Protein 3VUK (pdb70)

GO terms:
  GO:0034614 cellular response to reactive oxygen species (P, IDA)
  GO:0031281 positive regulation of cyclase activity (P, IMP)
  GO:0051247 positive regulation of protein metabolic process (P, IMP)
  GO:0016241 regulation of macroautophagy (P, TAS)
  GO:0004674 protein serine/threonine kinase activity (F, IDA)
  GO:0043066 negative regulation of apoptotic process (P, IDA)
  GO:0009411 response to UV (P, IDA)
  GO:0071222 cellular response to lipopolysaccharide (P, IDA)
  GO:0007258 JUN phosphorylation (P, IDA)
  GO:0034599 cellular response to oxidative stress (P, IDA)
  GO:0018105 peptidyl-serine phosphorylation (P, IDA)
  GO:1900227 positive regulation of NLRP3 inflammasome complex assembly (P, IDA)
  GO:0006979 response to oxidative stress (P, IDA)
  GO:0106310 protein serine kinase activity (F, EXP)
  GO:0006468 protein phosphorylation (P, IMP)
  GO:0005515 protein binding (F, IPI)
  GO:0004674 protein serine/threonine kinase activity (F, TAS)
  GO:0004705 JUN kinase activity (F, TAS)
  GO:0038095 Fc-epsilon receptor signaling pathway (P, TAS)
  GO:0043065 positive regulation of apoptotic process (P, TAS)

Solvent-accessible surface area: 16977 Å² total; per-residue (Å²): 196,93,112,30,66,60,53,111,34,72,150,42,46,0,31,0,36,98,46,2,60,102,13,125,77,89,39,97,16,63,19,24,62,19,0,18,3,86,1,37,115,91,132,100,91,0,9,0,4,25,3,56,115,1,11,85,58,72,53,61,0,45,32,0,31,7,1,0,14,7,5,134,36,12,130,17,122,4,4,8,13,48,57,35,6,0,1,18,24,174,37,75,158,81,2,67,21,0,1,0,0,9,41,62,26,71,21,45,0,64,90,0,6,127,56,178,13,58,3,52,58,9,0,15,2,1,3,9,0,0,1,0,0,30,7,1,18,51,30,24,9,1,0,30,17,0,44,11,63,8,0,17,0,92,51,62,1,42,1,31,0,38,10,1,0,12,1,21,57,54,24,88,132,126,85,147,58,9,45,77,72,14,19,2,0,6,25,33,15,36,56,12,25,136,71,19,8,0,0,0,6,1,0,0,0,1,0,10,12,13,78,28,36,52,6,2,64,3,105,60,78,88,18,1,3,27,51,0,4,61,35,34,5,48,15,51,107,105,4,17,161,102,6,122,99,118,51,54,79,85,5,78,100,62,73,159,82,106,22,137,43,38,98,146,8,2,47,96,141,67,25,32,94,68,28,170,140,79,88,6,67,1,56,40,0,25,50,1,0,32,86,1,4,29,12,16,23,76,129,17,18,34,8,69,101,0,0,102,9,48,1,0,38,34,8,64,47,68,89,13,6,112,29,110,81,12,180,39,77,110,190,19,107,15,68,99,82,70,60,98,104,75,10,29,86,47,0,31,56,33,0,72,115,34,108,119,169,60,22,91,79,6,86,57,230

Sequence (365 aa):
DNNFYSVEIGDSTFTVLKRYQNLKPIGSGAQGIVCAAYDAILERNVAIKKLSRPFQNQTHAKRAYRELVLMKVVNHKNIIGLLNVFTPQKSLEEFQDVYIVMELMDANLSQVIQMELDHERMSYLLYQMLVGIKHLHSAGIIHRDLKPSNIVVKSDATLKILDFGLARTAGTSTPYVVTRYYRAPEVILGMGYKENVDIWSVGCIMGEMIKGGVLFPGTDHIDQWNKVIEQLGTPSPEFMKKLQPTVRTYVENRPKYAGYSFEKLFPDVLFPADSEHNKLKASQARDLLSKMLVIDASKRISVDEALQHPYINVWYDPSEAEAPPPKIPDKQLDEREHTIEEWKELIYKEVMDLEPKRPTTLNLF

CATH classification: 3.30.200.20 (+1 more: 1.10.510.10)

B-factor: mean 86.47, std 21.66, range [48.83, 176.68]

Structure (mmCIF, N/CA/C/O backbone):
data_3VUK
#
_entry.id   3VUK
#
_cell.length_a   169.555
_cell.length_b   169.555
_cell.length_c   87.275
_cell.angle_alpha   90.00
_cell.angle_beta   90.00
_cell.angle_gamma   90.00
#
_symmetry.space_group_name_H-M   'I 4 2 2'
#
loop_
_entity.id
_entity.type
_entity.pdbx_description
1 polymer 'Mitogen-activated protein kinase 8'
2 polymer 'Peptide from C-Jun-amino-terminal kinase-interacting protein 1'
3 non-polymer 'SULFATE ION'
4 water water
#
loop_
_atom_site.group_PDB
_atom_site.id
_atom_site.type_symbol
_atom_site.label_atom_id
_atom_site.label_alt_id
_atom_site.label_comp_id
_atom_site.label_asym_id
_atom_site.label_entity_id
_atom_site.label_seq_id
_atom_site.pdbx_PDB_ins_code
_atom_site.Cartn_x
_atom_site.Cartn_y
_atom_site.Cartn_z
_atom_site.occupancy
_atom_site.B_iso_or_equiv
_atom_site.auth_seq_id
_atom_site.auth_comp_id
_atom_site.auth_asym_id
_atom_site.auth_atom_id
_atom_site.pdbx_PDB_model_num
ATOM 1 N N . ASP A 1 7 ? 45.890 -65.049 54.874 1.00 149.27 7 ASP A N 1
ATOM 2 C CA . ASP A 1 7 ? 45.038 -66.213 55.267 1.00 150.18 7 ASP A CA 1
ATOM 3 C C . ASP A 1 7 ? 43.644 -66.249 54.595 1.00 146.15 7 ASP A C 1
ATOM 4 O O . ASP A 1 7 ? 43.166 -67.325 54.217 1.00 147.33 7 ASP A O 1
ATOM 9 N N . ASN A 1 8 ? 43.002 -65.090 54.440 1.00 127.08 8 ASN A N 1
ATOM 10 C CA . ASN A 1 8 ? 41.701 -65.034 53.766 1.00 116.57 8 ASN A CA 1
ATOM 11 C C . ASN A 1 8 ? 41.722 -64.251 52.446 1.00 112.47 8 ASN A C 1
ATOM 12 O O . ASN A 1 8 ? 42.670 -63.507 52.191 1.00 103.39 8 ASN A O 1
ATOM 17 N N . ASN A 1 9 ? 40.684 -64.432 51.617 1.00 107.51 9 ASN A N 1
ATOM 18 C CA . ASN A 1 9 ? 40.608 -63.824 50.263 1.00 107.73 9 ASN A CA 1
ATOM 19 C C . ASN A 1 9 ? 40.083 -62.375 50.251 1.00 99.76 9 ASN A C 1
ATOM 20 O O . ASN A 1 9 ? 40.636 -61.520 49.557 1.00 93.26 9 ASN A O 1
ATOM 25 N N . PHE A 1 10 ? 39.021 -62.122 51.018 1.00 94.03 10 PHE A N 1
ATOM 26 C CA . PHE A 1 10 ? 38.501 -60.777 51.257 1.00 86.52 10 PHE A CA 1
ATOM 27 C C . PHE A 1 10 ? 39.148 -60.169 52.517 1.00 87.41 10 PHE A C 1
ATOM 28 O O . PHE A 1 10 ? 40.167 -60.671 53.000 1.00 89.94 10 PHE A O 1
ATOM 36 N N . TYR A 1 11 ? 38.548 -59.096 53.042 1.00 89.87 11 TYR A N 1
ATOM 37 C CA . TYR A 1 11 ? 39.032 -58.349 54.223 1.00 93.41 11 TYR A CA 1
ATOM 38 C C . TYR A 1 11 ? 38.263 -57.034 54.326 1.00 95.51 11 TYR A C 1
ATOM 39 O O . TYR A 1 11 ? 37.616 -56.612 53.357 1.00 93.14 11 TYR A O 1
ATOM 48 N N . SER A 1 12 ? 38.371 -56.350 55.464 1.00 90.88 12 SER A N 1
ATOM 49 C CA . SER A 1 12 ? 37.526 -55.179 55.660 1.00 89.44 12 SER A CA 1
ATOM 50 C C . SER A 1 12 ? 38.212 -53.887 56.082 1.00 89.73 12 SER A C 1
ATOM 51 O O . SER A 1 12 ? 39.196 -53.906 56.815 1.00 98.17 12 SER A O 1
ATOM 54 N N . VAL A 1 13 ? 37.703 -52.774 55.553 1.00 89.35 13 VAL A N 1
ATOM 55 C CA . VAL A 1 13 ? 38.034 -51.430 56.037 1.00 85.07 13 VAL A CA 1
ATOM 56 C C . VAL A 1 13 ? 36.744 -50.703 56.416 1.00 87.42 13 VAL A C 1
ATOM 57 O O . VAL A 1 13 ? 35.711 -50.842 55.738 1.00 85.76 13 VAL A O 1
ATOM 61 N N . GLU A 1 14 ? 36.807 -49.977 57.532 1.00 88.28 14 GLU A N 1
ATOM 62 C CA . GLU A 1 14 ? 35.711 -49.141 58.014 1.00 86.70 14 GLU A CA 1
ATOM 63 C C . GLU A 1 14 ? 35.811 -47.829 57.292 1.00 82.81 14 GLU A C 1
ATOM 64 O O . GLU A 1 14 ? 36.795 -47.105 57.458 1.00 77.35 14 GLU A O 1
ATOM 70 N N . ILE A 1 15 ? 34.822 -47.514 56.470 1.00 85.35 15 ILE A N 1
ATOM 71 C CA . ILE A 1 15 ? 34.805 -46.175 55.899 1.00 88.77 15 ILE A CA 1
ATOM 72 C C . ILE A 1 15 ? 33.680 -45.405 56.554 1.00 84.82 15 ILE A C 1
ATOM 73 O O . ILE A 1 15 ? 32.498 -45.604 56.230 1.00 70.33 15 ILE A O 1
ATOM 78 N N . GLY A 1 16 ? 34.081 -44.553 57.499 1.00 81.29 16 GLY A N 1
ATOM 79 C CA . GLY A 1 16 ? 33.162 -43.871 58.392 1.00 85.39 16 GLY A CA 1
ATOM 80 C C . GLY A 1 16 ? 32.430 -44.917 59.200 1.00 81.43 16 GLY A C 1
ATOM 81 O O . GLY A 1 16 ? 33.009 -45.568 60.056 1.00 91.97 16 GLY A O 1
ATOM 82 N N . ASP A 1 17 ? 31.157 -45.100 58.906 1.00 83.21 17 ASP A N 1
ATOM 83 C CA . ASP A 1 17 ? 30.369 -46.080 59.624 1.00 94.45 17 ASP A CA 1
ATOM 84 C C . ASP A 1 17 ? 30.056 -47.275 58.763 1.00 95.00 17 ASP A C 1
ATOM 85 O O . ASP A 1 17 ? 29.523 -48.267 59.246 1.00 105.58 17 ASP A O 1
ATOM 90 N N . SER A 1 18 ? 30.357 -47.178 57.479 1.00 90.15 18 SER A N 1
ATOM 91 C CA . SER A 1 18 ? 30.100 -48.291 56.602 1.00 81.27 18 SER A CA 1
ATOM 92 C C . SER A 1 18 ? 31.326 -49.133 56.436 1.00 81.90 18 SER A C 1
ATOM 93 O O . SER A 1 18 ? 32.458 -48.622 56.372 1.00 81.82 18 SER A O 1
ATOM 96 N N . THR A 1 19 ? 31.074 -50.437 56.387 1.00 79.86 19 THR A N 1
ATOM 97 C CA . THR A 1 19 ? 32.116 -51.432 56.278 1.00 83.28 19 THR A CA 1
ATOM 98 C C . THR A 1 19 ? 32.183 -51.953 54.856 1.00 85.07 19 THR A C 1
ATOM 99 O O . THR A 1 19 ? 31.190 -52.460 54.321 1.00 85.01 19 THR A O 1
ATOM 103 N N . PHE A 1 20 ? 33.355 -51.805 54.242 1.00 82.73 20 PHE A N 1
ATOM 104 C CA . PHE A 1 20 ? 33.630 -52.475 52.985 1.00 89.58 20 PHE A CA 1
ATOM 105 C C . PHE A 1 20 ? 34.491 -53.733 53.226 1.00 89.90 20 PHE A C 1
ATOM 106 O O . PHE A 1 20 ? 35.515 -53.689 53.929 1.00 81.27 20 PHE A O 1
ATOM 114 N N . THR A 1 21 ? 34.028 -54.852 52.665 1.00 83.21 21 THR A N 1
ATOM 115 C CA . THR A 1 21 ? 34.715 -56.135 52.741 1.00 84.03 21 THR A CA 1
ATOM 116 C C . THR A 1 21 ? 34.977 -56.573 51.317 1.00 82.39 21 THR A C 1
ATOM 117 O O . THR A 1 21 ? 34.049 -56.887 50.574 1.00 86.63 21 THR A O 1
ATOM 121 N N . VAL A 1 22 ? 36.245 -56.578 50.934 1.00 81.05 22 VAL A N 1
ATOM 122 C CA . VAL A 1 22 ? 36.618 -56.589 49.522 1.00 81.89 22 VAL A CA 1
ATOM 123 C C . VAL A 1 22 ? 37.917 -57.343 49.316 1.00 85.40 22 VAL A C 1
ATOM 124 O O . VAL A 1 22 ? 38.669 -57.555 50.259 1.00 86.65 22 VAL A O 1
ATOM 128 N N . LEU A 1 23 ? 38.195 -57.717 48.074 1.00 81.15 23 LEU A N 1
ATOM 129 C CA . LEU A 1 23 ? 39.359 -58.524 47.792 1.00 73.96 23 LEU A CA 1
ATOM 130 C C . LEU A 1 23 ? 40.616 -57.752 48.047 1.00 78.66 23 LEU A C 1
ATOM 131 O O . LEU A 1 23 ? 40.731 -56.570 47.719 1.00 84.05 23 LEU A O 1
ATOM 136 N N . LYS A 1 24 ? 41.554 -58.449 48.659 1.00 77.86 24 LYS A N 1
ATOM 137 C CA . LYS A 1 24 ? 42.820 -57.884 49.026 1.00 80.13 24 LYS A CA 1
ATOM 138 C C . LYS A 1 24 ? 43.435 -57.077 47.892 1.00 78.13 24 LYS A C 1
ATOM 139 O O . LYS A 1 24 ? 44.308 -56.243 48.133 1.00 85.12 24 LYS A O 1
ATOM 145 N N . ARG A 1 25 ? 42.968 -57.313 46.667 1.00 73.16 25 ARG A N 1
ATOM 146 C CA . ARG A 1 25 ? 43.499 -56.622 45.484 1.00 75.87 25 ARG A CA 1
ATOM 147 C C . ARG A 1 25 ? 43.144 -55.145 45.473 1.00 76.46 25 ARG A C 1
ATOM 148 O O . ARG A 1 25 ? 43.874 -54.321 44.912 1.00 73.97 25 ARG A O 1
ATOM 156 N N . TYR A 1 26 ? 42.009 -54.837 46.091 1.00 72.10 26 TYR A N 1
ATOM 157 C CA . TYR A 1 26 ? 41.463 -53.506 46.104 1.00 73.50 26 TYR A CA 1
ATOM 158 C C . TYR A 1 26 ? 41.908 -52.881 47.402 1.00 82.59 26 TYR A C 1
ATOM 159 O O . TYR A 1 26 ? 41.764 -53.483 48.473 1.00 92.47 26 TYR A O 1
ATOM 168 N N . GLN A 1 27 ? 42.496 -51.695 47.311 1.00 85.23 27 GLN A N 1
ATOM 169 C CA . GLN A 1 27 ? 43.085 -51.057 48.484 1.00 93.61 27 GLN A CA 1
ATOM 170 C C . GLN A 1 27 ? 42.988 -49.553 48.415 1.00 91.22 27 GLN A C 1
ATOM 171 O O . GLN A 1 27 ? 42.875 -48.985 47.335 1.00 97.11 27 GLN A O 1
ATOM 177 N N . ASN A 1 28 ? 43.084 -48.915 49.578 1.00 93.80 28 ASN A N 1
ATOM 178 C CA . ASN A 1 28 ? 43.029 -47.458 49.699 1.00 88.40 28 ASN A CA 1
ATOM 179 C C . ASN A 1 28 ? 41.673 -46.904 49.344 1.00 77.63 28 ASN A C 1
ATOM 180 O O . ASN A 1 28 ? 41.590 -46.034 48.473 1.00 74.33 28 ASN A O 1
ATOM 185 N N . LEU A 1 29 ? 40.610 -47.383 49.991 1.00 70.44 29 LEU A N 1
ATOM 186 C CA . LEU A 1 29 ? 39.290 -46.882 49.620 1.00 66.09 29 LEU A CA 1
ATOM 187 C C . LEU A 1 29 ? 39.100 -45.451 50.134 1.00 66.50 29 LEU A C 1
ATOM 188 O O . LEU A 1 29 ? 39.463 -45.154 51.272 1.00 63.44 29 LEU A O 1
ATOM 193 N N . LYS A 1 30 ? 38.632 -44.579 49.235 1.00 63.58 30 LYS A N 1
ATOM 194 C CA . LYS A 1 30 ? 38.072 -43.260 49.528 1.00 63.05 30 LYS A CA 1
ATOM 195 C C . LYS A 1 30 ? 36.554 -43.371 49.271 1.00 64.55 30 LYS A C 1
ATOM 196 O O . LYS A 1 30 ? 36.107 -44.203 48.475 1.00 64.86 30 LYS A O 1
ATOM 202 N N . PRO A 1 31 ? 35.741 -42.525 49.916 1.00 66.00 31 PRO A N 1
ATOM 203 C CA . PRO A 1 31 ? 34.316 -42.509 49.551 1.00 64.18 31 PRO A CA 1
ATOM 204 C C . PRO A 1 31 ? 34.120 -41.549 48.403 1.00 69.07 31 PRO A C 1
ATOM 205 O O . PRO A 1 31 ? 34.879 -40.581 48.313 1.00 69.10 31 PRO A O 1
ATOM 209 N N . ILE A 1 32 ? 33.138 -41.803 47.525 1.00 71.11 32 ILE A N 1
ATOM 210 C CA . ILE A 1 32 ? 32.951 -40.926 46.351 1.00 71.62 32 ILE A CA 1
ATOM 211 C C . ILE A 1 32 ? 31.537 -40.477 45.989 1.00 74.97 32 ILE A C 1
ATOM 212 O O . ILE A 1 32 ? 31.378 -39.404 45.431 1.00 79.96 32 ILE A O 1
ATOM 217 N N . GLY A 1 33 ? 30.521 -41.280 46.284 1.00 82.23 33 GLY A N 1
ATOM 218 C CA . GLY A 1 33 ? 29.132 -40.885 45.980 1.00 87.34 33 GLY A CA 1
ATOM 219 C C . GLY A 1 33 ? 28.122 -41.978 46.265 1.00 93.64 33 GLY A C 1
ATOM 220 O O . GLY A 1 33 ? 28.441 -42.980 46.925 1.00 89.32 33 GLY A O 1
ATOM 221 N N . SER A 1 34 ? 26.900 -41.798 45.777 1.00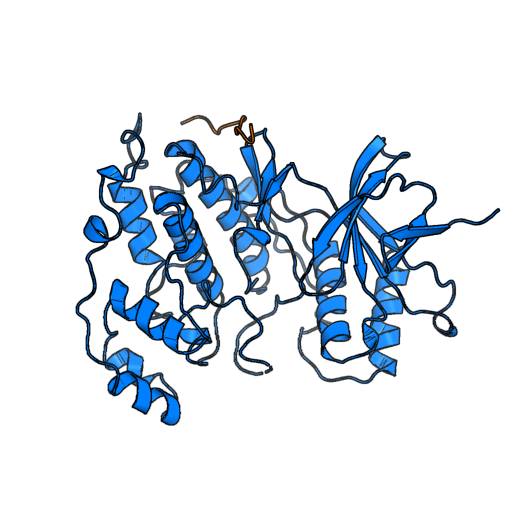 96.37 34 SER A N 1
ATOM 222 C CA . SER A 1 34 ? 25.876 -42.827 45.955 1.00 100.15 34 SER A CA 1
ATOM 223 C C . SER A 1 34 ? 25.163 -43.164 44.662 1.00 110.63 34 SER A C 1
ATOM 224 O O . SER A 1 34 ? 24.744 -42.267 43.923 1.00 124.35 34 SER A O 1
ATOM 227 N N . GLY A 1 35 ? 25.033 -44.462 44.392 1.00 109.59 35 GLY A N 1
ATOM 228 C CA . GLY A 1 35 ? 24.142 -44.938 43.339 1.00 107.00 35 GLY A CA 1
ATOM 229 C C . GLY A 1 35 ? 22.707 -44.867 43.839 1.00 105.31 35 GLY A C 1
ATOM 230 O O . GLY A 1 35 ? 22.460 -44.495 45.000 1.00 101.93 35 GLY A O 1
ATOM 231 N N . ALA A 1 36 ? 21.754 -45.205 42.971 1.00 96.00 36 ALA A N 1
ATOM 232 C CA . ALA A 1 36 ? 20.371 -45.334 43.400 1.00 91.00 36 ALA A CA 1
ATOM 233 C C . ALA A 1 36 ? 20.413 -46.062 44.751 1.00 95.87 36 ALA A C 1
ATOM 234 O O . ALA A 1 36 ? 20.019 -45.517 45.788 1.00 96.60 36 ALA A O 1
ATOM 236 N N . GLN A 1 37 ? 20.951 -47.274 44.722 1.00 92.73 37 GLN A N 1
ATOM 237 C CA . GLN A 1 37 ? 21.288 -48.036 45.912 1.00 99.29 37 GLN A CA 1
ATOM 238 C C . GLN A 1 37 ? 22.818 -48.010 46.110 1.00 94.00 37 GLN A C 1
ATOM 239 O O . GLN A 1 37 ? 23.556 -47.753 45.153 1.00 76.76 37 GLN A O 1
ATOM 245 N N . GLY A 1 38 ? 23.274 -48.225 47.352 1.00 90.27 38 GLY A N 1
ATOM 246 C CA . GLY A 1 38 ? 24.710 -48.327 47.694 1.00 83.02 38 GLY A CA 1
ATOM 247 C C . GLY A 1 38 ? 25.586 -47.070 47.806 1.00 76.86 38 GLY A C 1
ATOM 248 O O . GLY A 1 38 ? 25.484 -46.174 46.972 1.00 79.57 38 GLY A O 1
ATOM 249 N N . ILE A 1 39 ? 26.423 -46.997 48.852 1.00 66.53 39 ILE A N 1
ATOM 250 C CA . ILE A 1 39 ? 27.581 -46.113 48.843 1.00 73.86 39 ILE A CA 1
ATOM 251 C C . ILE A 1 39 ? 28.611 -46.733 47.878 1.00 70.53 39 ILE A C 1
ATOM 252 O O . ILE A 1 39 ? 28.488 -47.889 47.479 1.00 70.00 39 ILE A O 1
ATOM 257 N N . VAL A 1 40 ? 29.613 -45.940 47.504 1.00 71.43 40 VAL A N 1
ATOM 258 C CA . VAL A 1 40 ? 30.552 -46.268 46.441 1.00 69.13 40 VAL A CA 1
ATOM 259 C C . VAL A 1 40 ? 31.933 -45.716 46.743 1.00 68.41 40 VAL A C 1
ATOM 260 O O . VAL A 1 40 ? 32.084 -44.530 47.039 1.00 73.05 40 VAL A O 1
ATOM 264 N N . CYS A 1 41 ? 32.940 -46.572 46.647 1.00 71.98 41 CYS A N 1
ATOM 265 C CA . CYS A 1 41 ? 34.313 -46.149 46.895 1.00 75.47 41 CYS A CA 1
ATOM 266 C C . CYS A 1 41 ? 35.149 -46.153 45.649 1.00 71.96 41 CYS A C 1
ATOM 267 O O . CYS A 1 41 ? 34.998 -47.013 44.774 1.00 74.64 41 CYS A O 1
ATOM 270 N N . ALA A 1 42 ? 36.042 -45.183 45.571 1.00 69.09 42 ALA A N 1
ATOM 271 C CA . ALA A 1 42 ? 37.145 -45.308 44.641 1.00 75.70 42 ALA A CA 1
ATOM 272 C C . ALA A 1 42 ? 38.139 -46.186 45.357 1.00 75.68 42 ALA A C 1
ATOM 273 O O . ALA A 1 42 ? 38.215 -46.162 46.598 1.00 75.50 42 ALA A O 1
ATOM 275 N N . ALA A 1 43 ? 38.866 -46.981 44.577 1.00 73.63 43 ALA A N 1
ATOM 276 C CA . ALA A 1 43 ? 39.838 -47.935 45.104 1.00 68.60 43 ALA A CA 1
ATOM 277 C C . ALA A 1 43 ? 40.925 -48.123 44.085 1.00 67.11 43 ALA A C 1
ATOM 278 O O . ALA A 1 43 ? 40.697 -47.972 42.884 1.00 70.74 43 ALA A O 1
ATOM 280 N N . TYR A 1 44 ? 42.116 -48.438 44.566 1.00 69.32 44 TYR A N 1
ATOM 281 C CA . TYR A 1 44 ? 43.178 -48.843 43.681 1.00 71.92 44 TYR A CA 1
ATOM 282 C C . TYR A 1 44 ? 43.173 -50.348 43.549 1.00 73.09 44 TYR A C 1
ATOM 283 O O . TYR A 1 44 ? 43.197 -51.072 44.550 1.00 76.05 44 TYR A O 1
ATOM 292 N N . ASP A 1 45 ? 43.143 -50.816 42.310 1.00 73.01 45 ASP A N 1
ATOM 293 C CA . ASP A 1 45 ? 43.221 -52.238 42.043 1.00 73.23 45 ASP A CA 1
ATOM 294 C C . ASP A 1 45 ? 44.666 -52.626 41.727 1.00 73.57 45 ASP A C 1
ATOM 295 O O . ASP A 1 45 ? 45.143 -52.478 40.596 1.00 69.38 45 ASP A O 1
ATOM 300 N N . ALA A 1 46 ? 45.347 -53.139 42.745 1.00 77.04 46 ALA A N 1
ATOM 301 C CA . ALA A 1 46 ? 46.781 -53.406 42.672 1.00 75.16 46 ALA A CA 1
ATOM 302 C C . ALA A 1 46 ? 47.118 -54.342 41.542 1.00 74.20 46 ALA A C 1
ATOM 303 O O . ALA 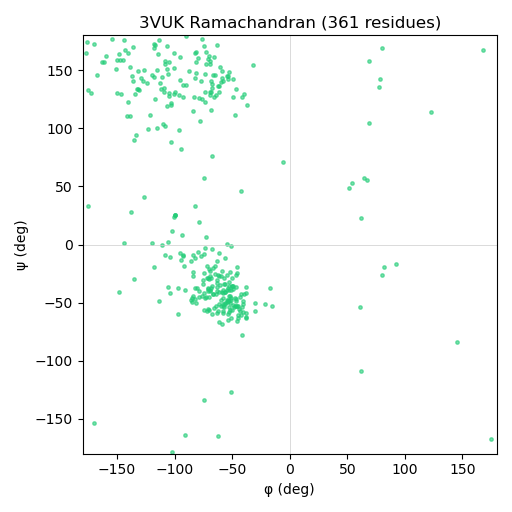A 1 46 ? 48.141 -54.130 40.851 1.00 69.68 46 ALA A O 1
ATOM 305 N N . ILE A 1 47 ? 46.253 -55.346 41.339 1.00 66.15 47 ILE A N 1
ATOM 306 C CA . ILE A 1 47 ? 46.485 -56.339 40.294 1.00 65.93 47 ILE A CA 1
ATOM 307 C C . ILE A 1 47 ? 46.582 -55.690 38.905 1.00 71.19 47 ILE A C 1
ATOM 308 O O . ILE A 1 47 ? 47.662 -55.662 38.303 1.00 74.07 47 ILE A O 1
ATOM 313 N N . LEU A 1 48 ? 45.461 -55.155 38.421 1.00 73.48 48 LEU A N 1
ATOM 314 C CA . LEU A 1 48 ? 45.389 -54.541 37.104 1.00 66.03 48 LEU A CA 1
ATOM 315 C C . LEU A 1 48 ? 46.102 -53.201 37.118 1.00 63.20 48 LEU A C 1
ATOM 316 O O . LEU A 1 48 ? 46.196 -52.544 36.097 1.00 64.35 48 LEU A O 1
ATOM 321 N N . GLU A 1 49 ? 46.598 -52.806 38.286 1.00 65.14 49 GLU A N 1
ATOM 322 C CA . GLU A 1 49 ? 47.338 -51.553 38.472 1.00 71.84 49 GLU A CA 1
ATOM 323 C C . GLU A 1 49 ? 46.619 -50.310 37.937 1.00 71.71 49 GLU A C 1
ATOM 324 O O . GLU A 1 49 ? 47.207 -49.513 37.216 1.00 68.59 49 GLU A O 1
ATOM 330 N N . ARG A 1 50 ? 45.348 -50.155 38.293 1.00 73.71 50 ARG A N 1
ATOM 331 C CA . ARG A 1 50 ? 44.548 -49.004 37.851 1.00 81.19 50 ARG A CA 1
ATOM 332 C C . ARG A 1 50 ? 43.466 -48.616 38.860 1.00 84.08 50 ARG A C 1
ATOM 333 O O . ARG A 1 50 ? 43.036 -49.424 39.698 1.00 84.59 50 ARG A O 1
ATOM 341 N N . ASN A 1 51 ? 43.008 -47.379 38.766 1.00 75.74 51 ASN A N 1
ATOM 342 C CA . ASN A 1 51 ? 41.910 -46.953 39.604 1.00 74.13 51 ASN A CA 1
ATOM 343 C C . ASN A 1 51 ? 40.595 -47.613 39.270 1.00 70.54 51 ASN A C 1
ATOM 344 O O . ASN A 1 51 ? 40.288 -47.825 38.114 1.00 71.55 51 ASN A O 1
ATOM 349 N N . VAL A 1 52 ? 39.824 -47.962 40.286 1.00 67.89 52 VAL A N 1
ATOM 350 C CA . VAL A 1 52 ? 38.513 -48.558 40.048 1.00 68.20 52 VAL A CA 1
ATOM 351 C C . VAL A 1 52 ? 37.500 -47.955 40.966 1.00 65.54 52 VAL A C 1
ATOM 352 O O . VAL A 1 52 ? 37.849 -47.239 41.898 1.00 59.84 52 VAL A O 1
ATOM 356 N N . ALA A 1 53 ? 36.241 -48.264 40.697 1.00 67.21 53 ALA A N 1
ATOM 357 C CA . ALA A 1 53 ? 35.159 -47.767 41.523 1.00 67.99 53 ALA A CA 1
ATOM 358 C C . ALA A 1 53 ? 34.344 -48.966 41.933 1.00 73.05 53 ALA A C 1
ATOM 359 O O . ALA A 1 53 ? 34.141 -49.885 41.127 1.00 68.67 53 ALA A O 1
ATOM 361 N N . ILE A 1 54 ? 33.894 -48.951 43.191 1.00 76.26 54 ILE A N 1
ATOM 362 C CA . ILE A 1 54 ? 33.292 -50.116 43.821 1.00 68.64 54 ILE A CA 1
ATOM 363 C C . ILE A 1 54 ? 32.046 -49.730 44.552 1.00 68.68 54 ILE A C 1
ATOM 364 O O . ILE A 1 54 ? 32.083 -48.819 45.368 1.00 76.03 54 ILE A O 1
ATOM 369 N N . LYS A 1 55 ? 30.965 -50.457 44.298 1.00 66.13 55 LYS A N 1
ATOM 370 C CA . LYS A 1 55 ? 29.643 -50.068 44.783 1.00 71.58 55 LYS A CA 1
ATOM 371 C C . LYS A 1 55 ? 29.089 -51.077 45.776 1.00 72.84 55 LYS A C 1
ATOM 372 O O . LYS A 1 55 ? 28.581 -52.128 45.386 1.00 74.67 55 LYS A O 1
ATOM 378 N N . LYS A 1 56 ? 29.175 -50.787 47.064 1.00 74.83 56 LYS A N 1
ATOM 379 C CA . LYS A 1 56 ? 28.646 -51.765 48.010 1.00 77.79 56 LYS A CA 1
ATOM 380 C C . LYS A 1 56 ? 27.143 -51.683 48.028 1.00 78.70 56 LYS A C 1
ATOM 381 O O . LYS A 1 56 ? 26.571 -50.618 48.246 1.00 76.27 56 LYS A O 1
ATOM 387 N N . LEU A 1 57 ? 26.519 -52.828 47.785 1.00 86.16 57 LEU A N 1
ATOM 388 C CA . LEU A 1 57 ? 25.068 -52.965 47.788 1.00 91.07 57 LEU A CA 1
ATOM 389 C C . LEU A 1 57 ? 24.625 -53.794 49.005 1.00 101.92 57 LEU A C 1
ATOM 390 O O . LEU A 1 57 ? 24.758 -55.028 49.006 1.00 107.51 57 LEU A O 1
ATOM 395 N N . SER A 1 58 ? 24.093 -53.124 50.029 1.00 103.77 58 SER A N 1
ATOM 396 C CA . SER A 1 58 ? 23.772 -53.797 51.295 1.00 100.44 58 SER A CA 1
ATOM 397 C C . SER A 1 58 ? 22.427 -54.533 51.303 1.00 103.76 58 SER A C 1
ATOM 398 O O . SER A 1 58 ? 21.431 -54.055 50.747 1.00 103.84 58 SER A O 1
ATOM 401 N N . ARG A 1 59 ? 22.427 -55.683 51.982 1.00 108.83 59 ARG A N 1
ATOM 402 C CA . ARG A 1 59 ? 21.449 -56.779 51.802 1.00 107.17 59 ARG A CA 1
ATOM 403 C C . ARG A 1 59 ? 20.261 -56.523 50.846 1.00 102.53 59 ARG A C 1
ATOM 404 O O . ARG A 1 59 ? 19.127 -56.424 51.277 1.00 116.97 59 ARG A O 1
ATOM 412 N N . PRO A 1 60 ? 20.532 -56.469 49.530 1.00 92.26 60 PRO A N 1
ATOM 413 C CA . PRO A 1 60 ? 19.571 -55.991 48.526 1.00 89.78 60 PRO A CA 1
ATOM 414 C C . PRO A 1 60 ? 18.212 -56.681 48.580 1.00 92.03 60 PRO A C 1
ATOM 415 O O . PRO A 1 60 ? 17.189 -56.052 48.344 1.00 92.27 60 PRO A O 1
ATOM 419 N N . PHE A 1 61 ? 18.207 -57.967 48.901 1.00 95.16 61 PHE A N 1
ATOM 420 C CA . PHE A 1 61 ? 16.974 -58.743 48.990 1.00 98.29 61 PHE A CA 1
ATOM 421 C C . PHE A 1 61 ? 16.163 -58.380 50.226 1.00 103.81 61 PHE A C 1
ATOM 422 O O . PHE A 1 61 ? 15.164 -59.034 50.529 1.00 113.46 61 PHE A O 1
ATOM 430 N N . GLN A 1 62 ? 16.609 -57.348 50.940 1.00 103.38 62 GLN A N 1
ATOM 431 C CA . GLN A 1 62 ? 15.895 -56.797 52.090 1.00 103.48 62 GLN A CA 1
ATOM 432 C C . GLN A 1 62 ? 14.513 -56.258 51.720 1.00 102.29 62 GLN A C 1
ATOM 433 O O . GLN A 1 62 ? 13.742 -55.894 52.596 1.00 100.51 62 GLN A O 1
ATOM 439 N N . ASN A 1 63 ? 14.203 -56.208 50.429 1.00 98.74 63 ASN A N 1
ATOM 440 C CA . ASN A 1 63 ? 13.133 -55.371 49.949 1.00 96.56 63 ASN A CA 1
ATOM 441 C C . ASN A 1 63 ? 12.922 -55.592 48.462 1.00 103.46 63 ASN A C 1
ATOM 442 O O . ASN A 1 63 ? 13.887 -55.588 47.705 1.00 112.61 63 ASN A O 1
ATOM 447 N N . GLN A 1 64 ? 11.667 -55.761 48.041 1.00 108.56 64 GLN A N 1
ATOM 448 C CA . GLN A 1 64 ? 11.330 -55.898 46.612 1.00 109.65 64 GLN A CA 1
ATOM 449 C C . GLN A 1 64 ? 12.155 -54.931 45.766 1.00 108.92 64 GLN A C 1
ATOM 450 O O . GLN A 1 64 ? 12.894 -55.355 44.875 1.00 109.69 64 GLN A O 1
ATOM 456 N N . THR A 1 65 ? 12.034 -53.641 46.076 1.00 107.50 65 THR A N 1
ATOM 457 C CA . THR A 1 65 ? 12.857 -52.579 45.497 1.00 100.10 65 THR A CA 1
ATOM 458 C C . THR A 1 65 ? 14.326 -52.973 45.380 1.00 98.44 65 THR A C 1
ATOM 459 O O . THR A 1 65 ? 14.797 -53.336 44.302 1.00 100.00 65 THR A O 1
ATOM 463 N N . HIS A 1 66 ? 15.036 -52.918 46.504 1.00 95.03 66 HIS A N 1
ATOM 464 C CA . HIS A 1 66 ? 16.474 -53.138 46.530 1.00 93.39 66 HIS A CA 1
ATOM 465 C C . HIS A 1 66 ? 16.805 -54.394 45.794 1.00 93.81 66 HIS A C 1
ATOM 466 O O . HIS A 1 66 ? 17.794 -54.456 45.080 1.00 105.45 66 HIS A O 1
ATOM 473 N N . ALA A 1 67 ? 15.958 -55.403 45.942 1.00 90.23 67 ALA A N 1
ATOM 474 C CA . ALA A 1 67 ? 16.118 -56.638 45.211 1.00 89.93 67 ALA A CA 1
ATOM 475 C C . ALA A 1 67 ? 16.022 -56.362 43.718 1.00 91.72 67 ALA A C 1
ATOM 476 O O . ALA A 1 67 ? 17.012 -56.494 42.993 1.00 91.29 67 ALA A O 1
ATOM 478 N N . LYS A 1 68 ? 14.840 -55.952 43.274 1.00 91.29 68 LYS A N 1
ATOM 479 C CA . LYS A 1 68 ? 14.614 -55.589 41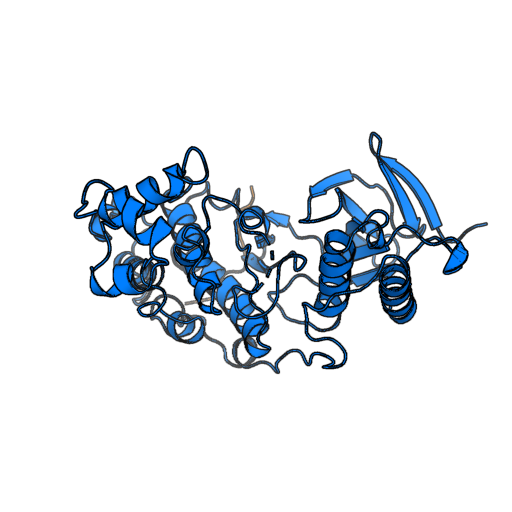.883 1.00 95.81 68 LYS A CA 1
ATOM 480 C C . LYS A 1 68 ? 15.749 -54.709 41.317 1.00 98.39 68 LYS A C 1
ATOM 481 O O . LYS A 1 68 ? 16.378 -55.068 40.319 1.00 100.36 68 LYS A O 1
ATOM 487 N N . ARG A 1 69 ? 16.032 -53.579 41.966 1.00 97.95 69 ARG A N 1
ATOM 488 C CA . ARG A 1 69 ? 16.995 -52.601 41.431 1.00 99.97 69 ARG A CA 1
ATOM 489 C C . ARG A 1 69 ? 18.402 -53.191 41.342 1.00 100.35 69 ARG A C 1
ATOM 490 O O . ARG A 1 69 ? 19.203 -52.823 40.471 1.00 97.04 69 ARG A O 1
ATOM 498 N N . ALA A 1 70 ? 18.690 -54.109 42.258 1.00 97.15 70 ALA A N 1
ATOM 499 C CA . ALA A 1 70 ? 19.957 -54.802 42.272 1.00 86.29 70 ALA A CA 1
ATOM 500 C C . ALA A 1 70 ? 20.006 -55.737 41.082 1.00 85.20 70 ALA A C 1
ATOM 501 O O . ALA A 1 70 ? 20.906 -55.635 40.244 1.00 93.01 70 ALA A O 1
ATOM 503 N N . TYR A 1 71 ? 19.021 -56.623 40.983 1.00 81.79 71 TYR A N 1
ATOM 504 C CA . TYR A 1 71 ? 19.009 -57.592 39.904 1.00 85.15 71 TYR A CA 1
ATOM 505 C C . TYR A 1 71 ? 19.326 -56.871 38.622 1.00 88.75 71 TYR A C 1
ATOM 506 O O . TYR A 1 71 ? 20.269 -57.243 37.917 1.00 90.51 71 TYR A O 1
ATOM 515 N N . ARG A 1 72 ? 18.562 -55.808 38.365 1.00 90.20 72 ARG A N 1
ATOM 516 C CA . ARG A 1 72 ? 18.739 -54.959 37.198 1.00 92.56 72 ARG A CA 1
ATOM 517 C C . ARG A 1 72 ? 20.192 -54.635 37.000 1.00 93.46 72 ARG A C 1
ATOM 518 O O . ARG A 1 72 ? 20.796 -55.075 36.029 1.00 100.32 72 ARG A O 1
ATOM 526 N N . GLU A 1 73 ? 20.769 -53.887 37.931 1.00 85.11 73 GLU A N 1
ATOM 527 C CA . GLU A 1 73 ? 22.150 -53.500 37.777 1.00 83.24 73 GLU A CA 1
ATOM 528 C C . GLU A 1 73 ? 23.045 -54.679 37.389 1.00 81.81 73 GLU A C 1
ATOM 529 O O . GLU A 1 73 ? 23.744 -54.608 36.380 1.00 79.97 73 GLU A O 1
ATOM 535 N N . LEU A 1 74 ? 22.988 -55.770 38.147 1.00 77.22 74 LEU A N 1
ATOM 536 C CA . LEU A 1 74 ? 23.786 -56.966 37.822 1.00 78.77 74 LEU A CA 1
ATOM 537 C C . LEU A 1 74 ? 23.608 -57.475 36.380 1.00 79.62 74 LEU A C 1
ATOM 538 O O . LEU A 1 74 ? 24.572 -57.599 35.614 1.00 83.40 74 LEU A O 1
ATOM 543 N N . VAL A 1 75 ? 22.367 -57.790 36.041 1.00 71.73 75 VAL A N 1
ATOM 544 C CA . VAL A 1 75 ? 21.986 -58.132 34.692 1.00 71.88 75 VAL A CA 1
ATOM 545 C C . VAL A 1 75 ? 22.623 -57.124 33.735 1.00 70.78 75 VAL A C 1
ATOM 546 O O . VAL A 1 75 ? 23.494 -57.471 32.943 1.00 74.32 75 VAL A O 1
ATOM 550 N N . LEU A 1 76 ? 22.222 -55.864 33.870 1.00 76.86 76 LEU A N 1
ATOM 551 C CA . LEU A 1 76 ? 22.548 -54.803 32.920 1.00 77.36 76 LEU A CA 1
ATOM 552 C C . LEU A 1 76 ? 23.993 -54.381 32.899 1.00 77.96 76 LEU A C 1
ATOM 553 O O . LEU A 1 76 ? 24.466 -53.877 31.899 1.00 78.09 76 LEU A O 1
ATOM 558 N N . MET A 1 77 ? 24.675 -54.543 34.019 1.00 74.89 77 MET A N 1
ATOM 559 C CA . MET A 1 77 ? 26.098 -54.322 34.053 1.00 81.05 77 MET A CA 1
ATOM 560 C C . MET A 1 77 ? 26.887 -55.400 33.311 1.00 82.31 77 MET A C 1
ATOM 561 O O . MET A 1 77 ? 27.967 -55.113 32.794 1.00 82.31 77 MET A O 1
ATOM 566 N N . LYS A 1 78 ? 26.368 -56.627 33.253 1.00 78.93 78 LYS A N 1
ATOM 567 C CA . LYS A 1 78 ? 27.051 -57.684 32.500 1.00 84.95 78 LYS A CA 1
ATOM 568 C C . LYS A 1 78 ? 26.690 -57.654 31.015 1.00 84.14 78 LYS A C 1
ATOM 569 O O . LYS A 1 78 ? 27.550 -57.669 30.132 1.00 77.13 78 LYS A O 1
ATOM 575 N N . VAL A 1 79 ? 25.400 -57.591 30.751 1.00 85.68 79 VAL A N 1
ATOM 576 C CA . VAL A 1 79 ? 24.905 -57.751 29.412 1.00 86.23 79 VAL A CA 1
ATOM 577 C C . VAL A 1 79 ? 25.296 -56.589 28.466 1.00 87.59 79 VAL A C 1
ATOM 578 O O . VAL A 1 79 ? 25.572 -56.799 27.287 1.00 86.17 79 VAL A O 1
ATOM 582 N N . VAL A 1 80 ? 25.340 -55.373 29.000 1.00 89.10 80 VAL A N 1
ATOM 583 C CA . VAL A 1 80 ? 25.630 -54.170 28.220 1.00 86.90 80 VAL A CA 1
ATOM 584 C C . VAL A 1 80 ? 27.130 -53.963 28.041 1.00 92.71 80 VAL A C 1
ATOM 585 O O . VAL A 1 80 ? 27.882 -53.939 29.017 1.00 96.00 80 VAL A O 1
ATOM 589 N N . ASN A 1 81 ? 27.575 -53.798 26.803 1.00 95.45 81 ASN A N 1
ATOM 590 C CA . ASN A 1 81 ? 28.970 -53.404 26.584 1.00 96.81 81 ASN A CA 1
ATOM 591 C C . ASN A 1 81 ? 29.103 -52.393 25.461 1.00 94.90 81 ASN A C 1
ATOM 592 O O . ASN A 1 81 ? 28.693 -52.643 24.322 1.00 97.95 81 ASN A O 1
ATOM 597 N N . HIS A 1 82 ? 29.680 -51.247 25.802 1.00 84.54 82 HIS A N 1
ATOM 598 C CA . HIS A 1 82 ? 29.685 -50.120 24.906 1.00 75.82 82 HIS A CA 1
ATOM 599 C C . HIS A 1 82 ? 30.633 -49.070 25.377 1.00 77.68 82 HIS A C 1
ATOM 600 O O . HIS A 1 82 ? 30.818 -48.861 26.586 1.00 79.03 82 HIS A O 1
ATOM 607 N N . LYS A 1 83 ? 31.234 -48.404 24.395 1.00 77.44 83 LYS A N 1
ATOM 608 C CA . LYS A 1 83 ? 32.166 -47.305 24.586 1.00 67.76 83 LYS A CA 1
ATOM 609 C C . LYS A 1 83 ? 31.601 -46.254 25.539 1.00 68.03 83 LYS A C 1
ATOM 610 O O . LYS A 1 83 ? 32.347 -45.672 26.330 1.00 66.82 83 LYS A O 1
ATOM 616 N N . ASN A 1 84 ? 30.283 -46.035 25.483 1.00 70.12 84 ASN A N 1
ATOM 617 C CA . ASN A 1 84 ? 29.637 -44.950 26.247 1.00 74.24 84 ASN A CA 1
ATOM 618 C C . ASN A 1 84 ? 28.830 -45.358 27.483 1.00 77.26 84 ASN A C 1
ATOM 619 O O . ASN A 1 84 ? 28.242 -44.504 28.140 1.00 78.29 84 ASN A O 1
ATOM 624 N N . ILE A 1 85 ? 28.806 -46.649 27.803 1.00 74.08 85 ILE A N 1
ATOM 625 C CA . ILE A 1 85 ? 28.193 -47.114 29.047 1.00 76.50 85 ILE A CA 1
ATOM 626 C C . ILE A 1 85 ? 29.302 -47.574 29.964 1.00 75.70 85 ILE A C 1
ATOM 627 O O . ILE A 1 85 ? 30.193 -48.312 29.532 1.00 76.16 85 ILE A O 1
ATOM 632 N N . ILE A 1 86 ? 29.223 -47.160 31.228 1.00 73.50 86 ILE A N 1
ATOM 633 C CA . ILE A 1 86 ? 30.234 -47.486 32.231 1.00 75.48 86 ILE A CA 1
ATOM 634 C C . ILE A 1 86 ? 30.484 -48.991 32.322 1.00 76.89 86 ILE A C 1
ATOM 635 O O . ILE A 1 86 ? 29.563 -49.795 32.199 1.00 75.92 86 ILE A O 1
ATOM 640 N N . GLY A 1 87 ? 31.736 -49.376 32.526 1.00 75.83 87 GLY A N 1
ATOM 641 C CA . GLY A 1 87 ? 32.106 -50.757 32.277 1.00 74.78 87 GLY A CA 1
ATOM 642 C C . GLY A 1 87 ? 32.199 -51.647 33.480 1.00 71.46 87 GLY A C 1
ATOM 643 O O . GLY A 1 87 ? 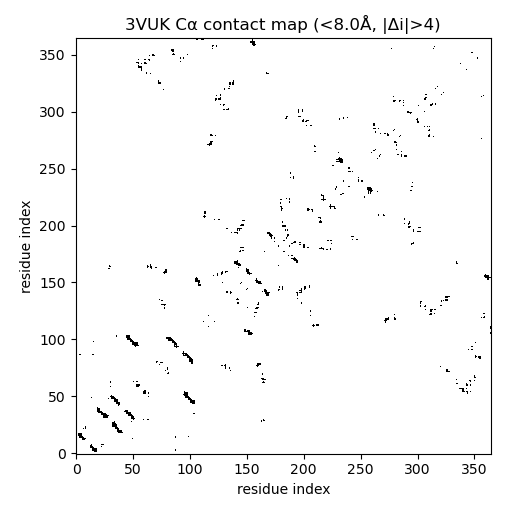32.853 -51.296 34.454 1.00 76.06 87 GLY A O 1
ATOM 644 N N . LEU A 1 88 ? 31.564 -52.814 33.394 1.00 67.39 88 LEU A N 1
ATOM 645 C CA . LEU A 1 88 ? 31.801 -53.871 34.358 1.00 67.65 88 LEU A CA 1
ATOM 646 C C . LEU A 1 88 ? 33.239 -54.406 34.339 1.00 71.09 88 LEU A C 1
ATOM 647 O O . LEU A 1 88 ? 33.781 -54.758 33.299 1.00 79.49 88 LEU A O 1
ATOM 652 N N . LEU A 1 89 ? 33.837 -54.447 35.517 1.00 67.69 89 LEU A N 1
ATOM 653 C CA . LEU A 1 89 ? 35.179 -54.916 35.701 1.00 64.84 89 LEU A CA 1
ATOM 654 C C . LEU A 1 89 ? 35.149 -56.187 36.509 1.00 70.71 89 LEU A C 1
ATOM 655 O O . LEU A 1 89 ? 35.769 -57.181 36.155 1.00 85.84 89 LEU A O 1
ATOM 660 N N . ASN A 1 90 ? 34.416 -56.162 37.606 1.00 70.10 90 ASN A N 1
ATOM 661 C CA . ASN A 1 90 ? 34.391 -57.301 38.464 1.00 69.89 90 ASN A CA 1
ATOM 662 C C . ASN A 1 90 ? 33.187 -57.304 39.402 1.00 71.96 90 ASN A C 1
ATOM 663 O O . ASN A 1 90 ? 32.591 -56.261 39.671 1.00 77.80 90 ASN A O 1
ATOM 668 N N . VAL A 1 91 ? 32.814 -58.479 39.885 1.00 67.14 91 VAL A N 1
ATOM 669 C CA . VAL A 1 91 ? 31.736 -58.570 40.851 1.00 77.96 91 VAL A CA 1
ATOM 670 C C . VAL A 1 91 ? 32.045 -59.696 41.824 1.00 84.98 91 VAL A C 1
ATOM 671 O O . VAL A 1 91 ? 32.864 -60.575 41.519 1.00 87.02 91 VAL A O 1
ATOM 675 N N . PHE A 1 92 ? 31.415 -59.640 43.001 1.00 88.44 92 PHE A N 1
ATOM 676 C CA . PHE A 1 92 ? 31.626 -60.624 44.066 1.00 94.32 92 PHE A CA 1
ATOM 677 C C . PHE A 1 92 ? 30.748 -60.395 45.289 1.00 97.28 92 PHE A C 1
ATOM 678 O O . PHE A 1 92 ? 30.165 -59.318 45.461 1.00 99.78 92 PHE A O 1
ATOM 686 N N . THR A 1 93 ? 30.675 -61.433 46.126 1.00 101.02 93 THR A N 1
ATOM 687 C CA . THR A 1 93 ? 30.163 -61.351 47.499 1.00 92.60 93 THR A CA 1
ATOM 688 C C . THR A 1 93 ? 31.218 -61.934 48.420 1.00 85.07 93 THR A C 1
ATOM 689 O O . THR A 1 93 ? 31.990 -62.783 47.993 1.00 89.04 93 THR A O 1
ATOM 693 N N . PRO A 1 94 ? 31.291 -61.455 49.671 1.00 89.66 94 PRO A N 1
ATOM 694 C CA . PRO A 1 94 ? 32.288 -62.055 50.558 1.00 94.14 94 PRO A CA 1
ATOM 695 C C . PRO A 1 94 ? 31.768 -63.332 51.236 1.00 97.62 94 PRO A C 1
ATOM 696 O O . PRO A 1 94 ? 32.466 -64.354 51.256 1.00 100.17 94 PRO A O 1
ATOM 700 N N . GLN A 1 95 ? 30.550 -63.272 51.765 1.00 97.38 95 GLN A N 1
ATOM 701 C CA . GLN A 1 95 ? 29.825 -64.465 52.208 1.00 104.25 95 GLN A CA 1
ATOM 702 C C . GLN A 1 95 ? 30.014 -65.667 51.260 1.00 107.34 95 GLN A C 1
ATOM 703 O O . GLN A 1 95 ? 29.850 -65.567 50.031 1.00 94.19 95 GLN A O 1
ATOM 709 N N . LYS A 1 96 ? 30.377 -66.802 51.845 1.00 118.00 96 LYS A N 1
ATOM 710 C CA . LYS A 1 96 ? 30.774 -67.963 51.051 1.00 120.53 96 LYS A CA 1
ATOM 711 C C . LYS A 1 96 ? 29.686 -69.023 50.907 1.00 116.24 96 LYS A C 1
ATOM 712 O O . LYS A 1 96 ? 29.990 -70.184 50.627 1.00 117.01 96 LYS A O 1
ATOM 718 N N . SER A 1 97 ? 28.425 -68.608 51.052 1.00 109.69 97 SER A N 1
ATOM 719 C CA . SER A 1 97 ? 27.284 -69.536 51.106 1.00 111.77 97 SER A CA 1
ATOM 720 C C . SER A 1 97 ? 25.968 -68.785 51.099 1.00 107.08 97 SER A C 1
ATOM 721 O O . SER A 1 97 ? 25.800 -67.875 51.908 1.00 109.66 97 SER A O 1
ATOM 724 N N . LEU A 1 98 ? 25.028 -69.174 50.231 1.00 96.47 98 LEU A N 1
ATOM 725 C CA . LEU A 1 98 ? 23.695 -68.547 50.218 1.00 97.77 98 LEU A CA 1
ATOM 726 C C . LEU A 1 98 ? 23.098 -68.327 51.616 1.00 102.73 98 LEU A C 1
ATOM 727 O O . LEU A 1 98 ? 22.549 -67.260 51.906 1.00 102.29 98 LEU A O 1
ATOM 732 N N . GLU A 1 99 ? 23.189 -69.344 52.463 1.00 109.37 99 GLU A N 1
ATOM 733 C CA . GLU A 1 99 ? 22.841 -69.219 53.873 1.00 120.51 99 GLU A CA 1
ATOM 734 C C . GLU A 1 99 ? 23.277 -67.850 54.441 1.00 123.37 99 GLU A C 1
ATOM 735 O O . GLU A 1 99 ? 22.448 -67.017 54.829 1.00 113.10 99 GLU A O 1
ATOM 741 N N . GLU A 1 100 ? 24.592 -67.644 54.422 1.00 125.05 100 GLU A N 1
ATOM 742 C CA . GLU A 1 100 ? 25.325 -66.525 55.027 1.00 123.75 100 GLU A CA 1
ATOM 743 C C . GLU A 1 100 ? 25.122 -65.135 54.376 1.00 117.29 100 GLU A C 1
ATOM 744 O O . GLU A 1 100 ? 25.333 -64.104 55.020 1.00 112.20 100 GLU A O 1
ATOM 750 N N . PHE A 1 101 ? 24.709 -65.133 53.109 1.00 111.75 101 PHE A N 1
ATOM 751 C CA . PHE A 1 101 ? 24.777 -63.981 52.186 1.00 104.64 101 PHE A CA 1
ATOM 752 C C . PHE A 1 101 ? 24.041 -62.691 52.564 1.00 107.78 101 PHE A C 1
ATOM 753 O O . PHE A 1 101 ? 22.918 -62.725 53.058 1.00 107.42 101 PHE A O 1
ATOM 761 N N . GLN A 1 102 ? 24.686 -61.552 52.300 1.00 111.80 102 GLN A N 1
ATOM 762 C CA . GLN A 1 102 ? 24.040 -60.233 52.426 1.00 108.10 102 GLN A CA 1
ATOM 763 C C . GLN A 1 102 ? 24.526 -59.129 51.461 1.00 103.53 102 GLN A C 1
ATOM 764 O O . GLN A 1 102 ? 23.725 -58.354 50.919 1.00 89.87 102 GLN A O 1
ATOM 770 N N . ASP A 1 103 ? 25.831 -59.061 51.234 1.00 100.59 103 ASP A N 1
ATOM 771 C CA . ASP A 1 103 ? 26.385 -57.939 50.486 1.00 91.48 103 ASP A CA 1
ATOM 772 C C . ASP A 1 103 ? 26.965 -58.279 49.096 1.00 97.02 103 ASP A C 1
ATOM 773 O O . ASP A 1 103 ? 27.726 -59.245 48.923 1.00 95.66 103 ASP A O 1
ATOM 778 N N . VAL A 1 104 ? 26.606 -57.461 48.111 1.00 98.00 104 VAL A N 1
ATOM 779 C CA . VAL A 1 104 ? 27.215 -57.545 46.787 1.00 89.23 104 VAL A CA 1
ATOM 780 C C . VAL A 1 104 ? 28.159 -56.388 46.549 1.00 82.73 104 VAL A C 1
ATOM 781 O O . VAL A 1 104 ? 27.992 -55.298 47.099 1.00 86.25 104 VAL A O 1
ATOM 785 N N . TYR A 1 105 ? 29.161 -56.632 45.727 1.00 69.99 105 TYR A N 1
ATOM 786 C CA . TYR A 1 105 ? 30.024 -55.564 45.337 1.00 74.65 105 TYR A CA 1
ATOM 787 C C . TYR A 1 105 ? 30.219 -55.564 43.829 1.00 78.68 105 TYR A C 1
ATOM 788 O O . TYR A 1 105 ? 30.478 -56.599 43.206 1.00 88.53 105 TYR A O 1
ATOM 797 N N . ILE A 1 106 ? 30.104 -54.389 43.241 1.00 71.91 106 ILE A N 1
ATOM 798 C CA . ILE A 1 106 ? 30.304 -54.267 41.834 1.00 70.45 106 ILE A CA 1
ATOM 799 C C . ILE A 1 106 ? 31.478 -53.380 41.606 1.00 70.04 106 ILE A C 1
ATOM 800 O O . ILE A 1 106 ? 31.517 -52.255 42.101 1.00 76.65 106 ILE A O 1
ATOM 805 N N . VAL A 1 107 ? 32.434 -53.894 40.859 1.00 68.90 107 VAL A N 1
ATOM 806 C CA . VAL A 1 107 ? 33.576 -53.105 40.490 1.00 76.23 107 VAL A CA 1
ATOM 807 C C . VAL A 1 107 ? 33.444 -52.696 39.040 1.00 82.66 107 VAL A C 1
ATOM 808 O O . VAL A 1 107 ? 33.173 -53.518 38.165 1.00 91.37 107 VAL A O 1
ATOM 812 N N . MET A 1 108 ? 33.638 -51.407 38.806 1.00 80.45 108 MET A N 1
ATOM 813 C CA . MET A 1 108 ? 33.423 -50.816 37.514 1.00 72.82 108 MET A CA 1
ATOM 814 C C . MET A 1 108 ? 34.474 -49.749 37.273 1.00 74.78 108 MET A C 1
ATOM 815 O O . MET A 1 108 ? 35.204 -49.352 38.198 1.00 82.44 108 MET A O 1
ATOM 820 N N . GLU A 1 109 ? 34.574 -49.293 36.030 1.00 72.10 109 GLU A N 1
ATOM 821 C CA . GLU A 1 109 ? 35.613 -48.337 35.675 1.00 75.57 109 GLU A CA 1
ATOM 822 C C . GLU A 1 109 ? 35.372 -47.028 36.411 1.00 73.67 109 GLU A C 1
ATOM 823 O O . GLU A 1 109 ? 34.228 -46.635 36.621 1.00 70.77 109 GLU A O 1
ATOM 829 N N . LEU A 1 110 ? 36.455 -46.354 36.782 1.00 75.73 110 LEU A N 1
ATOM 830 C CA . LEU A 1 110 ? 36.372 -45.030 37.409 1.00 76.99 110 LEU A CA 1
ATOM 831 C C . LEU A 1 110 ? 36.793 -43.887 36.464 1.00 74.88 110 LEU A C 1
ATOM 832 O O . LEU A 1 110 ? 37.952 -43.838 36.010 1.00 72.81 110 LEU A O 1
ATOM 837 N N . MET A 1 111 ? 35.863 -42.965 36.196 1.00 67.81 111 MET A N 1
ATOM 838 C CA . MET A 1 111 ? 36.161 -41.815 35.339 1.00 64.78 111 MET A CA 1
ATOM 839 C C . MET A 1 111 ? 36.686 -40.588 36.106 1.00 65.66 111 MET A C 1
ATOM 840 O O . MET A 1 111 ? 36.840 -40.596 37.326 1.00 69.13 111 MET A O 1
ATOM 845 N N . ASP A 1 112 ? 36.981 -39.525 35.384 1.00 71.51 112 ASP A N 1
ATOM 846 C CA . ASP A 1 112 ? 37.621 -38.387 36.006 1.00 68.94 112 ASP A CA 1
ATOM 847 C C . ASP A 1 112 ? 36.639 -37.542 36.769 1.00 70.59 112 ASP A C 1
ATOM 848 O O . ASP A 1 112 ? 36.931 -37.167 37.890 1.00 68.48 112 ASP A O 1
ATOM 853 N N . ALA A 1 113 ? 35.479 -37.245 36.183 1.00 68.71 113 ALA A N 1
ATOM 854 C CA . ALA A 1 113 ? 34.462 -36.458 36.896 1.00 67.21 113 ALA A CA 1
ATOM 855 C C . ALA A 1 113 ? 33.071 -36.741 36.364 1.00 73.57 113 ALA A C 1
ATOM 856 O O . ALA A 1 113 ? 32.923 -37.537 35.425 1.00 81.38 113 ALA A O 1
ATOM 858 N N . ASN A 1 114 ? 32.057 -36.130 36.984 1.00 66.06 114 ASN A N 1
ATOM 859 C CA . ASN A 1 114 ? 30.701 -36.180 36.447 1.00 65.95 114 ASN A CA 1
ATOM 860 C C . ASN A 1 114 ? 30.457 -34.827 35.780 1.00 66.61 114 ASN A C 1
ATOM 861 O O . ASN A 1 114 ? 31.371 -34.016 35.784 1.00 64.51 114 ASN A O 1
ATOM 866 N N . LEU A 1 115 ? 29.276 -34.562 35.210 1.00 69.47 115 LEU A N 1
ATOM 867 C CA . LEU A 1 115 ? 29.043 -33.273 34.505 1.00 71.07 115 LEU A CA 1
ATOM 868 C C . LEU A 1 115 ? 29.027 -31.975 35.322 1.00 74.01 115 LEU A C 1
ATOM 869 O O . LEU A 1 115 ? 29.233 -30.895 34.770 1.00 72.81 115 LEU A O 1
ATOM 874 N N . SER A 1 116 ? 28.817 -32.092 36.629 1.00 84.63 116 SER A N 1
ATOM 875 C CA . SER A 1 116 ? 28.509 -30.955 37.526 1.00 101.29 116 SER A CA 1
ATOM 876 C C . SER A 1 116 ? 28.861 -29.475 37.160 1.00 106.34 116 SER A C 1
ATOM 877 O O . SER A 1 116 ? 27.964 -28.638 37.296 1.00 120.17 116 SER A O 1
ATOM 880 N N . GLN A 1 117 ? 30.068 -29.053 36.762 1.00 94.02 117 GLN A N 1
ATOM 881 C CA . GLN A 1 117 ? 31.414 -29.609 36.842 1.00 89.86 117 GLN A CA 1
ATOM 882 C C . GLN A 1 117 ? 31.972 -29.100 35.552 1.00 88.56 117 GLN A C 1
ATOM 883 O O . GLN A 1 117 ? 32.606 -28.051 35.507 1.00 99.10 117 GLN A O 1
ATOM 889 N N . VAL A 1 118 ? 31.695 -29.843 34.495 1.00 79.75 118 VAL A N 1
ATOM 890 C CA . VAL A 1 118 ? 31.870 -29.357 33.142 1.00 81.04 118 VAL A CA 1
ATOM 891 C C . VAL A 1 118 ? 30.837 -28.268 32.894 1.00 82.35 118 VAL A C 1
ATOM 892 O O . VAL A 1 118 ? 31.114 -27.254 32.241 1.00 88.91 118 VAL A O 1
ATOM 896 N N . ILE A 1 119 ? 29.647 -28.479 33.439 1.00 76.39 119 ILE A N 1
ATOM 897 C CA . ILE A 1 119 ? 28.558 -27.545 33.262 1.00 79.72 119 ILE A CA 1
ATOM 898 C C . ILE A 1 119 ? 28.939 -26.133 33.639 1.00 75.57 119 ILE A C 1
ATOM 899 O O . ILE A 1 119 ? 28.430 -25.176 33.061 1.00 68.15 119 ILE A O 1
ATOM 904 N N . GLN A 1 120 ? 29.826 -26.005 34.613 1.00 80.98 120 GLN A N 1
ATOM 905 C CA . GLN A 1 120 ? 30.216 -24.683 35.039 1.00 92.14 120 GLN A CA 1
ATOM 906 C C . GLN A 1 120 ? 31.080 -23.974 34.006 1.00 87.79 120 GLN A C 1
ATOM 907 O O . GLN A 1 120 ? 30.876 -22.797 33.744 1.00 89.83 120 GLN A O 1
ATOM 913 N N . MET A 1 121 ? 32.003 -24.688 33.374 1.00 87.56 121 MET A N 1
ATOM 914 C CA . MET A 1 121 ? 32.909 -24.030 32.443 1.00 90.31 121 MET A CA 1
ATOM 915 C C . MET A 1 121 ? 32.226 -23.678 31.138 1.00 88.29 121 MET A C 1
ATOM 916 O O . MET A 1 121 ? 31.101 -24.093 30.895 1.00 92.95 121 MET A O 1
ATOM 921 N N . GLU A 1 122 ? 32.915 -22.909 30.304 1.00 90.53 122 GLU A N 1
ATOM 922 C CA . GLU A 1 122 ? 32.325 -22.431 29.062 1.00 96.05 122 GLU A CA 1
ATOM 923 C C . GLU A 1 122 ? 32.830 -23.206 27.851 1.00 90.86 122 GLU A C 1
ATOM 924 O O . GLU A 1 122 ? 33.807 -22.819 27.214 1.00 89.13 122 GLU A O 1
ATOM 930 N N . LEU A 1 123 ? 32.143 -24.300 27.543 1.00 79.97 123 LEU A N 1
ATOM 931 C CA . LEU A 1 123 ? 32.520 -25.162 26.435 1.00 77.71 123 LEU A CA 1
ATOM 932 C C . LEU A 1 123 ? 32.288 -24.540 25.074 1.00 82.04 123 LEU A C 1
ATOM 933 O O . LEU A 1 123 ? 31.506 -23.606 24.930 1.00 99.50 123 LEU A O 1
ATOM 938 N N . ASP A 1 124 ? 32.936 -25.111 24.070 1.00 81.55 124 ASP A N 1
ATOM 939 C CA . ASP A 1 124 ? 32.819 -24.665 22.692 1.00 79.24 124 ASP A CA 1
ATOM 940 C C . ASP A 1 124 ? 32.167 -25.747 21.842 1.00 76.04 124 ASP A C 1
ATOM 941 O O . ASP A 1 124 ? 32.350 -26.934 22.085 1.00 79.27 124 ASP A O 1
ATOM 946 N N . HIS A 1 125 ? 31.452 -25.327 20.810 1.00 72.98 125 HIS A N 1
ATOM 947 C CA . HIS A 1 125 ? 30.452 -26.172 20.177 1.00 73.55 125 HIS A CA 1
ATOM 948 C C . HIS A 1 125 ? 30.836 -27.602 19.973 1.00 78.19 125 HIS A C 1
ATOM 949 O O . HIS A 1 125 ? 30.028 -28.516 20.212 1.00 75.29 125 HIS A O 1
ATOM 956 N N . GLU A 1 126 ? 32.076 -27.809 19.540 1.00 82.91 126 GLU A N 1
ATOM 957 C CA . GLU A 1 126 ? 32.553 -29.137 19.184 1.00 74.92 126 GLU A CA 1
ATOM 958 C C . GLU A 1 126 ? 32.430 -29.995 20.420 1.00 75.75 126 GLU A C 1
ATOM 959 O O . GLU A 1 126 ? 31.770 -31.042 20.404 1.00 75.67 126 GLU A O 1
ATOM 965 N N . ARG A 1 127 ? 33.011 -29.497 21.507 1.00 73.48 127 ARG A N 1
ATOM 966 C CA . ARG A 1 127 ? 32.904 -30.122 22.811 1.00 74.35 127 ARG A CA 1
ATOM 967 C C . ARG A 1 127 ? 31.473 -30.454 23.224 1.00 75.02 127 ARG A C 1
ATOM 968 O O . ARG A 1 127 ? 31.158 -31.608 23.516 1.00 79.26 127 ARG A O 1
ATOM 976 N N . MET A 1 128 ? 30.598 -29.462 23.238 1.00 75.14 128 MET A N 1
ATOM 977 C CA . MET A 1 128 ? 29.223 -29.731 23.637 1.00 71.88 128 MET A CA 1
ATOM 978 C C . MET A 1 128 ? 28.625 -30.777 22.745 1.00 64.52 128 MET A C 1
ATOM 979 O O . MET A 1 128 ? 28.222 -31.841 23.194 1.00 61.79 128 MET A O 1
ATOM 984 N N . SER A 1 129 ? 28.616 -30.463 21.461 1.00 61.97 129 SER A N 1
ATOM 985 C CA . SER A 1 129 ? 27.975 -31.292 20.474 1.00 60.52 129 SER A CA 1
ATOM 986 C C . SER A 1 129 ? 28.484 -32.714 20.615 1.00 64.69 129 SER A C 1
ATOM 987 O O . SER A 1 129 ? 27.693 -33.661 20.607 1.00 63.45 129 SER A O 1
ATOM 990 N N . TYR A 1 130 ? 29.804 -32.851 20.770 1.00 66.20 130 TYR A N 1
ATOM 991 C CA . TYR A 1 130 ? 30.439 -34.154 20.956 1.00 67.82 130 TYR A CA 1
ATOM 992 C C . TYR A 1 130 ? 29.891 -34.902 22.177 1.00 70.66 130 TYR A C 1
ATOM 993 O O . TYR A 1 130 ? 29.397 -36.019 22.057 1.00 71.44 130 TYR A O 1
ATOM 1002 N N . LEU A 1 131 ? 29.986 -34.284 23.352 1.00 66.70 131 LEU A N 1
ATOM 1003 C CA . LEU A 1 131 ? 29.562 -34.940 24.566 1.00 64.27 131 LEU A CA 1
ATOM 1004 C C . LEU A 1 131 ? 28.147 -35.383 24.320 1.00 65.23 131 LEU A C 1
ATOM 1005 O O . LEU A 1 131 ? 27.785 -36.552 24.526 1.00 68.22 131 LEU A O 1
ATOM 1010 N N . LEU A 1 132 ? 27.361 -34.442 23.824 1.00 59.43 132 LEU A N 1
ATOM 1011 C CA . LEU A 1 132 ? 25.981 -34.712 23.549 1.00 64.65 132 LEU A CA 1
ATOM 1012 C C . LEU A 1 132 ? 25.914 -36.007 22.768 1.00 65.68 132 LEU A C 1
ATOM 1013 O O . LEU A 1 132 ? 25.234 -36.996 23.159 1.00 63.40 132 LEU A O 1
ATOM 1018 N N . TYR A 1 133 ? 26.684 -36.001 21.689 1.00 63.11 133 TYR A N 1
ATOM 1019 C CA . TYR A 1 133 ? 26.654 -37.075 20.743 1.00 67.61 133 TYR A CA 1
ATOM 1020 C C . TYR A 1 133 ? 26.856 -38.372 21.512 1.00 66.15 133 TYR A C 1
ATOM 1021 O O . TYR A 1 133 ? 26.203 -39.384 21.250 1.00 66.73 133 TYR A O 1
ATOM 1030 N N . GLN A 1 134 ? 27.732 -38.308 22.503 1.00 64.45 134 GLN A N 1
ATOM 1031 C CA . GLN A 1 134 ? 28.188 -39.509 23.154 1.00 66.73 134 GLN A CA 1
ATOM 1032 C C . GLN A 1 134 ? 27.099 -40.023 24.038 1.00 64.13 134 GLN A C 1
ATOM 1033 O O . GLN A 1 134 ? 26.649 -41.148 23.860 1.00 69.88 134 GLN A O 1
ATOM 1039 N N . MET A 1 135 ? 26.638 -39.188 24.953 1.00 58.59 135 MET A N 1
ATOM 1040 C CA . MET A 1 135 ? 25.467 -39.540 25.700 1.00 62.88 135 MET A CA 1
ATOM 1041 C C . MET A 1 135 ? 24.499 -40.261 24.758 1.00 67.70 135 MET A C 1
ATOM 1042 O O . MET A 1 135 ? 24.119 -41.425 24.973 1.00 66.97 135 MET A O 1
ATOM 1047 N N . LEU A 1 136 ? 24.115 -39.570 23.696 1.00 59.96 136 LEU A N 1
ATOM 1048 C CA . LEU A 1 136 ? 23.061 -40.081 22.870 1.00 65.68 136 LEU A CA 1
ATOM 1049 C C . LEU A 1 136 ? 23.320 -41.516 22.419 1.00 72.24 136 LEU A C 1
ATOM 1050 O O . LEU A 1 136 ? 22.491 -42.408 22.614 1.00 74.06 136 LEU A O 1
ATOM 1055 N N . VAL A 1 137 ? 24.485 -41.727 21.824 1.00 69.60 137 VAL A N 1
ATOM 1056 C CA . VAL A 1 137 ? 24.830 -43.006 21.247 1.00 64.58 137 VAL A CA 1
ATOM 1057 C C . VAL A 1 137 ? 24.704 -44.055 22.344 1.00 65.90 137 VAL A C 1
ATOM 1058 O O . VAL A 1 137 ? 24.297 -45.220 22.108 1.00 60.45 137 VAL A O 1
ATOM 1062 N N . GLY A 1 138 ? 25.035 -43.598 23.551 1.00 66.47 138 GLY A N 1
ATOM 1063 C CA . GLY A 1 138 ? 25.033 -44.424 24.739 1.00 66.62 138 GLY A CA 1
ATOM 1064 C C . GLY A 1 138 ? 23.604 -44.807 24.979 1.00 66.37 138 GLY A C 1
ATOM 1065 O O . GLY A 1 138 ? 23.263 -45.989 25.044 1.00 69.52 138 GLY A O 1
ATOM 1066 N N . ILE A 1 139 ? 22.763 -43.793 25.069 1.00 65.64 139 ILE A N 1
ATOM 1067 C CA . ILE A 1 139 ? 21.339 -43.999 25.241 1.00 63.53 139 ILE A CA 1
ATOM 1068 C C . ILE A 1 139 ? 20.774 -44.848 24.095 1.00 64.33 139 ILE A C 1
ATOM 1069 O O . ILE A 1 139 ? 20.132 -45.874 24.342 1.00 61.46 139 ILE A O 1
ATOM 1074 N N . LYS A 1 140 ? 21.046 -44.461 22.850 1.00 67.01 140 LYS A N 1
ATOM 1075 C CA . LYS A 1 140 ? 20.682 -45.306 21.701 1.00 69.87 140 LYS A CA 1
ATOM 1076 C C . LYS A 1 140 ? 20.945 -46.793 21.976 1.00 69.44 140 LYS A C 1
ATOM 1077 O O . LYS A 1 140 ? 20.061 -47.632 21.807 1.00 73.97 140 LYS A O 1
ATOM 1083 N N . HIS A 1 141 ? 22.158 -47.101 22.419 1.00 68.86 141 HIS A N 1
ATOM 1084 C CA . HIS A 1 141 ? 22.543 -48.469 22.649 1.00 64.37 141 HIS A CA 1
ATOM 1085 C C . HIS A 1 141 ? 21.622 -49.196 23.618 1.00 64.60 141 HIS A C 1
ATOM 1086 O O . HIS A 1 141 ? 21.154 -50.300 23.332 1.00 63.78 141 HIS A O 1
ATOM 1093 N N . LEU A 1 142 ? 21.364 -48.592 24.774 1.00 62.85 142 LEU A N 1
ATOM 1094 C CA . LEU A 1 142 ? 20.384 -49.091 25.744 1.00 65.71 142 LEU A CA 1
ATOM 1095 C C . LEU A 1 142 ? 18.965 -49.270 25.183 1.00 69.64 142 LEU A C 1
ATOM 1096 O O . LEU A 1 142 ? 18.256 -50.231 25.514 1.00 68.06 142 LEU A O 1
ATOM 1101 N N . HIS A 1 143 ? 18.538 -48.316 24.364 1.00 65.05 143 HIS A N 1
ATOM 1102 C CA . HIS A 1 143 ? 17.205 -48.389 23.802 1.00 74.50 143 HIS A CA 1
ATOM 1103 C C . HIS A 1 143 ? 17.137 -49.538 22.885 1.00 76.99 143 HIS A C 1
ATOM 1104 O O . HIS A 1 143 ? 16.149 -50.264 22.899 1.00 82.38 143 HIS A O 1
ATOM 1111 N N . SER A 1 144 ? 18.188 -49.711 22.085 1.00 79.37 144 SER A N 1
ATOM 1112 C CA . SER A 1 144 ? 18.231 -50.748 21.052 1.00 85.01 144 SER A CA 1
ATOM 1113 C C . SER A 1 144 ? 17.945 -52.136 21.627 1.00 88.83 144 SER A C 1
ATOM 1114 O O . SER A 1 144 ? 17.951 -53.128 20.905 1.00 97.71 144 SER A O 1
ATOM 1117 N N . ALA A 1 145 ? 17.705 -52.186 22.933 1.00 85.96 145 ALA A N 1
ATOM 1118 C CA . ALA A 1 145 ? 17.307 -53.396 23.621 1.00 80.34 145 ALA A CA 1
ATOM 1119 C C . ALA A 1 145 ? 16.215 -53.031 24.602 1.00 83.25 145 ALA A C 1
ATOM 1120 O O . ALA A 1 145 ? 16.093 -53.650 25.653 1.00 90.82 145 ALA A O 1
ATOM 1122 N N . GLY A 1 146 ? 15.464 -51.983 24.282 1.00 81.48 146 GLY A N 1
ATOM 1123 C CA . GLY A 1 146 ? 14.208 -51.679 24.960 1.00 88.55 146 GLY A CA 1
ATOM 1124 C C . GLY A 1 146 ? 14.350 -50.950 26.273 1.00 90.59 146 GLY A C 1
ATOM 1125 O O . GLY A 1 146 ? 13.379 -50.328 26.750 1.00 92.64 146 GLY A O 1
ATOM 1126 N N . ILE A 1 147 ? 15.554 -51.024 26.845 1.00 78.26 147 ILE A N 1
ATOM 1127 C CA . ILE A 1 147 ? 15.844 -50.410 28.132 1.00 75.98 147 ILE A CA 1
ATOM 1128 C C . ILE A 1 147 ? 15.844 -48.886 28.065 1.00 76.23 147 ILE A C 1
ATOM 1129 O O . ILE A 1 147 ? 16.495 -48.316 27.188 1.00 77.54 147 ILE A O 1
ATOM 1134 N N . ILE A 1 148 ? 15.090 -48.263 28.983 1.00 67.47 148 ILE A N 1
ATOM 1135 C CA . ILE A 1 148 ? 14.998 -46.825 29.159 1.00 64.13 148 ILE A CA 1
ATOM 1136 C C . ILE A 1 148 ? 15.707 -46.484 30.462 1.00 72.26 148 ILE A C 1
ATOM 1137 O O . ILE A 1 148 ? 15.438 -47.087 31.494 1.00 75.92 148 ILE A O 1
ATOM 1142 N N . HIS A 1 149 ? 16.595 -45.497 30.430 1.00 75.01 149 HIS A N 1
ATOM 1143 C CA . HIS A 1 149 ? 17.471 -45.265 31.567 1.00 69.97 149 HIS A CA 1
ATOM 1144 C C . HIS A 1 149 ? 16.711 -44.659 32.679 1.00 66.61 149 HIS A C 1
ATOM 1145 O O . HIS A 1 149 ? 16.858 -45.056 33.824 1.00 66.91 149 HIS A O 1
ATOM 1152 N N . ARG A 1 150 ? 15.907 -43.662 32.339 1.00 68.26 150 ARG A N 1
ATOM 1153 C CA . ARG A 1 150 ? 1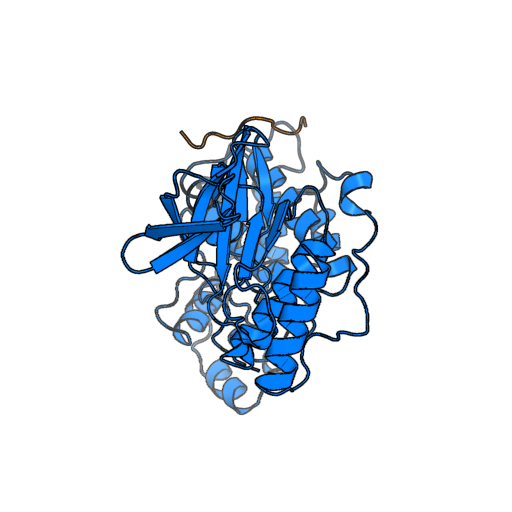5.003 -43.021 33.291 1.00 72.07 150 ARG A CA 1
ATOM 1154 C C . ARG A 1 150 ? 15.594 -41.983 34.229 1.00 72.22 150 ARG A C 1
ATOM 1155 O O . ARG A 1 150 ? 14.866 -41.117 34.685 1.00 75.07 150 ARG A O 1
ATOM 1163 N N . ASP A 1 151 ? 16.879 -42.047 34.549 1.00 76.19 151 ASP A N 1
ATOM 1164 C CA . ASP A 1 151 ? 17.427 -41.036 35.475 1.00 77.16 151 ASP A CA 1
ATOM 1165 C C . ASP A 1 151 ? 18.657 -40.299 34.960 1.00 71.92 151 ASP A C 1
ATOM 1166 O O . ASP A 1 151 ? 19.587 -40.048 35.714 1.00 68.43 151 ASP A O 1
ATOM 1171 N N . LEU A 1 152 ? 18.674 -39.943 33.684 1.00 71.20 152 LEU A N 1
ATOM 1172 C CA . LEU A 1 152 ? 19.821 -39.210 33.168 1.00 70.86 152 LEU A CA 1
ATOM 1173 C C . LEU A 1 152 ? 19.903 -37.844 33.817 1.00 66.88 152 LEU A C 1
ATOM 1174 O O . LEU A 1 152 ? 18.937 -37.117 33.852 1.00 78.73 152 LEU A O 1
ATOM 1179 N N . LYS A 1 153 ? 21.056 -37.534 34.379 1.00 66.97 153 LYS A N 1
ATOM 1180 C CA . LYS A 1 153 ? 21.305 -36.263 35.014 1.00 64.52 153 LYS A CA 1
ATOM 1181 C C . LYS A 1 153 ? 22.808 -36.130 35.137 1.00 70.53 153 LYS A C 1
ATOM 1182 O O . LYS A 1 153 ? 23.538 -37.130 35.155 1.00 67.79 153 LYS A O 1
ATOM 1188 N N . PRO A 1 154 ? 23.289 -34.891 35.251 1.00 72.97 154 PRO A N 1
ATOM 1189 C CA . PRO A 1 154 ? 24.724 -34.658 35.420 1.00 69.88 154 PRO A CA 1
ATOM 1190 C C . PRO A 1 154 ? 25.460 -35.679 36.311 1.00 66.59 154 PRO A C 1
ATOM 1191 O O . PRO A 1 154 ? 26.588 -36.016 36.016 1.00 73.08 154 PRO A O 1
ATOM 1195 N N . SER A 1 155 ? 24.822 -36.166 37.369 1.00 66.63 155 SER A N 1
ATOM 1196 C CA . SER A 1 155 ? 25.459 -37.052 38.333 1.00 65.84 155 SER A CA 1
ATOM 1197 C C . SER A 1 155 ? 25.643 -38.452 37.791 1.00 67.33 155 SER A C 1
ATOM 1198 O O . SER A 1 155 ? 26.501 -39.185 38.268 1.00 71.21 155 SER A O 1
ATOM 1201 N N . ASN A 1 156 ? 24.826 -38.837 36.823 1.00 65.60 156 ASN A N 1
ATOM 1202 C CA . ASN A 1 156 ? 24.908 -40.178 36.252 1.00 64.44 156 ASN A CA 1
ATOM 1203 C C . ASN A 1 156 ? 25.790 -40.263 35.043 1.00 69.02 156 ASN A C 1
ATOM 1204 O O . ASN A 1 156 ? 26.097 -41.355 34.566 1.00 80.00 156 ASN A O 1
ATOM 1209 N N . ILE A 1 157 ? 26.208 -39.104 34.564 1.00 61.82 157 ILE A N 1
ATOM 1210 C CA . ILE A 1 157 ? 27.085 -39.014 33.436 1.00 60.53 157 ILE A CA 1
ATOM 1211 C C . ILE A 1 157 ? 28.513 -38.669 33.790 1.00 63.89 157 ILE A C 1
ATOM 1212 O O . ILE A 1 157 ? 28.778 -37.643 34.435 1.00 68.70 157 ILE A O 1
ATOM 1217 N N . VAL A 1 158 ? 29.444 -39.474 33.295 1.00 61.35 158 VAL A N 1
ATOM 1218 C CA . VAL A 1 158 ? 30.846 -39.264 33.648 1.00 59.67 158 VAL A CA 1
ATOM 1219 C C . VAL A 1 158 ? 31.748 -38.932 32.478 1.00 56.55 158 VAL A C 1
ATOM 1220 O O . VAL A 1 158 ? 31.575 -39.435 31.380 1.00 70.33 158 VAL A O 1
ATOM 1224 N N . VAL A 1 159 ? 32.718 -38.077 32.729 1.00 56.18 159 VAL A N 1
ATOM 1225 C CA . VAL A 1 159 ? 33.695 -37.728 31.720 1.00 62.26 159 VAL A CA 1
ATOM 1226 C C . VAL A 1 159 ? 35.150 -38.111 32.103 1.00 68.05 159 VAL A C 1
ATOM 1227 O O . VAL A 1 159 ? 35.430 -38.561 33.230 1.00 59.76 159 VAL A O 1
ATOM 1231 N N . LYS A 1 160 ? 36.050 -37.942 31.130 1.00 71.82 160 LYS A N 1
ATOM 1232 C CA . LYS A 1 160 ? 37.489 -38.115 31.302 1.00 74.81 160 LYS A CA 1
ATOM 1233 C C . LYS A 1 160 ? 38.129 -37.015 30.499 1.00 73.85 160 LYS A C 1
ATOM 1234 O O . LYS A 1 160 ? 37.456 -36.411 29.665 1.00 72.92 160 LYS A O 1
ATOM 1240 N N . SER A 1 161 ? 39.421 -36.766 30.730 1.00 71.20 161 SER A N 1
ATOM 1241 C CA . SER A 1 161 ? 40.104 -35.602 30.161 1.00 62.38 161 SER A CA 1
ATOM 1242 C C . SER A 1 161 ? 40.578 -35.837 28.778 1.00 62.96 161 SER A C 1
ATOM 1243 O O . SER A 1 161 ? 41.028 -34.902 28.123 1.00 69.01 161 SER A O 1
ATOM 1246 N N . ASP A 1 162 ? 40.490 -37.082 28.325 1.00 65.32 162 ASP A N 1
ATOM 1247 C CA . ASP A 1 162 ? 40.613 -37.345 26.892 1.00 72.45 162 ASP A CA 1
ATOM 1248 C C . ASP A 1 162 ? 39.289 -37.023 26.177 1.00 74.93 162 ASP A C 1
ATOM 1249 O O . ASP A 1 162 ? 39.033 -37.492 25.064 1.00 76.49 162 ASP A O 1
ATOM 1254 N N . ALA A 1 163 ? 38.461 -36.227 26.856 1.00 75.83 163 ALA A N 1
ATOM 1255 C CA . ALA A 1 163 ? 37.168 -35.750 26.372 1.00 69.02 163 ALA A CA 1
ATOM 1256 C C . ALA A 1 163 ? 36.112 -36.823 26.076 1.00 66.37 163 ALA A C 1
ATOM 1257 O O . ALA A 1 163 ? 35.167 -36.576 25.334 1.00 64.22 163 ALA A O 1
ATOM 1259 N N . THR A 1 164 ? 36.243 -37.996 26.680 1.00 66.92 164 THR A N 1
ATOM 1260 C CA . THR A 1 164 ? 35.267 -39.075 26.451 1.00 67.66 164 THR A CA 1
ATOM 1261 C C . THR A 1 164 ? 34.164 -39.124 27.530 1.00 70.33 164 THR A C 1
ATOM 1262 O O . THR A 1 164 ? 34.344 -38.563 28.619 1.00 78.62 164 THR A O 1
ATOM 1266 N N . LEU A 1 165 ? 33.036 -39.789 27.243 1.00 68.34 165 LEU A N 1
ATOM 1267 C CA . LEU A 1 165 ? 31.867 -39.790 28.166 1.00 64.73 165 LEU A CA 1
ATOM 1268 C C . LEU A 1 165 ? 31.192 -41.145 28.374 1.00 68.39 165 LEU A C 1
ATOM 1269 O O . LEU A 1 165 ? 31.021 -41.926 27.431 1.00 77.05 165 LEU A O 1
ATOM 1274 N N . LYS A 1 166 ? 30.781 -41.421 29.608 1.00 66.89 166 LYS A N 1
ATOM 1275 C CA . LYS A 1 166 ? 30.031 -42.638 29.872 1.00 68.80 166 LYS A CA 1
ATOM 1276 C C . LYS A 1 166 ? 28.782 -42.416 30.727 1.00 72.30 166 LYS A C 1
ATOM 1277 O O . LYS A 1 166 ? 28.820 -41.693 31.724 1.00 72.99 166 LYS A O 1
ATOM 1283 N N . ILE A 1 167 ? 27.676 -43.018 30.281 1.00 72.83 167 ILE A N 1
ATOM 1284 C CA . ILE A 1 167 ? 26.444 -43.196 31.045 1.00 70.95 167 ILE A CA 1
ATOM 1285 C C . ILE A 1 167 ? 26.704 -44.202 32.156 1.00 71.10 167 ILE A C 1
ATOM 1286 O O . ILE A 1 167 ? 27.554 -45.072 32.030 1.00 83.53 167 ILE A O 1
ATOM 1291 N N . LEU A 1 168 ? 25.917 -44.131 33.216 1.00 74.32 168 LEU A N 1
ATOM 1292 C CA . LEU A 1 168 ? 26.148 -44.940 34.390 1.00 75.55 168 LEU A CA 1
ATOM 1293 C C . LEU A 1 168 ? 24.876 -45.059 35.259 1.00 80.63 168 LEU A C 1
ATOM 1294 O O . LEU A 1 168 ? 23.929 -44.282 35.078 1.00 82.58 168 LEU A O 1
ATOM 1299 N N . ASP A 1 169 ? 24.855 -46.053 36.159 1.00 83.59 169 ASP A N 1
ATOM 1300 C CA . ASP A 1 169 ? 23.743 -46.327 37.103 1.00 83.68 169 ASP A CA 1
ATOM 1301 C C . ASP A 1 169 ? 22.451 -46.834 36.454 1.00 87.63 169 ASP A C 1
ATOM 1302 O O . ASP A 1 169 ? 21.682 -46.075 35.863 1.00 86.91 169 ASP A O 1
ATOM 1307 N N . PHE A 1 170 ? 22.210 -48.131 36.602 1.00 89.36 170 PHE A N 1
ATOM 1308 C CA . PHE A 1 170 ? 21.135 -48.795 35.875 1.00 85.34 170 PHE A CA 1
ATOM 1309 C C . PHE A 1 170 ? 19.980 -49.244 36.748 1.00 83.86 170 PHE A C 1
ATOM 1310 O O . PHE A 1 170 ? 19.010 -49.802 36.218 1.00 86.28 170 PHE A O 1
ATOM 1318 N N . GLY A 1 171 ? 20.080 -48.984 38.058 1.00 75.69 171 GLY A N 1
ATOM 1319 C CA . GLY A 1 171 ? 19.101 -49.449 39.067 1.00 86.52 171 GLY A CA 1
ATOM 1320 C C . GLY A 1 171 ? 17.630 -49.074 38.897 1.00 81.64 171 GLY A C 1
ATOM 1321 O O . GLY A 1 171 ? 16.736 -49.644 39.512 1.00 78.96 171 GLY A O 1
ATOM 1322 N N . LEU A 1 172 ? 17.400 -48.156 37.984 1.00 88.36 172 LEU A N 1
ATOM 1323 C CA . LEU A 1 172 ? 16.170 -47.423 37.851 1.00 88.88 172 LEU A CA 1
ATOM 1324 C C . LEU A 1 172 ? 15.593 -47.746 36.492 1.00 85.82 172 LEU A C 1
ATOM 1325 O O . LEU A 1 172 ? 14.406 -47.564 36.257 1.00 86.88 172 LEU A O 1
ATOM 1330 N N . ALA A 1 173 ? 16.469 -48.242 35.617 1.00 91.13 173 ALA A N 1
ATOM 1331 C CA . ALA A 1 173 ? 16.189 -48.568 34.215 1.00 90.78 173 ALA A CA 1
ATOM 1332 C C . ALA A 1 173 ? 15.213 -49.744 34.038 1.00 87.70 173 ALA A C 1
ATOM 1333 O O . ALA A 1 173 ? 15.225 -50.667 34.842 1.00 97.25 173 ALA A O 1
ATOM 1335 N N . ARG A 1 174 ? 14.378 -49.693 32.992 1.00 84.14 174 ARG A N 1
ATOM 1336 C CA . ARG A 1 174 ? 13.443 -50.777 32.620 1.00 89.56 174 ARG A CA 1
ATOM 1337 C C . ARG A 1 174 ? 12.804 -50.522 31.249 1.00 91.04 174 ARG A C 1
ATOM 1338 O O . ARG A 1 174 ? 13.398 -49.844 30.422 1.00 87.93 174 ARG A O 1
ATOM 1346 N N . THR A 1 175 ? 11.605 -51.070 31.019 1.00 103.43 175 THR A N 1
ATOM 1347 C CA . THR A 1 175 ? 10.765 -50.737 29.853 1.00 107.15 175 THR A CA 1
ATOM 1348 C C . THR A 1 175 ? 9.477 -50.013 30.276 1.00 116.91 175 THR A C 1
ATOM 1349 O O . THR A 1 175 ? 9.218 -49.866 31.476 1.00 123.17 175 THR A O 1
ATOM 1353 N N . ALA A 1 176 ? 8.681 -49.598 29.282 1.00 116.81 176 ALA A N 1
ATOM 1354 C CA . ALA A 1 176 ? 7.557 -48.619 29.400 1.00 116.12 176 ALA A CA 1
ATOM 1355 C C . ALA A 1 176 ? 6.724 -48.513 30.700 1.00 123.31 176 ALA A C 1
ATOM 1356 O O . ALA A 1 176 ? 6.607 -49.482 31.455 1.00 136.71 176 ALA A O 1
ATOM 1358 N N . GLY A 1 177 ? 6.137 -47.328 30.925 1.00 122.80 177 GLY A N 1
ATOM 1359 C CA . GLY A 1 177 ? 5.266 -47.045 32.087 1.00 126.83 177 GLY A CA 1
ATOM 1360 C C . GLY A 1 177 ? 3.831 -46.710 31.686 1.00 135.67 177 GLY A C 1
ATOM 1361 O O . GLY A 1 177 ? 3.567 -46.551 30.497 1.00 135.16 177 GLY A O 1
ATOM 1362 N N . THR A 1 178 ? 2.889 -46.598 32.634 1.00 144.06 178 THR A N 1
ATOM 1363 C CA . THR A 1 178 ? 3.098 -46.796 34.079 1.00 148.99 178 THR A CA 1
ATOM 1364 C C . THR A 1 178 ? 3.252 -48.288 34.440 1.00 153.79 178 THR A C 1
ATOM 1365 O O . THR A 1 178 ? 3.990 -49.013 33.761 1.00 146.73 178 THR A O 1
ATOM 1369 N N . SER A 1 179 ? 2.560 -48.740 35.495 1.00 157.08 179 SER A N 1
ATOM 1370 C CA . SER A 1 179 ? 2.704 -50.110 36.036 1.00 153.02 179 SER A CA 1
ATOM 1371 C C . SER A 1 179 ? 4.109 -50.372 36.598 1.00 157.61 179 SER A C 1
ATOM 1372 O O . SER A 1 179 ? 5.007 -49.533 36.490 1.00 160.58 179 SER A O 1
ATOM 1375 N N . THR A 1 183 ? 6.470 -46.629 41.278 1.00 131.20 183 THR A N 1
ATOM 1376 C CA . THR A 1 183 ? 6.560 -45.555 42.274 1.00 142.52 183 THR A CA 1
ATOM 1377 C C . THR A 1 183 ? 6.914 -44.212 41.613 1.00 146.14 183 THR A C 1
ATOM 1378 O O . THR A 1 183 ? 7.902 -44.126 40.874 1.00 144.91 183 THR A O 1
ATOM 1382 N N . PRO A 1 184 ? 6.094 -43.166 41.868 1.00 147.25 184 PRO A N 1
ATOM 1383 C CA . PRO A 1 184 ? 6.177 -41.924 41.080 1.00 142.33 184 PRO A CA 1
ATOM 1384 C C . PRO A 1 184 ? 7.415 -41.022 41.299 1.00 137.02 184 PRO A C 1
ATOM 1385 O O . PRO A 1 184 ? 7.927 -40.444 40.331 1.00 138.09 184 PRO A O 1
ATOM 1389 N N . TYR A 1 185 ? 7.891 -40.917 42.539 1.00 122.51 185 TYR A N 1
ATOM 1390 C CA . TYR A 1 185 ? 8.870 -39.890 42.912 1.00 113.50 185 TYR A CA 1
ATOM 1391 C C . TYR A 1 185 ? 10.291 -40.414 42.956 1.00 105.43 185 TYR A C 1
ATOM 1392 O O . TYR A 1 185 ? 11.153 -39.853 43.646 1.00 103.46 185 TYR A O 1
ATOM 1401 N N . VAL A 1 186 ? 10.542 -41.467 42.189 1.00 93.87 186 VAL A N 1
ATOM 1402 C CA . VAL A 1 186 ? 11.848 -42.098 42.193 1.00 89.20 186 VAL A CA 1
ATOM 1403 C C . VAL A 1 186 ? 12.903 -41.446 41.272 1.00 90.14 186 VAL A C 1
ATOM 1404 O O . VAL A 1 186 ? 14.103 -41.548 41.535 1.00 87.04 186 VAL A O 1
ATOM 1408 N N . VAL A 1 187 ? 12.463 -40.782 40.205 1.00 79.04 187 VAL A N 1
ATOM 1409 C CA . VAL A 1 187 ? 13.380 -40.100 39.287 1.00 72.94 187 VAL A CA 1
ATOM 1410 C C . VAL A 1 187 ? 13.579 -38.637 39.665 1.00 74.91 187 VAL A C 1
ATOM 1411 O O . VAL A 1 187 ? 12.617 -37.955 39.991 1.00 83.40 187 VAL A O 1
ATOM 1415 N N . THR A 1 188 ? 14.823 -38.162 39.599 1.00 72.90 188 THR A N 1
ATOM 1416 C CA . THR A 1 188 ? 15.199 -36.820 40.082 1.00 72.55 188 THR A CA 1
ATOM 1417 C C . THR A 1 188 ? 14.306 -35.669 39.583 1.00 73.66 188 THR A C 1
ATOM 1418 O O . THR A 1 188 ? 14.098 -35.490 38.393 1.00 76.83 188 THR A O 1
ATOM 1422 N N . ARG A 1 189 ? 13.806 -34.883 40.518 1.00 68.56 189 ARG A N 1
ATOM 1423 C CA . ARG A 1 189 ? 12.930 -33.769 40.233 1.00 62.45 189 ARG A CA 1
ATOM 1424 C C . ARG A 1 189 ? 13.198 -32.923 38.997 1.00 61.43 189 ARG A C 1
ATOM 1425 O O . ARG A 1 189 ? 12.343 -32.854 38.136 1.00 60.29 189 ARG A O 1
ATOM 1433 N N . TYR A 1 190 ? 14.349 -32.254 38.911 1.00 66.93 190 TYR A N 1
ATOM 1434 C CA . TYR A 1 190 ? 14.571 -31.233 37.851 1.00 62.09 190 TYR A CA 1
ATOM 1435 C C . TYR A 1 190 ? 14.648 -31.781 36.442 1.00 68.36 190 TYR A C 1
ATOM 1436 O O . TYR A 1 190 ? 14.784 -31.014 35.467 1.00 82.47 190 TYR A O 1
ATOM 1445 N N . TYR A 1 191 ? 14.595 -33.103 36.340 1.00 61.85 191 TYR A N 1
ATOM 1446 C CA . TYR A 1 191 ? 14.863 -33.790 35.109 1.00 59.32 191 TYR A CA 1
ATOM 1447 C C . TYR A 1 191 ? 13.670 -34.595 34.666 1.00 58.80 191 TYR A C 1
ATOM 1448 O O . TYR A 1 191 ? 13.723 -35.259 33.623 1.00 59.92 191 TYR A O 1
ATOM 1457 N N . ARG A 1 192 ? 12.586 -34.525 35.446 1.00 58.77 192 ARG A N 1
ATOM 1458 C CA . ARG A 1 192 ? 11.367 -35.295 35.139 1.00 57.58 192 ARG A CA 1
ATOM 1459 C C . ARG A 1 192 ? 10.665 -34.763 33.888 1.00 59.53 192 ARG A C 1
ATOM 1460 O O . ARG A 1 192 ? 10.475 -33.546 33.700 1.00 55.53 192 ARG A O 1
ATOM 1468 N N . ALA A 1 193 ? 10.332 -35.680 33.004 1.00 57.67 193 ALA A N 1
ATOM 1469 C CA . ALA A 1 193 ? 9.535 -35.301 31.887 1.00 64.60 193 ALA A CA 1
ATOM 1470 C C . ALA A 1 193 ? 8.121 -35.058 32.412 1.00 72.17 193 ALA A C 1
ATOM 1471 O O . ALA A 1 193 ? 7.751 -35.548 33.483 1.00 73.63 193 ALA A O 1
ATOM 1473 N N . PRO A 1 194 ? 7.351 -34.236 31.694 1.00 72.41 194 PRO A N 1
ATOM 1474 C CA . PRO A 1 194 ? 5.943 -34.076 31.913 1.00 71.26 194 PRO A CA 1
ATOM 1475 C C . PRO A 1 194 ? 5.217 -35.393 32.206 1.00 71.71 194 PRO A C 1
ATOM 1476 O O . PRO A 1 194 ? 4.471 -35.483 33.190 1.00 70.53 194 PRO A O 1
ATOM 1480 N N . GLU A 1 195 ? 5.470 -36.404 31.377 1.00 70.32 195 GLU A N 1
ATOM 1481 C CA . GLU A 1 195 ? 4.792 -37.684 31.487 1.00 69.98 195 GLU A CA 1
ATOM 1482 C C . GLU A 1 195 ? 5.117 -38.364 32.800 1.00 74.07 195 GLU A C 1
ATOM 1483 O O . GLU A 1 195 ? 4.459 -39.330 33.189 1.00 92.45 195 GLU A O 1
ATOM 1489 N N . VAL A 1 196 ? 6.146 -37.873 33.476 1.00 72.64 196 VAL A N 1
ATOM 1490 C CA . VAL A 1 196 ? 6.524 -38.426 34.766 1.00 66.88 196 VAL A CA 1
ATOM 1491 C C . VAL A 1 196 ? 6.123 -37.514 35.886 1.00 66.16 196 VAL A C 1
ATOM 1492 O O . VAL A 1 196 ? 5.751 -37.983 36.934 1.00 72.56 196 VAL A O 1
ATOM 1496 N N . ILE A 1 197 ? 6.216 -36.211 35.670 1.00 69.53 197 ILE A N 1
ATOM 1497 C CA . ILE A 1 197 ? 5.639 -35.268 36.601 1.00 72.29 197 ILE A CA 1
ATOM 1498 C C . ILE A 1 197 ? 4.155 -35.536 36.694 1.00 70.94 197 ILE A C 1
ATOM 1499 O O . ILE A 1 197 ? 3.614 -35.645 37.786 1.00 75.29 197 ILE A O 1
ATOM 1504 N N . LEU A 1 198 ? 3.496 -35.668 35.555 1.00 67.27 198 LEU A N 1
ATOM 1505 C CA . LEU A 1 198 ? 2.037 -35.800 35.579 1.00 71.04 198 LEU A CA 1
ATOM 1506 C C . LEU A 1 198 ? 1.536 -37.238 35.585 1.00 80.65 198 LEU A C 1
ATOM 1507 O O . LEU A 1 198 ? 0.329 -37.479 35.462 1.00 79.28 198 LEU A O 1
ATOM 1512 N N . GLY A 1 199 ? 2.469 -38.181 35.738 1.00 79.48 199 GLY A N 1
ATOM 1513 C CA . GLY A 1 199 ? 2.152 -39.603 35.851 1.00 77.82 199 GLY A CA 1
ATOM 1514 C C . GLY A 1 199 ? 1.305 -40.196 34.738 1.00 73.79 199 GLY A C 1
ATOM 1515 O O . GLY A 1 199 ? 0.273 -40.818 35.006 1.00 74.53 199 GLY A O 1
ATOM 1516 N N . MET A 1 200 ? 1.742 -40.005 33.497 1.00 66.99 200 MET A N 1
ATOM 1517 C CA . MET A 1 200 ? 1.100 -40.616 32.343 1.00 71.35 200 MET A CA 1
ATOM 1518 C C . MET A 1 200 ? 1.763 -41.915 31.921 1.00 78.49 200 MET A C 1
ATOM 1519 O O . MET A 1 200 ? 1.252 -42.601 31.028 1.00 85.17 200 MET A O 1
ATOM 1524 N N . GLY A 1 201 ? 2.894 -42.250 32.540 1.00 77.76 201 GLY A N 1
ATOM 1525 C CA . GLY A 1 201 ? 3.708 -43.349 32.033 1.00 86.16 201 GLY A CA 1
ATOM 1526 C C . GLY A 1 201 ? 4.577 -42.906 30.853 1.00 85.38 201 GLY A C 1
ATOM 1527 O O . GLY A 1 201 ? 4.385 -41.822 30.301 1.00 78.89 201 GLY A O 1
ATOM 1528 N N . TYR A 1 202 ? 5.522 -43.754 30.452 1.00 80.20 202 TYR A N 1
ATOM 1529 C CA . TYR A 1 202 ? 6.615 -43.302 29.605 1.00 80.19 202 TYR A CA 1
ATOM 1530 C C . TYR A 1 202 ? 7.021 -44.256 28.476 1.00 85.67 202 TYR A C 1
ATOM 1531 O O . TYR A 1 202 ? 6.817 -45.470 28.582 1.00 91.30 202 TYR A O 1
ATOM 1540 N N . LYS A 1 203 ? 7.577 -43.685 27.400 1.00 86.11 203 LYS A N 1
ATOM 1541 C CA . LYS A 1 203 ? 8.233 -44.431 26.312 1.00 83.14 203 LYS A CA 1
ATOM 1542 C C . LYS A 1 203 ? 9.678 -43.979 26.307 1.00 85.22 203 LYS A C 1
ATOM 1543 O O . LYS A 1 203 ? 10.019 -43.000 26.981 1.00 85.51 203 LYS A O 1
ATOM 1549 N N . GLU A 1 204 ? 10.530 -44.673 25.557 1.00 85.11 204 GLU A N 1
ATOM 1550 C CA . GLU A 1 204 ? 11.956 -44.328 25.525 1.00 82.57 204 GLU A CA 1
ATOM 1551 C C . GLU A 1 204 ? 12.240 -42.827 25.481 1.00 77.84 204 GLU A C 1
ATOM 1552 O O . GLU A 1 204 ? 12.958 -42.320 26.340 1.00 76.80 204 GLU A O 1
ATOM 1558 N N . ASN A 1 205 ? 11.665 -42.110 24.524 1.00 77.33 205 ASN A N 1
ATOM 1559 C CA . ASN A 1 205 ? 11.972 -40.675 24.382 1.00 78.46 205 ASN A CA 1
ATOM 1560 C C . ASN A 1 205 ? 11.830 -39.839 25.672 1.00 74.90 205 ASN A C 1
ATOM 1561 O O . ASN A 1 205 ? 12.095 -38.624 25.689 1.00 76.14 205 ASN A O 1
ATOM 1566 N N . VAL A 1 206 ? 11.419 -40.497 26.749 1.00 65.26 206 VAL A N 1
ATOM 1567 C CA . VAL A 1 206 ? 11.440 -39.880 28.059 1.00 61.96 206 VAL A CA 1
ATOM 1568 C C . VAL A 1 206 ? 12.875 -39.473 28.394 1.00 64.05 206 VAL A C 1
ATOM 1569 O O . VAL A 1 206 ? 13.104 -38.392 28.933 1.00 66.52 206 VAL A O 1
ATOM 1573 N N . ASP A 1 207 ? 13.831 -40.341 28.049 1.00 65.13 207 ASP A N 1
ATOM 1574 C CA . ASP A 1 207 ? 15.261 -40.061 28.201 1.00 64.12 207 ASP A CA 1
ATOM 1575 C C . ASP A 1 207 ? 15.705 -38.789 27.453 1.00 62.96 207 ASP A C 1
ATOM 1576 O O . ASP A 1 207 ? 16.601 -38.025 27.924 1.00 52.78 207 ASP A O 1
ATOM 1581 N N . ILE A 1 208 ? 15.052 -38.550 26.310 1.00 55.14 208 ILE A N 1
ATOM 1582 C CA . ILE A 1 208 ? 15.318 -37.354 25.527 1.00 61.32 208 ILE A CA 1
ATOM 1583 C C . ILE A 1 208 ? 14.956 -36.093 26.308 1.00 63.50 208 ILE A C 1
ATOM 1584 O O . ILE A 1 208 ? 15.647 -35.081 26.226 1.00 57.81 208 ILE A O 1
ATOM 1589 N N . TRP A 1 209 ? 13.881 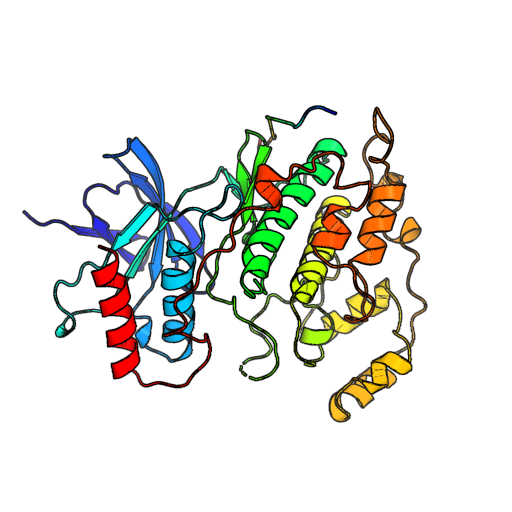-36.162 27.089 1.00 66.13 209 TRP A N 1
ATOM 1590 C CA . TRP A 1 209 ? 13.555 -35.046 27.934 1.00 60.58 209 TRP A CA 1
ATOM 1591 C C . TRP A 1 209 ? 14.757 -34.780 28.790 1.00 63.32 209 TRP A C 1
ATOM 1592 O O . TRP A 1 209 ? 15.284 -33.659 28.843 1.00 63.63 209 TRP A O 1
ATOM 1603 N N . SER A 1 210 ? 15.240 -35.835 29.432 1.00 63.94 210 SER A N 1
ATOM 1604 C CA . SER A 1 210 ? 16.357 -35.699 30.325 1.00 63.01 210 SER A CA 1
ATOM 1605 C C . SER A 1 210 ? 17.484 -35.035 29.566 1.00 65.79 210 SER A C 1
ATOM 1606 O O . SER A 1 210 ? 18.061 -34.055 30.022 1.00 66.73 210 SER A O 1
ATOM 1609 N N . VAL A 1 211 ? 17.766 -35.532 28.374 1.00 64.28 211 VAL A N 1
ATOM 1610 C CA . VAL A 1 211 ? 18.867 -34.963 27.630 1.00 65.63 211 VAL A CA 1
ATOM 1611 C C . VAL A 1 211 ? 18.730 -33.449 27.523 1.00 64.67 211 VAL A C 1
ATOM 1612 O O . VAL A 1 211 ? 19.664 -32.703 27.841 1.00 68.32 211 VAL A O 1
ATOM 1616 N N . GLY A 1 212 ? 17.553 -33.007 27.099 1.00 67.28 212 GLY A N 1
ATOM 1617 C CA . GLY A 1 212 ? 17.307 -31.596 26.821 1.00 70.30 212 GLY A CA 1
ATOM 1618 C C . GLY A 1 212 ? 17.652 -30.712 28.005 1.00 71.05 212 GLY A C 1
ATOM 1619 O O . GLY A 1 212 ? 18.201 -29.624 27.834 1.00 67.40 212 GLY A O 1
ATOM 1620 N N . CYS A 1 213 ? 17.341 -31.195 29.208 1.00 66.05 213 CYS A N 1
ATOM 1621 C CA . CYS A 1 213 ? 17.585 -30.426 30.408 1.00 66.20 213 CYS A CA 1
ATOM 1622 C C . CYS A 1 213 ? 19.073 -30.328 30.640 1.00 74.08 213 CYS A C 1
ATOM 1623 O O . CYS A 1 213 ? 19.578 -29.277 31.031 1.00 90.68 213 CYS A O 1
ATOM 1626 N N . ILE A 1 214 ? 19.774 -31.424 30.383 1.00 67.16 214 ILE A N 1
ATOM 1627 C CA . ILE A 1 214 ? 21.215 -31.453 30.530 1.00 64.01 214 ILE A CA 1
ATOM 1628 C C . ILE A 1 214 ? 21.878 -30.490 29.546 1.00 63.68 214 ILE A C 1
ATOM 1629 O O . ILE A 1 214 ? 22.662 -29.622 29.934 1.00 60.90 214 ILE A O 1
ATOM 1634 N N . MET A 1 215 ? 21.542 -30.616 28.276 1.00 59.51 215 MET A N 1
ATOM 1635 C CA . MET A 1 215 ? 22.119 -29.715 27.302 1.00 64.51 215 MET A CA 1
ATOM 1636 C C . MET A 1 215 ? 21.862 -28.284 27.729 1.00 71.73 215 MET A C 1
ATOM 1637 O O . MET A 1 215 ? 22.776 -27.463 27.770 1.00 73.57 215 MET A O 1
ATOM 1642 N N . GLY A 1 216 ? 20.602 -28.005 28.058 1.00 72.17 216 GLY A N 1
ATOM 1643 C CA . GLY A 1 216 ? 20.183 -26.680 28.445 1.00 63.44 216 GLY A CA 1
ATOM 1644 C C . GLY A 1 216 ? 20.963 -26.195 29.642 1.00 64.33 216 GLY A C 1
ATOM 1645 O O . GLY A 1 216 ? 21.437 -25.073 29.663 1.00 68.65 216 GLY A O 1
ATOM 1646 N N . GLU A 1 217 ? 21.099 -27.055 30.634 1.00 61.52 217 GLU A N 1
ATOM 1647 C CA . GLU A 1 217 ? 21.788 -26.707 31.851 1.00 66.75 217 GLU A CA 1
ATOM 1648 C C . GLU A 1 217 ? 23.232 -26.401 31.531 1.00 72.55 217 GLU A C 1
ATOM 1649 O O . GLU A 1 217 ? 23.818 -25.465 32.087 1.00 79.33 217 GLU A O 1
ATOM 1655 N N . MET A 1 218 ? 23.803 -27.205 30.634 1.00 72.83 218 MET A N 1
ATOM 1656 C CA . MET A 1 218 ? 25.174 -27.021 30.198 1.00 75.33 218 MET A CA 1
ATOM 1657 C C . MET A 1 218 ? 25.353 -25.599 29.728 1.00 79.46 218 MET A C 1
ATOM 1658 O O . MET A 1 218 ? 26.286 -24.916 30.123 1.00 82.23 218 MET A O 1
ATOM 1663 N N . ILE A 1 219 ? 24.420 -25.170 28.892 1.00 79.62 219 ILE A N 1
ATOM 1664 C CA . ILE A 1 219 ? 24.428 -23.851 28.301 1.00 75.00 219 ILE A CA 1
ATOM 1665 C C . ILE A 1 219 ? 24.071 -22.768 29.303 1.00 77.34 219 ILE A C 1
ATOM 1666 O O . ILE A 1 219 ? 24.714 -21.738 29.341 1.00 82.27 219 ILE A O 1
ATOM 1671 N N . LYS A 1 220 ? 23.035 -23.007 30.099 1.00 87.95 220 LYS A N 1
ATOM 1672 C CA . LYS A 1 220 ? 22.455 -21.994 30.984 1.00 84.41 220 LYS A CA 1
ATOM 1673 C C . LYS A 1 220 ? 23.409 -21.725 32.135 1.00 75.18 220 LYS A C 1
ATOM 1674 O O . LYS A 1 220 ? 23.444 -20.628 32.674 1.00 72.57 220 LYS A O 1
ATOM 1680 N N . GLY A 1 221 ? 24.189 -22.731 32.506 1.00 72.53 221 GLY A N 1
ATOM 1681 C CA . GLY A 1 221 ? 25.075 -22.601 33.658 1.00 83.47 221 GLY A CA 1
ATOM 1682 C C . GLY A 1 221 ? 24.483 -23.066 34.981 1.00 88.38 221 GLY A C 1
ATOM 1683 O O . GLY A 1 221 ? 25.211 -23.285 35.945 1.00 88.72 221 GLY A O 1
ATOM 1684 N N . GLY A 1 222 ? 23.162 -23.204 35.032 1.00 90.82 222 GLY A N 1
ATOM 1685 C CA . GLY A 1 222 ? 22.467 -23.712 36.221 1.00 83.43 222 GLY A CA 1
ATOM 1686 C C . GLY A 1 222 ? 21.282 -24.557 35.789 1.00 81.22 222 GLY A C 1
ATOM 1687 O O . GLY A 1 222 ? 21.000 -24.646 34.581 1.00 81.46 222 GLY A O 1
ATOM 1688 N N . VAL A 1 223 ? 20.583 -25.166 36.753 1.00 68.88 223 VAL A N 1
ATOM 1689 C CA . VAL A 1 223 ? 19.500 -26.112 36.437 1.00 71.15 223 VAL A CA 1
ATOM 1690 C C . VAL A 1 223 ? 18.392 -25.489 35.578 1.00 69.19 223 VAL A C 1
ATOM 1691 O O . VAL A 1 223 ? 18.031 -24.337 35.778 1.00 70.02 223 VAL A O 1
ATOM 1695 N N . LEU A 1 224 ? 17.862 -26.256 34.625 1.00 76.04 224 LEU A N 1
ATOM 1696 C CA . LEU A 1 224 ? 16.942 -25.712 33.623 1.00 70.11 224 LEU A CA 1
ATOM 1697 C C . LEU A 1 224 ? 15.605 -25.353 34.192 1.00 73.89 224 LEU A C 1
ATOM 1698 O O . LEU A 1 224 ? 15.137 -24.240 34.024 1.00 76.93 224 LEU A O 1
ATOM 1703 N N . PHE A 1 225 ? 14.967 -26.326 34.824 1.00 79.84 225 PHE A N 1
ATOM 1704 C CA . PHE A 1 225 ? 13.753 -26.051 35.550 1.00 71.29 225 PHE A CA 1
ATOM 1705 C C . PHE A 1 225 ? 14.016 -26.513 36.967 1.00 70.38 225 PHE A C 1
ATOM 1706 O O . PHE A 1 225 ? 13.978 -27.711 37.223 1.00 72.76 225 PHE A O 1
ATOM 1714 N N . PRO A 1 226 ? 14.346 -25.576 37.882 1.00 75.25 226 PRO A N 1
ATOM 1715 C CA . PRO A 1 226 ? 14.358 -25.863 39.334 1.00 79.33 226 PRO A CA 1
ATOM 1716 C C . PRO A 1 226 ? 13.039 -26.520 39.785 1.00 89.78 226 PRO A C 1
ATOM 1717 O O . PRO A 1 226 ? 12.598 -27.519 39.202 1.00 93.28 226 PRO A O 1
ATOM 1721 N N . GLY A 1 227 ? 12.385 -25.962 40.790 1.00 79.74 227 GLY A N 1
ATOM 1722 C CA . GLY A 1 227 ? 11.142 -26.554 41.220 1.00 73.84 227 GLY A CA 1
ATOM 1723 C C . GLY A 1 227 ? 11.377 -26.857 42.661 1.00 77.75 227 GLY A C 1
ATOM 1724 O O . GLY A 1 227 ? 12.211 -27.691 43.004 1.00 81.26 227 GLY A O 1
ATOM 1725 N N . THR A 1 228 ? 10.636 -26.157 43.501 1.00 77.49 228 THR A N 1
ATOM 1726 C CA . THR A 1 228 ? 10.906 -26.099 44.917 1.00 74.28 228 THR A CA 1
ATOM 1727 C C . THR A 1 228 ? 10.379 -27.334 45.603 1.00 74.60 228 THR A C 1
ATOM 1728 O O . THR A 1 228 ? 10.618 -27.514 46.803 1.00 80.39 228 THR A O 1
ATOM 1732 N N . ASP A 1 229 ? 9.658 -28.159 44.834 1.00 67.03 229 ASP A N 1
ATOM 1733 C CA . ASP A 1 229 ? 8.978 -29.367 45.298 1.00 64.91 229 ASP A CA 1
ATOM 1734 C C . ASP A 1 229 ? 8.391 -29.983 44.063 1.00 69.79 229 ASP A C 1
ATOM 1735 O O . ASP A 1 229 ? 8.397 -29.353 42.980 1.00 61.78 229 ASP A O 1
ATOM 1740 N N . HIS A 1 230 ? 7.807 -31.171 44.222 1.00 73.67 230 HIS A N 1
ATOM 1741 C CA . HIS A 1 230 ? 7.407 -31.929 43.035 1.00 71.36 230 HIS A CA 1
ATOM 1742 C C . HIS A 1 230 ? 6.348 -31.309 42.220 1.00 66.35 230 HIS A C 1
ATOM 1743 O O . HIS A 1 230 ? 6.261 -31.586 41.037 1.00 69.64 230 HIS A O 1
ATOM 1750 N N . ILE A 1 231 ? 5.532 -30.469 42.839 1.00 69.63 231 ILE A N 1
ATOM 1751 C CA . ILE A 1 231 ? 4.406 -29.867 42.130 1.00 71.26 231 ILE A CA 1
ATOM 1752 C C . ILE A 1 231 ? 4.854 -28.556 41.531 1.00 64.50 231 ILE A C 1
ATOM 1753 O O . ILE A 1 231 ? 4.489 -28.225 40.396 1.00 66.60 231 ILE A O 1
ATOM 1758 N N . ASP A 1 232 ? 5.665 -27.820 42.278 1.00 63.68 232 ASP A N 1
ATOM 1759 C CA . ASP A 1 232 ? 6.196 -26.573 41.759 1.00 66.15 232 ASP A CA 1
ATOM 1760 C C . ASP A 1 232 ? 6.874 -26.816 40.416 1.00 68.94 232 ASP A C 1
ATOM 1761 O O . ASP A 1 232 ? 6.627 -26.089 39.438 1.00 69.97 232 ASP A O 1
ATOM 1766 N N . GLN A 1 233 ? 7.720 -27.845 40.384 1.00 62.37 233 GLN A N 1
ATOM 1767 C CA . GLN A 1 233 ? 8.384 -28.286 39.166 1.00 63.97 233 GLN A CA 1
ATOM 1768 C C . GLN A 1 233 ? 7.564 -28.022 37.896 1.00 65.56 233 GLN A C 1
ATOM 1769 O O . GLN A 1 233 ? 8.052 -27.459 36.913 1.00 72.44 233 GLN A O 1
ATOM 1775 N N . TRP A 1 234 ? 6.308 -28.430 37.925 1.00 65.70 234 TRP A N 1
ATOM 1776 C CA . TRP A 1 234 ? 5.461 -28.267 36.786 1.00 63.21 234 TRP A CA 1
ATOM 1777 C C . TRP A 1 234 ? 5.291 -26.806 36.413 1.00 62.53 234 TRP A C 1
ATOM 1778 O O . TRP A 1 234 ? 5.204 -26.492 35.213 1.00 61.03 234 TRP A O 1
ATOM 1789 N N . ASN A 1 235 ? 5.261 -25.893 37.390 1.00 54.55 235 ASN A N 1
ATOM 1790 C CA . ASN A 1 235 ? 5.170 -24.488 37.016 1.00 63.60 235 ASN A CA 1
ATOM 1791 C C . ASN A 1 235 ? 6.410 -24.136 36.197 1.00 68.94 235 ASN A C 1
ATOM 1792 O O . ASN A 1 235 ? 6.314 -23.625 35.059 1.00 65.88 235 ASN A O 1
ATOM 1797 N N . LYS A 1 236 ? 7.573 -24.473 36.757 1.00 66.70 236 LYS A N 1
ATOM 1798 C CA . LYS A 1 236 ? 8.832 -24.128 36.143 1.00 63.86 236 LYS A CA 1
ATOM 1799 C C . LYS A 1 236 ? 8.797 -24.538 34.683 1.00 66.04 236 LYS A C 1
ATOM 1800 O O . LYS A 1 236 ? 9.047 -23.707 33.784 1.00 71.90 236 LYS A O 1
ATOM 1806 N N . VAL A 1 237 ? 8.441 -25.789 34.424 1.00 54.06 237 VAL A N 1
ATOM 1807 C CA . VAL A 1 237 ? 8.331 -26.187 33.036 1.00 60.60 237 VAL A CA 1
ATOM 1808 C C . VAL A 1 237 ? 7.447 -25.237 32.244 1.00 67.50 237 VAL A C 1
ATOM 1809 O O . VAL A 1 237 ? 7.893 -24.676 31.242 1.00 79.57 237 VAL A O 1
ATOM 1813 N N . ILE A 1 238 ? 6.209 -25.040 32.687 1.00 67.14 238 ILE A N 1
ATOM 1814 C CA . ILE A 1 238 ? 5.283 -24.249 31.881 1.00 70.90 238 ILE A CA 1
ATOM 1815 C C . ILE A 1 238 ? 5.564 -22.767 31.942 1.00 66.88 238 ILE A C 1
ATOM 1816 O O . ILE A 1 238 ? 5.333 -22.057 30.961 1.00 59.46 238 ILE A O 1
ATOM 1821 N N . GLU A 1 239 ? 6.092 -22.311 33.077 1.00 67.28 239 GLU A N 1
ATOM 1822 C CA . GLU A 1 239 ? 6.623 -20.953 33.150 1.00 73.34 239 GLU A CA 1
ATOM 1823 C C . GLU A 1 239 ? 7.480 -20.756 31.916 1.00 77.16 239 GLU A C 1
ATOM 1824 O O . GLU A 1 239 ? 7.281 -19.800 31.182 1.00 83.81 239 GLU A O 1
ATOM 1830 N N . GLN A 1 240 ? 8.374 -21.700 31.629 1.00 78.89 240 GLN A N 1
ATOM 1831 C CA . GLN A 1 240 ? 9.304 -21.489 30.528 1.00 79.06 240 GLN A CA 1
ATOM 1832 C C . GLN A 1 240 ? 8.810 -21.876 29.158 1.00 74.00 240 GLN A C 1
ATOM 1833 O O . GLN A 1 240 ? 8.927 -21.102 28.212 1.00 82.57 240 GLN A O 1
ATOM 1839 N N . LEU A 1 241 ? 8.240 -23.058 29.041 1.00 71.92 241 LEU A N 1
ATOM 1840 C CA . LEU A 1 241 ? 7.864 -23.544 27.716 1.00 75.58 241 LEU A CA 1
ATOM 1841 C C . LEU A 1 241 ? 6.438 -23.212 27.348 1.00 78.59 241 LEU A C 1
ATOM 1842 O O . LEU A 1 241 ? 6.030 -23.429 26.199 1.00 73.10 241 LEU A O 1
ATOM 1847 N N . GLY A 1 242 ? 5.677 -22.731 28.332 1.00 79.34 242 GLY A N 1
ATOM 1848 C CA . GLY A 1 242 ? 4.297 -22.358 28.111 1.00 73.28 242 GLY A CA 1
ATOM 1849 C C . GLY A 1 242 ? 3.309 -23.512 28.046 1.00 75.82 242 GLY A C 1
ATOM 1850 O O . GLY A 1 242 ? 3.585 -24.586 27.493 1.00 72.93 242 GLY A O 1
ATOM 1851 N N . THR A 1 243 ? 2.139 -23.243 28.610 1.00 75.04 243 THR A N 1
ATOM 1852 C CA . THR A 1 243 ? 0.993 -24.129 28.624 1.00 74.19 243 THR A CA 1
ATOM 1853 C C . THR A 1 243 ? 0.798 -24.941 27.350 1.00 72.03 243 THR A C 1
ATOM 1854 O O . THR A 1 243 ? 0.619 -24.379 26.278 1.00 75.80 243 THR A O 1
ATOM 1858 N N . PRO A 1 244 ? 0.820 -26.266 27.476 1.00 65.68 244 PRO A N 1
ATOM 1859 C CA . PRO A 1 244 ? 0.620 -27.200 26.379 1.00 71.79 244 PRO A CA 1
ATOM 1860 C C . PRO A 1 244 ? -0.796 -27.214 25.847 1.00 72.70 244 PRO A C 1
ATOM 1861 O O . PRO A 1 244 ? -1.723 -26.852 26.548 1.00 71.21 244 PRO A O 1
ATOM 1865 N N . SER A 1 245 ? -0.936 -27.671 24.612 1.00 77.64 245 SER A N 1
ATOM 1866 C CA . SER A 1 245 ? -2.203 -27.718 23.935 1.00 82.59 245 SER A CA 1
ATOM 1867 C C . SER A 1 245 ? -3.239 -28.568 24.669 1.00 90.46 245 SER A C 1
ATOM 1868 O O . SER A 1 245 ? -2.895 -29.537 25.352 1.00 87.36 245 SER A O 1
ATOM 1871 N N . PRO A 1 246 ? -4.521 -28.188 24.524 1.00 95.13 246 PRO A N 1
ATOM 1872 C CA . PRO A 1 246 ? -5.710 -28.930 24.943 1.00 92.81 246 PRO A CA 1
ATOM 1873 C C . PRO A 1 246 ? -5.653 -30.381 24.512 1.00 92.52 246 PRO A C 1
ATOM 1874 O O . PRO A 1 246 ? -5.949 -31.279 25.296 1.00 99.71 246 PRO A O 1
ATOM 1878 N N . GLU A 1 247 ? -5.283 -30.587 23.255 1.00 96.68 247 GLU A N 1
ATOM 1879 C CA . GLU A 1 247 ? -5.128 -31.912 22.675 1.00 101.86 247 GLU A CA 1
ATOM 1880 C C . GLU A 1 247 ? -4.251 -32.820 23.565 1.00 103.37 247 GLU A C 1
ATOM 1881 O O . GLU A 1 247 ? -4.425 -34.053 23.598 1.00 98.92 247 GLU A O 1
ATOM 1887 N N . PHE A 1 248 ? -3.342 -32.190 24.311 1.00 93.30 248 PHE A N 1
ATOM 1888 C CA . PHE A 1 248 ? -2.447 -32.894 25.215 1.00 82.41 248 PHE A CA 1
ATOM 1889 C C . PHE A 1 248 ? -3.166 -33.193 26.526 1.00 82.92 248 PHE A C 1
ATOM 1890 O O . PHE A 1 248 ? -3.180 -34.324 27.015 1.00 80.64 248 PHE A O 1
ATOM 1898 N N . MET A 1 249 ? -3.777 -32.156 27.082 1.00 84.71 249 MET A N 1
ATOM 1899 C CA . MET A 1 249 ? -4.476 -32.245 28.352 1.00 77.88 249 MET A CA 1
ATOM 1900 C C . MET A 1 249 ? -5.411 -33.423 28.354 1.00 75.61 249 MET A C 1
ATOM 1901 O O . MET A 1 249 ? -5.580 -34.068 29.383 1.00 72.95 249 MET A O 1
ATOM 1906 N N . LYS A 1 250 ? -6.009 -33.695 27.195 1.00 79.93 250 LYS A N 1
ATOM 1907 C CA . LYS A 1 250 ? -6.902 -34.847 27.019 1.00 92.60 250 LYS A CA 1
ATOM 1908 C C . LYS A 1 250 ? -6.214 -36.162 27.373 1.00 90.79 250 LYS A C 1
ATOM 1909 O O . LYS A 1 250 ? -6.873 -37.100 27.825 1.00 86.54 250 LYS A O 1
ATOM 1915 N N . LYS A 1 251 ? -4.893 -36.217 27.195 1.00 86.16 251 LYS A N 1
ATOM 1916 C CA . LYS A 1 251 ? -4.134 -37.417 27.534 1.00 88.40 251 LYS A CA 1
ATOM 1917 C C . LYS A 1 251 ? -4.042 -37.588 29.034 1.00 84.45 251 LYS A C 1
ATOM 1918 O O . LYS A 1 251 ? -3.766 -38.680 29.523 1.00 88.88 251 LYS A O 1
ATOM 1924 N N . LEU A 1 252 ? -4.286 -36.506 29.759 1.00 78.31 252 LEU A N 1
ATOM 1925 C CA . LEU A 1 252 ? -4.111 -36.498 31.199 1.00 76.45 252 LEU A CA 1
ATOM 1926 C C . LEU A 1 252 ? -5.213 -37.183 31.933 1.00 76.83 252 LEU A C 1
ATOM 1927 O O . LEU A 1 252 ? -6.379 -37.052 31.585 1.00 90.39 252 LEU A O 1
ATOM 1932 N N . GLN A 1 253 ? -4.825 -37.903 32.976 1.00 85.05 253 GLN A N 1
ATOM 1933 C CA . GLN A 1 253 ? -5.772 -38.524 33.887 1.00 88.45 253 GLN A CA 1
ATOM 1934 C C . GLN A 1 253 ? -6.612 -37.465 34.553 1.00 92.90 253 GLN A C 1
ATOM 1935 O O . GLN A 1 253 ? -6.090 -36.444 35.012 1.00 92.26 253 GLN A O 1
ATOM 1941 N N . PRO A 1 254 ? -7.920 -37.726 34.647 1.00 93.75 254 PRO A N 1
ATOM 1942 C CA . PRO A 1 254 ? -8.853 -36.621 34.812 1.00 85.40 254 PRO A CA 1
ATOM 1943 C C . PRO A 1 254 ? -8.608 -35.841 36.085 1.00 74.55 254 PRO A C 1
ATOM 1944 O O . PRO A 1 254 ? -8.878 -34.646 36.118 1.00 68.78 254 PRO A O 1
ATOM 1948 N N . THR A 1 255 ? -8.041 -36.496 37.095 1.00 72.61 255 THR A N 1
ATOM 1949 C CA . THR A 1 255 ? -7.836 -35.845 38.389 1.00 77.64 255 THR A CA 1
ATOM 1950 C C . THR A 1 255 ? -6.759 -34.775 38.309 1.00 81.91 255 THR A C 1
ATOM 1951 O O . THR A 1 255 ? -6.912 -33.669 38.847 1.00 83.99 255 THR A O 1
ATOM 1955 N N . VAL A 1 256 ? -5.657 -35.143 37.658 1.00 83.27 256 VAL A N 1
ATOM 1956 C CA . VAL A 1 256 ? -4.517 -34.266 37.456 1.00 79.63 256 VAL A CA 1
ATOM 1957 C C . VAL A 1 256 ? -4.929 -33.307 36.357 1.00 82.65 256 VAL A C 1
ATOM 1958 O O . VAL A 1 256 ? -4.734 -32.073 36.454 1.00 82.92 256 VAL A O 1
ATOM 1962 N N . ARG A 1 257 ? -5.539 -33.885 35.326 1.00 77.69 257 ARG A N 1
ATOM 1963 C CA . ARG A 1 257 ? -6.042 -33.103 34.222 1.00 76.36 257 ARG A CA 1
ATOM 1964 C C . ARG A 1 257 ? -6.666 -31.820 34.726 1.00 70.57 257 ARG A C 1
ATOM 1965 O O . ARG A 1 257 ? -6.428 -30.767 34.153 1.00 67.40 257 ARG A O 1
ATOM 1973 N N . THR A 1 258 ? -7.439 -31.906 35.812 1.00 68.96 258 THR A N 1
ATOM 1974 C CA . THR A 1 258 ? -8.124 -30.718 36.308 1.00 73.75 258 THR A CA 1
ATOM 1975 C C . THR A 1 258 ? -7.116 -29.672 36.742 1.00 70.76 258 THR A C 1
ATOM 1976 O O . THR A 1 258 ? -7.109 -28.571 36.198 1.00 71.18 258 THR A O 1
ATOM 1980 N N . TYR A 1 259 ? -6.257 -30.030 37.691 1.00 70.12 259 TYR A N 1
ATOM 1981 C CA . TYR A 1 259 ? -5.310 -29.088 38.266 1.00 68.76 259 TYR A CA 1
ATOM 1982 C C . TYR A 1 259 ? -4.613 -28.307 37.187 1.00 72.98 259 TYR A C 1
ATOM 1983 O O . TYR A 1 259 ? -4.492 -27.077 37.274 1.00 67.80 259 TYR A O 1
ATOM 1992 N N . VAL A 1 260 ? -4.153 -29.044 36.176 1.00 71.11 260 VAL A N 1
ATOM 1993 C CA . VAL A 1 260 ? -3.321 -28.480 35.130 1.00 73.79 260 VAL A CA 1
ATOM 1994 C C . VAL A 1 260 ? -4.059 -27.401 34.367 1.00 74.84 260 VAL A C 1
ATOM 1995 O O . VAL A 1 260 ? -3.590 -26.263 34.297 1.00 81.86 260 VAL A O 1
ATOM 1999 N N . GLU A 1 261 ? -5.212 -27.769 33.808 1.00 78.82 261 GLU A N 1
ATOM 2000 C CA . GLU A 1 261 ? -6.141 -26.813 33.191 1.00 77.03 261 GLU A CA 1
ATOM 2001 C C . GLU A 1 261 ? -6.361 -25.594 34.095 1.00 73.83 261 GLU A C 1
ATOM 2002 O O . GLU A 1 261 ? -6.676 -24.526 33.594 1.00 77.21 261 GLU A O 1
ATOM 2008 N N . ASN A 1 262 ? -6.191 -25.764 35.412 1.00 72.15 262 ASN A N 1
ATOM 2009 C CA . ASN A 1 262 ? -6.346 -24.681 36.390 1.00 78.53 262 ASN A CA 1
ATOM 2010 C C . ASN A 1 262 ? -5.119 -23.830 36.568 1.00 80.26 262 ASN A C 1
ATOM 2011 O O . ASN A 1 262 ? -5.222 -22.712 37.048 1.00 78.79 262 ASN A O 1
ATOM 2016 N N . ARG A 1 263 ? -3.951 -24.367 36.246 1.00 82.17 263 ARG A N 1
ATOM 2017 C CA . ARG A 1 263 ? -2.744 -23.570 36.327 1.00 80.99 263 ARG A CA 1
ATOM 2018 C C . ARG A 1 263 ? -2.964 -22.308 35.512 1.00 86.17 263 ARG A C 1
ATOM 2019 O O . ARG A 1 263 ? -3.660 -22.361 34.487 1.00 91.64 263 ARG A O 1
ATOM 2027 N N . PRO A 1 264 ? -2.396 -21.168 35.962 1.00 76.23 264 PRO A N 1
ATOM 2028 C CA . PRO A 1 264 ? -2.391 -19.992 35.090 1.00 70.98 264 PRO A CA 1
ATOM 2029 C C . PRO A 1 264 ? -1.793 -20.357 33.720 1.00 78.03 264 PRO A C 1
ATOM 2030 O O . PRO A 1 264 ? -0.925 -21.244 33.646 1.00 89.63 264 PRO A O 1
ATOM 2034 N N . LYS A 1 265 ? -2.256 -19.707 32.650 1.00 84.91 265 LYS A N 1
ATOM 2035 C CA . LYS A 1 265 ? -1.708 -19.934 31.294 1.00 91.76 265 LYS A CA 1
ATOM 2036 C C . LYS A 1 265 ? -0.333 -19.296 31.140 1.00 91.08 265 LYS A C 1
ATOM 2037 O O . LYS A 1 265 ? -0.043 -18.244 31.728 1.00 89.28 265 LYS A O 1
ATOM 2043 N N . TYR A 1 266 ? 0.522 -19.916 30.345 1.00 84.32 266 TYR A N 1
ATOM 2044 C CA . TYR A 1 266 ? 1.681 -19.176 29.897 1.00 86.56 266 TYR A CA 1
ATOM 2045 C C . TYR A 1 266 ? 1.908 -19.278 28.394 1.00 90.01 266 TYR A C 1
ATOM 2046 O O . TYR A 1 266 ? 1.557 -20.289 27.757 1.00 90.10 266 TYR A O 1
ATOM 2055 N N . ALA A 1 267 ? 2.481 -18.216 27.830 1.00 92.48 267 ALA A N 1
ATOM 2056 C CA . ALA A 1 267 ? 2.900 -18.236 26.435 1.00 98.13 267 ALA A CA 1
ATOM 2057 C C . ALA A 1 267 ? 4.242 -18.945 26.362 1.00 103.97 267 ALA A C 1
ATOM 2058 O O . ALA A 1 267 ? 4.509 -19.704 25.408 1.00 84.30 267 ALA A O 1
ATOM 2060 N N . GLY A 1 268 ? 5.063 -18.690 27.392 1.00 105.01 268 GLY A N 1
ATOM 2061 C CA . GLY A 1 268 ? 6.423 -19.203 27.483 1.00 100.82 268 GLY A CA 1
ATOM 2062 C C . GLY A 1 268 ? 7.350 -18.577 26.452 1.00 101.27 268 GLY A C 1
ATOM 2063 O O . GLY A 1 268 ? 6.906 -18.089 25.398 1.00 91.51 268 GLY A O 1
ATOM 2064 N N . TYR A 1 269 ? 8.648 -18.616 26.735 1.00 92.47 269 TYR A N 1
ATOM 2065 C CA . TYR A 1 269 ? 9.608 -17.940 25.878 1.00 85.54 269 TYR A CA 1
ATOM 2066 C C . TYR A 1 269 ? 9.970 -18.738 24.657 1.00 82.52 269 TYR A C 1
ATOM 2067 O O . TYR A 1 269 ? 9.778 -19.951 24.625 1.00 85.34 269 TYR A O 1
ATOM 2076 N N . SER A 1 270 ? 10.432 -18.043 23.625 1.00 79.96 270 SER A N 1
ATOM 2077 C CA . SER A 1 270 ? 10.940 -18.709 22.430 1.00 84.14 270 SER A CA 1
ATOM 2078 C C . SER A 1 270 ? 12.369 -19.180 22.754 1.00 84.83 270 SER A C 1
ATOM 2079 O O . SER A 1 270 ? 12.989 -18.699 23.716 1.00 81.56 270 SER A O 1
ATOM 2082 N N . PHE A 1 271 ? 12.894 -20.137 22.000 1.00 76.85 271 PHE A N 1
ATOM 2083 C CA . PHE A 1 271 ? 14.157 -20.741 22.428 1.00 78.30 271 PHE A CA 1
ATOM 2084 C C . PHE A 1 271 ? 15.302 -19.792 22.309 1.00 80.49 271 PHE A C 1
ATOM 2085 O O . PHE A 1 271 ? 16.169 -19.725 23.182 1.00 84.41 271 PHE A O 1
ATOM 2093 N N . GLU A 1 272 ? 15.258 -19.049 21.215 1.00 84.09 272 GLU A N 1
ATOM 2094 C CA . GLU A 1 272 ? 16.033 -17.839 21.014 1.00 86.70 272 GLU A CA 1
ATOM 2095 C C . GLU A 1 272 ? 15.989 -16.901 22.231 1.00 85.88 272 GLU A C 1
ATOM 2096 O O . GLU A 1 272 ? 16.918 -16.141 22.434 1.00 94.88 272 GLU A O 1
ATOM 2102 N N . LYS A 1 273 ? 14.950 -16.979 23.062 1.00 78.71 273 LYS A N 1
ATOM 2103 C CA . LYS A 1 273 ? 14.912 -16.164 24.276 1.00 75.59 273 LYS A CA 1
ATOM 2104 C C . LYS A 1 273 ? 15.378 -16.892 25.522 1.00 74.46 273 LYS A C 1
ATOM 2105 O O . LYS A 1 273 ? 16.019 -16.306 26.375 1.00 84.90 273 LYS A O 1
ATOM 2111 N N . LEU A 1 274 ? 15.057 -18.172 25.641 1.00 77.25 274 LEU A N 1
ATOM 2112 C CA . LEU A 1 274 ? 15.541 -18.970 26.767 1.00 71.88 274 LEU A CA 1
ATOM 2113 C C . LEU A 1 274 ? 17.021 -19.195 26.617 1.00 70.29 274 LEU A C 1
ATOM 2114 O O . LEU A 1 274 ? 17.734 -19.394 27.606 1.00 66.62 274 LEU A O 1
ATOM 2119 N N . PHE A 1 275 ? 17.444 -19.232 25.356 1.00 65.87 275 PHE A N 1
ATOM 2120 C CA . PHE A 1 275 ? 18.815 -19.458 24.986 1.00 75.69 275 PHE A CA 1
ATOM 2121 C C . PHE A 1 275 ? 19.157 -18.470 23.908 1.00 84.37 275 PHE A C 1
ATOM 2122 O O . PHE A 1 275 ? 18.982 -18.754 22.721 1.00 96.37 275 PHE A O 1
ATOM 2130 N N . PRO A 1 276 ? 19.638 -17.294 24.315 1.00 90.35 276 PRO A N 1
ATOM 2131 C CA . PRO A 1 276 ? 20.138 -16.263 23.396 1.00 86.97 276 PRO A CA 1
ATOM 2132 C C . PRO A 1 276 ? 21.585 -16.534 22.979 1.00 85.27 276 PRO A C 1
ATOM 2133 O O . PRO A 1 276 ? 22.260 -17.346 23.635 1.00 81.33 276 PRO A O 1
ATOM 2137 N N . ASP A 1 277 ? 22.053 -15.855 21.919 1.00 85.09 277 ASP A N 1
ATOM 2138 C CA . ASP A 1 277 ? 23.455 -15.982 21.433 1.00 82.21 277 ASP A CA 1
ATOM 2139 C C . ASP A 1 277 ? 2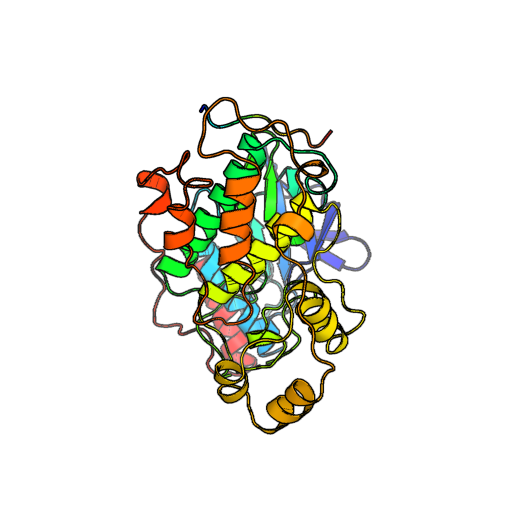4.509 -15.726 22.523 1.00 79.79 277 ASP A C 1
ATOM 2140 O O . ASP A 1 277 ? 25.307 -16.600 22.824 1.00 76.48 277 ASP A O 1
ATOM 2145 N N . VAL A 1 278 ? 24.501 -14.539 23.120 1.00 83.78 278 VAL A N 1
ATOM 2146 C CA . VAL A 1 278 ? 25.250 -14.279 24.358 1.00 77.80 278 VAL A CA 1
ATOM 2147 C C . VAL A 1 278 ? 25.673 -15.549 25.092 1.00 75.45 278 VAL A C 1
ATOM 2148 O O . VAL A 1 278 ? 26.732 -15.612 25.713 1.00 78.42 278 VAL A O 1
ATOM 2152 N N . LEU A 1 279 ? 24.813 -16.551 25.078 1.00 77.88 279 LEU A N 1
ATOM 2153 C CA . LEU A 1 279 ? 25.058 -17.692 25.931 1.00 83.63 279 LEU A CA 1
ATOM 2154 C C . LEU A 1 279 ? 26.031 -18.697 25.338 1.00 82.73 279 LEU A C 1
ATOM 2155 O O . LEU A 1 279 ? 26.512 -19.567 26.044 1.00 89.05 279 LEU A O 1
ATOM 2160 N N . PHE A 1 280 ? 26.347 -18.544 24.058 1.00 82.87 280 PHE A N 1
ATOM 2161 C CA . PHE A 1 280 ? 27.047 -19.565 23.279 1.00 84.32 280 PHE A CA 1
ATOM 2162 C C . PHE A 1 280 ? 28.505 -19.228 22.935 1.00 91.42 280 PHE A C 1
ATOM 2163 O O . PHE A 1 280 ? 28.880 -18.047 22.938 1.00 98.54 280 PHE A O 1
ATOM 2171 N N . PRO A 1 281 ? 29.337 -20.264 22.632 1.00 92.47 281 PRO A N 1
ATOM 2172 C CA . PRO A 1 281 ? 30.670 -20.006 22.059 1.00 88.66 281 PRO A CA 1
ATOM 2173 C C . PRO A 1 281 ? 30.582 -19.336 20.691 1.00 82.13 281 PRO A C 1
ATOM 2174 O O . PRO A 1 281 ? 29.490 -19.205 20.128 1.00 79.09 281 PRO A O 1
ATOM 2178 N N . ALA A 1 282 ? 31.725 -18.912 20.168 1.00 82.54 282 ALA A N 1
ATOM 2179 C CA . ALA A 1 282 ? 31.802 -18.444 18.794 1.00 89.30 282 ALA A CA 1
ATOM 2180 C C . ALA A 1 282 ? 31.070 -19.456 17.901 1.00 90.96 282 ALA A C 1
ATOM 2181 O O . ALA A 1 282 ? 31.248 -20.660 18.071 1.00 95.67 282 ALA A O 1
ATOM 2183 N N . ASP A 1 283 ? 30.217 -18.988 16.991 1.00 97.05 283 ASP A N 1
ATOM 2184 C CA . ASP A 1 283 ? 29.594 -19.903 16.019 1.00 104.50 283 ASP A CA 1
ATOM 2185 C C . ASP A 1 283 ? 30.619 -20.593 15.097 1.00 108.98 283 ASP A C 1
ATOM 2186 O O . ASP A 1 283 ? 31.544 -19.957 14.597 1.00 111.57 283 ASP A O 1
ATOM 2191 N N . SER A 1 284 ? 30.450 -21.893 14.881 1.00 114.80 284 SER A N 1
ATOM 2192 C CA . SER A 1 284 ? 31.603 -22.752 14.574 1.00 121.39 284 SER A CA 1
ATOM 2193 C C . SER A 1 284 ? 32.344 -22.522 13.265 1.00 130.70 284 SER A C 1
ATOM 2194 O O . SER A 1 284 ? 31.815 -21.890 12.336 1.00 125.25 284 SER A O 1
ATOM 2197 N N . GLU A 1 285 ? 33.580 -23.051 13.247 1.00 138.13 285 GLU A N 1
ATOM 2198 C CA . GLU A 1 285 ? 34.498 -23.044 12.107 1.00 134.98 285 GLU A CA 1
ATOM 2199 C C . GLU A 1 285 ? 33.763 -23.421 10.838 1.00 151.08 285 GLU A C 1
ATOM 2200 O O . GLU A 1 285 ? 33.705 -22.623 9.900 1.00 166.64 285 GLU A O 1
ATOM 2206 N N . HIS A 1 286 ? 33.193 -24.625 10.802 1.00 161.30 286 HIS A N 1
ATOM 2207 C CA . HIS A 1 286 ? 32.171 -24.887 9.794 1.00 168.75 286 HIS A CA 1
ATOM 2208 C C . HIS A 1 286 ? 30.772 -24.956 10.345 1.00 161.72 286 HIS A C 1
ATOM 2209 O O . HIS A 1 286 ? 30.546 -24.965 11.561 1.00 148.24 286 HIS A O 1
ATOM 2216 N N . ASN A 1 287 ? 29.834 -25.000 9.406 1.00 159.25 287 ASN A N 1
ATOM 2217 C CA . ASN A 1 287 ? 28.413 -24.994 9.653 1.00 148.56 287 ASN A CA 1
ATOM 2218 C C . ASN A 1 287 ? 27.942 -26.204 10.454 1.00 133.25 287 ASN A C 1
ATOM 2219 O O . ASN A 1 287 ? 28.754 -26.920 11.048 1.00 124.39 287 ASN A O 1
ATOM 2224 N N . LYS A 1 288 ? 26.626 -26.425 10.437 1.00 125.32 288 LYS A N 1
ATOM 2225 C CA . LYS A 1 288 ? 25.931 -27.349 11.332 1.00 117.79 288 LYS A CA 1
ATOM 2226 C C . LYS A 1 288 ? 26.108 -26.932 12.805 1.00 109.77 288 LYS A C 1
ATOM 2227 O O . LYS A 1 288 ? 25.131 -26.740 13.519 1.00 109.60 288 LYS A O 1
ATOM 2233 N N . LEU A 1 289 ? 27.354 -26.752 13.234 1.00 98.96 289 LEU A N 1
ATOM 2234 C CA . LEU A 1 289 ? 27.685 -26.386 14.612 1.00 86.20 289 LEU A CA 1
ATOM 2235 C C . LEU A 1 289 ? 27.405 -24.922 14.990 1.00 85.46 289 LEU A C 1
ATOM 2236 O O . LEU A 1 289 ? 28.297 -24.199 15.456 1.00 78.87 289 LEU A O 1
ATOM 2241 N N . LYS A 1 290 ? 26.150 -24.502 14.821 1.00 91.74 290 LYS A N 1
ATOM 2242 C CA . LYS A 1 290 ? 25.740 -23.108 15.077 1.00 93.92 290 LYS A CA 1
ATOM 2243 C C . LYS A 1 290 ? 24.941 -22.975 16.366 1.00 86.20 290 LYS A C 1
ATOM 2244 O O . LYS A 1 290 ? 24.173 -23.872 16.722 1.00 84.33 290 LYS A O 1
ATOM 2250 N N . ALA A 1 291 ? 25.090 -21.842 17.046 1.00 87.04 291 ALA A N 1
ATOM 2251 C CA . ALA A 1 291 ? 24.225 -21.542 18.186 1.00 83.40 291 ALA A CA 1
ATOM 2252 C C . ALA A 1 291 ? 22.821 -21.919 17.801 1.00 76.16 291 ALA A C 1
ATOM 2253 O O . ALA A 1 291 ? 22.215 -22.756 18.438 1.00 86.33 291 ALA A O 1
ATOM 2255 N N . SER A 1 292 ? 22.325 -21.338 16.722 1.00 72.11 292 SER A N 1
ATOM 2256 C CA . SER A 1 292 ? 20.969 -21.610 16.300 1.00 75.19 292 SER A CA 1
ATOM 2257 C C . SER A 1 292 ? 20.665 -23.101 16.071 1.00 82.36 292 SER A C 1
ATOM 2258 O O . SER A 1 292 ? 19.581 -23.560 16.431 1.00 97.53 292 SER A O 1
ATOM 2261 N N . GLN A 1 293 ? 21.584 -23.848 15.465 1.00 74.58 293 GLN A N 1
ATOM 2262 C CA . GLN A 1 293 ? 21.344 -25.271 15.257 1.00 72.84 293 GLN A CA 1
ATOM 2263 C C . GLN A 1 293 ? 21.179 -26.009 16.583 1.00 75.07 293 GLN A C 1
ATOM 2264 O O . GLN A 1 293 ? 20.315 -26.888 16.724 1.00 69.76 293 GLN A O 1
ATOM 2270 N N . ALA A 1 294 ? 22.012 -25.651 17.555 1.00 71.44 294 ALA A N 1
ATOM 2271 C CA . ALA A 1 294 ? 21.917 -26.241 18.885 1.00 74.95 294 ALA A CA 1
ATOM 2272 C C . ALA A 1 294 ? 20.523 -25.983 19.435 1.00 74.37 294 ALA A C 1
ATOM 2273 O O . ALA A 1 294 ? 19.822 -26.914 19.844 1.00 72.84 294 ALA A O 1
ATOM 2275 N N . ARG A 1 295 ? 20.144 -24.706 19.414 1.00 74.61 295 ARG A N 1
ATOM 2276 C CA . ARG A 1 295 ? 18.810 -24.219 19.740 1.00 69.92 295 ARG A CA 1
ATOM 2277 C C . ARG A 1 295 ? 17.705 -25.030 19.056 1.00 66.59 295 ARG A C 1
ATOM 2278 O O . ARG A 1 295 ? 16.803 -25.539 19.707 1.00 65.87 295 ARG A O 1
ATOM 2286 N N . ASP A 1 296 ? 17.798 -25.184 17.749 1.00 65.18 296 ASP A N 1
ATOM 2287 C CA . ASP A 1 296 ? 16.849 -26.004 17.020 1.00 68.92 296 ASP A CA 1
ATOM 2288 C C . ASP A 1 296 ? 16.694 -27.383 17.651 1.00 77.49 296 ASP A C 1
ATOM 2289 O O . ASP A 1 296 ? 15.577 -27.861 17.867 1.00 79.55 296 ASP A O 1
ATOM 2294 N N . LEU A 1 297 ? 17.817 -28.027 17.947 1.00 76.40 297 LEU A N 1
ATOM 2295 C CA . LEU A 1 297 ? 17.756 -29.336 18.552 1.00 65.28 297 LEU A CA 1
ATOM 2296 C C . LEU A 1 297 ? 17.182 -29.246 19.949 1.00 65.61 297 LEU A C 1
ATOM 2297 O O . LEU A 1 297 ? 16.368 -30.080 20.305 1.00 67.40 297 LEU A O 1
ATOM 2302 N N . LEU A 1 298 ? 17.593 -28.255 20.745 1.00 70.40 298 LEU A N 1
ATOM 2303 C CA . LEU A 1 298 ? 16.992 -28.081 22.089 1.00 74.54 298 LEU A CA 1
ATOM 2304 C C . LEU A 1 298 ? 15.464 -28.062 21.962 1.00 80.14 298 LEU A C 1
ATOM 2305 O O . LEU A 1 298 ? 14.728 -28.664 22.766 1.00 77.16 298 LEU A O 1
ATOM 2310 N N . SER A 1 299 ? 15.013 -27.404 20.900 1.00 76.47 299 SER A N 1
ATOM 2311 C CA . SER A 1 299 ? 13.618 -27.139 20.705 1.00 73.34 299 SER A CA 1
ATOM 2312 C C . SER A 1 299 ? 12.870 -28.377 20.222 1.00 73.28 299 SER A C 1
ATOM 2313 O O . SER A 1 299 ? 11.643 -28.378 20.185 1.00 82.00 299 SER A O 1
ATOM 2316 N N . LYS A 1 300 ? 13.591 -29.430 19.868 1.00 69.01 300 LYS A N 1
ATOM 2317 C CA . LYS A 1 300 ? 12.932 -30.674 19.471 1.00 66.58 300 LYS A CA 1
ATOM 2318 C C . LYS A 1 300 ? 13.015 -31.704 20.575 1.00 70.40 300 LYS A C 1
ATOM 2319 O O . LYS A 1 300 ? 12.358 -32.736 20.508 1.00 75.30 300 LYS A O 1
ATOM 2325 N N . MET A 1 301 ? 13.819 -31.424 21.596 1.00 73.45 301 MET A N 1
ATOM 2326 C CA . MET A 1 301 ? 13.913 -32.318 22.750 1.00 74.43 301 MET A CA 1
ATOM 2327 C C . MET A 1 301 ? 13.013 -31.799 23.859 1.00 76.27 301 MET A C 1
ATOM 2328 O O . MET A 1 301 ? 12.096 -32.505 24.280 1.00 71.71 301 MET A O 1
ATOM 2333 N N . LEU A 1 302 ? 13.276 -30.567 24.316 1.00 71.29 302 LEU A N 1
ATOM 2334 C CA . LEU A 1 302 ? 12.480 -29.927 25.372 1.00 66.13 302 LEU A CA 1
ATOM 2335 C C . LEU A 1 302 ? 11.039 -29.603 24.934 1.00 70.65 302 LEU A C 1
ATOM 2336 O O . LEU A 1 302 ? 10.658 -28.453 24.652 1.00 68.51 302 LEU A O 1
ATOM 2341 N N . VAL A 1 303 ? 10.238 -30.659 24.900 1.00 70.94 303 VAL A N 1
ATOM 2342 C CA . VAL A 1 303 ? 8.926 -30.602 24.299 1.00 74.94 303 VAL A CA 1
ATOM 2343 C C . VAL A 1 303 ? 7.918 -31.348 25.136 1.00 75.46 303 VAL A C 1
ATOM 2344 O O . VAL A 1 303 ? 7.929 -32.571 25.221 1.00 81.24 303 VAL A O 1
ATOM 2348 N N . ILE A 1 304 ? 7.027 -30.588 25.741 1.00 77.66 304 ILE A N 1
ATOM 2349 C CA . ILE A 1 304 ? 6.176 -31.131 26.755 1.00 73.37 304 ILE A CA 1
ATOM 2350 C C . ILE A 1 304 ? 5.471 -32.368 26.227 1.00 70.05 304 ILE A C 1
ATOM 2351 O O . ILE A 1 304 ? 5.417 -33.412 26.878 1.00 65.19 304 ILE A O 1
ATOM 2356 N N . ASP A 1 305 ? 4.980 -32.269 25.009 1.00 69.21 305 ASP A N 1
ATOM 2357 C CA . ASP A 1 305 ? 4.179 -33.343 24.512 1.00 77.50 305 ASP A CA 1
ATOM 2358 C C . ASP A 1 305 ? 5.082 -34.487 24.081 1.00 79.50 305 ASP A C 1
ATOM 2359 O O . ASP A 1 305 ? 5.750 -34.422 23.041 1.00 82.67 305 ASP A O 1
ATOM 2364 N N . ALA A 1 306 ? 5.098 -35.541 24.886 1.00 76.80 306 ALA A N 1
ATOM 2365 C CA . ALA A 1 306 ? 5.954 -36.683 24.584 1.00 78.36 306 ALA A CA 1
ATOM 2366 C C . ALA A 1 306 ? 5.744 -37.254 23.188 1.00 79.50 306 ALA A C 1
ATOM 2367 O O . ALA A 1 306 ? 6.656 -37.852 22.624 1.00 87.10 306 ALA A O 1
ATOM 2369 N N . SER A 1 307 ? 4.561 -37.080 22.613 1.00 80.79 307 SER A N 1
ATOM 2370 C CA . SER A 1 307 ? 4.333 -37.694 21.310 1.00 80.48 307 SER A CA 1
ATOM 2371 C C . SER A 1 307 ? 4.817 -36.801 20.194 1.00 75.43 307 SER A C 1
ATOM 2372 O O . SER A 1 307 ? 4.955 -37.250 19.072 1.00 74.52 307 SER A O 1
ATOM 2375 N N . LYS A 1 308 ? 5.088 -35.538 20.501 1.00 77.93 308 LYS A N 1
ATOM 2376 C CA . LYS A 1 308 ? 5.676 -34.632 19.510 1.00 81.08 308 LYS A CA 1
ATOM 2377 C C . LYS A 1 308 ? 7.190 -34.483 19.722 1.00 81.95 308 LYS A C 1
ATOM 2378 O O . LYS A 1 308 ? 7.791 -33.489 19.322 1.00 84.41 308 LYS A O 1
ATOM 2384 N N . ARG A 1 309 ? 7.816 -35.480 20.331 1.00 79.10 309 ARG A N 1
ATOM 2385 C CA . ARG A 1 309 ? 9.191 -35.326 20.754 1.00 75.96 309 ARG A CA 1
ATOM 2386 C C . ARG A 1 309 ? 10.158 -36.214 19.969 1.00 79.66 309 ARG A C 1
ATOM 2387 O O . ARG A 1 309 ? 9.866 -37.377 19.691 1.00 93.15 309 ARG A O 1
ATOM 2395 N N . ILE A 1 310 ? 11.311 -35.642 19.626 1.00 79.98 310 ILE A N 1
ATOM 2396 C CA . ILE A 1 310 ? 12.355 -36.264 18.795 1.00 77.45 310 ILE A CA 1
ATOM 2397 C C . ILE A 1 310 ? 12.883 -37.551 19.446 1.00 78.47 310 ILE A C 1
ATOM 2398 O O . ILE A 1 310 ? 12.830 -37.685 20.667 1.00 84.36 310 ILE A O 1
ATOM 2403 N N . SER A 1 311 ? 13.377 -38.494 18.645 1.00 74.75 311 SER A N 1
ATOM 2404 C CA . SER A 1 311 ? 13.949 -39.737 19.173 1.00 76.32 311 SER A CA 1
ATOM 2405 C C . SER A 1 311 ? 15.473 -39.678 19.195 1.00 80.87 311 SER A C 1
ATOM 2406 O O . SER A 1 311 ? 16.074 -38.829 18.515 1.00 75.01 311 SER A O 1
ATOM 2409 N N . VAL A 1 312 ? 16.104 -40.593 19.936 1.00 72.94 312 VAL A N 1
ATOM 2410 C CA . VAL A 1 312 ? 17.560 -40.705 19.867 1.00 71.03 312 VAL A CA 1
ATOM 2411 C C . VAL A 1 312 ? 18.038 -40.669 18.429 1.00 75.02 312 VAL A C 1
ATOM 2412 O O . VAL A 1 312 ? 18.898 -39.860 18.079 1.00 72.25 312 VAL A O 1
ATOM 2416 N N . ASP A 1 313 ? 17.467 -41.532 17.591 1.00 75.76 313 ASP A N 1
ATOM 2417 C CA . ASP A 1 313 ? 17.949 -41.669 16.221 1.00 78.16 313 ASP A CA 1
ATOM 2418 C C . ASP A 1 313 ? 17.715 -40.347 15.534 1.00 76.25 313 ASP A C 1
ATOM 2419 O O . ASP A 1 313 ? 18.592 -39.820 14.847 1.00 70.82 313 ASP A O 1
ATOM 2424 N N . GLU A 1 314 ? 16.546 -39.776 15.780 1.00 71.51 314 GLU A N 1
ATOM 2425 C CA . GLU A 1 314 ? 16.244 -38.488 15.203 1.00 69.39 314 GLU A CA 1
ATOM 2426 C C . GLU A 1 314 ? 17.288 -37.470 15.646 1.00 62.22 314 GLU A C 1
ATOM 2427 O O . GLU A 1 314 ? 17.766 -36.668 14.851 1.00 60.14 314 GLU A O 1
ATOM 2433 N N . ALA A 1 315 ? 17.659 -37.531 16.911 1.00 58.05 315 ALA A N 1
ATOM 2434 C CA . ALA A 1 315 ? 18.592 -36.578 17.441 1.00 60.26 315 ALA A CA 1
ATOM 2435 C C . ALA A 1 315 ? 19.970 -36.858 16.854 1.00 65.85 315 ALA A C 1
ATOM 2436 O O . ALA A 1 315 ? 20.741 -35.939 16.511 1.00 63.57 315 ALA A O 1
ATOM 2438 N N . LEU A 1 316 ? 20.268 -38.144 16.709 1.00 65.19 316 LEU A N 1
ATOM 2439 C CA . LEU A 1 316 ? 21.548 -38.544 16.173 1.00 64.05 316 LEU A CA 1
ATOM 2440 C C . LEU A 1 316 ? 21.768 -37.983 14.774 1.00 69.58 316 LEU A C 1
ATOM 2441 O O . LEU A 1 316 ? 22.901 -37.824 14.344 1.00 76.16 316 LEU A O 1
ATOM 2446 N N . GLN A 1 317 ? 20.676 -37.654 14.088 1.00 72.62 317 GLN A N 1
ATOM 2447 C CA . GLN A 1 317 ? 20.745 -37.153 12.731 1.00 67.74 317 GLN A CA 1
ATOM 2448 C C . GLN A 1 317 ? 20.745 -35.648 12.732 1.00 68.95 317 GLN A C 1
ATOM 2449 O O . GLN A 1 317 ? 21.020 -35.014 11.721 1.00 74.47 317 GLN A O 1
ATOM 2455 N N . HIS A 1 318 ? 20.411 -35.043 13.853 1.00 67.57 318 HIS A N 1
ATOM 2456 C CA . HIS A 1 318 ? 20.299 -33.614 13.811 1.00 67.74 318 HIS A CA 1
ATOM 2457 C C . HIS A 1 318 ? 21.628 -33.003 13.449 1.00 71.64 318 HIS A C 1
ATOM 2458 O O . HIS A 1 318 ? 22.657 -33.372 14.016 1.00 73.05 318 HIS A O 1
ATOM 2465 N N . PRO A 1 319 ? 21.633 -32.078 12.474 1.00 74.21 319 PRO A N 1
ATOM 2466 C CA . PRO A 1 319 ? 22.857 -31.450 11.969 1.00 74.17 319 PRO A CA 1
ATOM 2467 C C . PRO A 1 319 ? 23.855 -31.169 13.057 1.00 72.52 319 PRO A C 1
ATOM 2468 O O . PRO A 1 319 ? 25.029 -31.418 12.853 1.00 87.96 319 PRO A O 1
ATOM 2472 N N . TYR A 1 320 ? 23.397 -30.687 14.205 1.00 70.30 320 TYR A N 1
ATOM 2473 C CA . TYR A 1 320 ? 24.299 -30.287 15.297 1.00 76.22 320 TYR A CA 1
ATOM 2474 C C . TYR A 1 320 ? 24.993 -31.471 15.975 1.00 75.22 320 TYR A C 1
ATOM 2475 O O . TYR A 1 320 ? 26.031 -31.287 16.609 1.00 74.48 320 TYR A O 1
ATOM 2484 N N . ILE A 1 321 ? 24.424 -32.669 15.842 1.00 71.47 321 ILE A N 1
ATOM 2485 C CA . ILE A 1 321 ? 25.001 -33.871 16.450 1.00 72.60 321 ILE A CA 1
ATOM 2486 C C . ILE A 1 321 ? 25.710 -34.746 15.433 1.00 76.35 321 ILE A C 1
ATOM 2487 O O . ILE A 1 321 ? 26.782 -35.283 15.712 1.00 86.28 321 ILE A O 1
ATOM 2492 N N . ASN A 1 322 ? 25.110 -34.903 14.259 1.00 73.01 322 ASN A N 1
ATOM 2493 C CA . ASN A 1 322 ? 25.504 -35.998 13.401 1.00 76.41 322 ASN A CA 1
ATOM 2494 C C . ASN A 1 322 ? 26.858 -35.809 12.694 1.00 71.12 322 ASN A C 1
ATOM 2495 O O . ASN A 1 322 ? 27.399 -36.750 12.073 1.00 67.16 322 ASN A O 1
ATOM 2500 N N . VAL A 1 323 ? 27.410 -34.604 12.814 1.00 62.18 323 VAL A N 1
ATOM 2501 C CA . VAL A 1 323 ? 28.767 -34.344 12.331 1.00 64.90 323 VAL A CA 1
ATOM 2502 C C . VAL A 1 323 ? 29.781 -35.345 12.868 1.00 65.98 323 VAL A C 1
ATOM 2503 O O . VAL A 1 323 ? 30.831 -35.536 12.264 1.00 73.76 323 VAL A O 1
ATOM 2507 N N . TRP A 1 324 ? 29.476 -35.960 14.007 1.00 63.69 324 TRP A N 1
ATOM 2508 C CA . TRP A 1 324 ? 30.350 -36.976 14.579 1.00 65.45 324 TRP A CA 1
ATOM 2509 C C . TRP A 1 324 ? 29.818 -38.336 14.312 1.00 66.48 324 TRP A C 1
ATOM 2510 O O . TRP A 1 324 ? 30.274 -39.299 14.918 1.00 73.75 324 TRP A O 1
ATOM 2521 N N . TYR A 1 325 ? 28.827 -38.457 13.448 1.00 64.70 325 TYR A N 1
ATOM 2522 C CA . TYR A 1 325 ? 28.111 -39.712 13.402 1.00 67.62 325 TYR A CA 1
ATOM 2523 C C . TYR A 1 325 ? 28.994 -40.826 12.862 1.00 71.30 325 TYR A C 1
ATOM 2524 O O . TYR A 1 325 ? 29.634 -40.656 11.829 1.00 74.89 325 TYR A O 1
ATOM 2533 N N . ASP A 1 326 ? 29.020 -41.965 13.556 1.00 70.51 326 ASP A N 1
ATOM 2534 C CA . ASP A 1 326 ? 29.814 -43.120 13.128 1.00 71.26 326 ASP A CA 1
ATOM 2535 C C . ASP A 1 326 ? 29.069 -44.423 13.388 1.00 72.53 326 ASP A C 1
ATOM 2536 O O . ASP A 1 326 ? 28.929 -44.836 14.534 1.00 77.68 326 ASP A O 1
ATOM 2541 N N . PRO A 1 327 ? 28.637 -45.101 12.315 1.00 71.76 327 PRO A N 1
ATOM 2542 C CA . PRO A 1 327 ? 27.745 -46.262 12.378 1.00 68.83 327 PRO A CA 1
ATOM 2543 C C . PRO A 1 327 ? 28.330 -47.426 13.119 1.00 74.96 327 PRO A C 1
ATOM 2544 O O . PRO A 1 327 ? 27.573 -48.244 13.636 1.00 84.57 327 PRO A O 1
ATOM 2548 N N . SER A 1 328 ? 29.658 -47.525 13.158 1.00 83.86 328 SER A N 1
ATOM 2549 C CA . SER A 1 328 ? 30.300 -48.616 13.897 1.00 86.47 328 SER A CA 1
ATOM 2550 C C . SER A 1 328 ? 29.981 -48.532 15.401 1.00 84.98 328 SER A C 1
ATOM 2551 O O . SER A 1 328 ? 29.859 -49.556 16.079 1.00 89.38 328 SER A O 1
ATOM 2554 N N . GLU A 1 329 ? 29.835 -47.302 15.895 1.00 82.53 329 GLU A N 1
ATOM 2555 C CA . GLU A 1 329 ? 29.427 -47.015 17.280 1.00 84.82 329 GLU A CA 1
ATOM 2556 C C . GLU A 1 329 ? 27.905 -47.075 17.491 1.00 93.44 329 GLU A C 1
ATOM 2557 O O . GLU A 1 329 ? 27.406 -47.655 18.475 1.00 90.71 329 GLU A O 1
ATOM 2563 N N . ALA A 1 330 ? 27.190 -46.425 16.568 1.00 94.11 330 ALA A N 1
ATOM 2564 C CA . ALA A 1 330 ? 25.771 -46.141 16.699 1.00 78.63 330 ALA A CA 1
ATOM 2565 C C . ALA A 1 330 ? 24.954 -47.358 16.381 1.00 77.41 330 ALA A C 1
ATOM 2566 O O . ALA A 1 330 ? 23.985 -47.630 17.074 1.00 89.55 330 ALA A O 1
ATOM 2568 N N . GLU A 1 331 ? 25.364 -48.103 15.357 1.00 79.40 331 GLU A N 1
ATOM 2569 C CA . GLU A 1 331 ? 24.632 -49.293 14.920 1.00 82.03 331 GLU A CA 1
ATOM 2570 C C . GLU A 1 331 ? 25.202 -50.638 15.413 1.00 76.44 331 GLU A C 1
ATOM 2571 O O . GLU A 1 331 ? 24.972 -51.680 14.808 1.00 75.68 331 GLU A O 1
ATOM 2577 N N . ALA A 1 332 ? 25.912 -50.590 16.533 1.00 79.36 332 ALA A N 1
ATOM 2578 C CA . ALA A 1 332 ? 26.390 -51.768 17.252 1.00 80.12 332 ALA A CA 1
ATOM 2579 C C . ALA A 1 332 ? 25.266 -52.713 17.698 1.00 84.19 332 ALA A C 1
ATOM 2580 O O . ALA A 1 332 ? 24.187 -52.256 18.080 1.00 87.25 332 ALA A O 1
ATOM 2582 N N . PRO A 1 333 ? 25.516 -54.039 17.650 1.00 89.12 333 PRO A N 1
ATOM 2583 C CA . PRO A 1 333 ? 24.595 -55.062 18.158 1.00 86.61 333 PRO A CA 1
ATOM 2584 C C . PRO A 1 333 ? 23.939 -54.703 19.476 1.00 81.39 333 PRO A C 1
ATOM 2585 O O . PRO A 1 333 ? 24.631 -54.366 20.424 1.00 76.39 333 PRO A O 1
ATOM 2589 N N . PRO A 1 334 ? 22.600 -54.766 19.527 1.00 85.41 334 PRO A N 1
ATOM 2590 C CA . PRO A 1 334 ? 21.858 -54.665 20.781 1.00 86.26 334 PRO A CA 1
ATOM 2591 C C . PRO A 1 334 ? 22.431 -55.592 21.828 1.00 88.64 334 PRO A C 1
ATOM 2592 O O . PRO A 1 334 ? 22.863 -56.689 21.495 1.00 96.21 334 PRO A O 1
ATOM 2596 N N . PRO A 1 335 ? 22.454 -55.148 23.088 1.00 92.00 335 PRO A N 1
ATOM 2597 C CA . PRO A 1 335 ? 22.790 -56.048 24.185 1.00 92.90 335 PRO A CA 1
ATOM 2598 C C . PRO A 1 335 ? 21.688 -57.096 24.376 1.00 95.19 335 PRO A C 1
ATOM 2599 O O . PRO A 1 335 ? 20.563 -56.741 24.699 1.00 94.18 335 PRO A O 1
ATOM 2603 N N . LYS A 1 336 ? 21.994 -58.373 24.165 1.00 104.54 336 LYS A N 1
ATOM 2604 C CA . LYS A 1 336 ? 20.955 -59.400 24.263 1.00 103.11 336 LYS A CA 1
ATOM 2605 C C . LYS A 1 336 ? 20.580 -59.656 25.725 1.00 99.92 336 LYS A C 1
ATOM 2606 O O . LYS A 1 336 ? 21.441 -59.988 26.553 1.00 90.48 336 LYS A O 1
ATOM 2612 N N . ILE A 1 337 ? 19.296 -59.489 26.037 1.00 92.58 337 ILE A N 1
ATOM 2613 C CA . ILE A 1 337 ? 18.824 -59.732 27.392 1.00 93.19 337 ILE A CA 1
ATOM 2614 C C . ILE A 1 337 ? 18.088 -61.053 27.516 1.00 107.70 337 ILE A C 1
ATOM 2615 O O . ILE A 1 337 ? 17.073 -61.258 26.846 1.00 105.01 337 ILE A O 1
ATOM 2620 N N . PRO A 1 338 ? 18.600 -61.958 28.378 1.00 128.47 338 PRO A N 1
ATOM 2621 C CA . PRO A 1 338 ? 17.885 -63.173 28.780 1.00 134.52 338 PRO A CA 1
ATOM 2622 C C . PRO A 1 338 ? 16.423 -62.898 29.193 1.00 141.01 338 PRO A C 1
ATOM 2623 O O . PRO A 1 338 ? 16.168 -62.260 30.229 1.00 128.59 338 PRO A O 1
ATOM 2627 N N . ASP A 1 339 ? 15.491 -63.385 28.368 1.00 153.93 339 ASP A N 1
ATOM 2628 C CA . ASP A 1 339 ? 14.037 -63.190 28.556 1.00 157.44 339 ASP A CA 1
ATOM 2629 C C . ASP A 1 339 ? 13.477 -63.854 29.814 1.00 152.67 339 ASP A C 1
ATOM 2630 O O . ASP A 1 339 ? 12.376 -63.498 30.264 1.00 137.76 339 ASP A O 1
ATOM 2635 N N . LYS A 1 340 ? 14.238 -64.817 30.357 1.00 153.40 340 LYS A N 1
ATOM 2636 C CA . LYS A 1 340 ? 14.067 -65.303 31.732 1.00 158.06 340 LYS A CA 1
ATOM 2637 C C . LYS A 1 340 ? 13.533 -64.131 32.541 1.00 161.47 340 LYS A C 1
ATOM 2638 O O . LYS A 1 340 ? 12.462 -64.203 33.146 1.00 169.97 340 LYS A O 1
ATOM 2644 N N . GLN A 1 341 ? 14.287 -63.039 32.519 1.00 151.16 341 GLN A N 1
ATOM 2645 C CA . GLN A 1 341 ? 13.855 -61.830 33.157 1.00 141.92 341 GLN A CA 1
ATOM 2646 C C . GLN A 1 341 ? 13.065 -60.955 32.183 1.00 158.05 341 GLN A C 1
ATOM 2647 O O . GLN A 1 341 ? 13.420 -60.818 31.005 1.00 155.15 341 GLN A O 1
ATOM 2653 N N . LEU A 1 342 ? 11.965 -60.406 32.699 1.00 174.21 342 LEU A N 1
ATOM 2654 C CA . LEU A 1 342 ? 11.213 -59.311 32.078 1.00 159.39 342 LEU A CA 1
ATOM 2655 C C . LEU A 1 342 ? 10.925 -58.264 33.187 1.00 150.46 342 LEU A C 1
ATOM 2656 O O . LEU A 1 342 ? 9.938 -58.350 33.920 1.00 136.48 342 LEU A O 1
ATOM 2661 N N . ASP A 1 343 ? 11.820 -57.275 33.252 1.00 155.69 343 ASP A N 1
ATOM 2662 C CA . ASP A 1 343 ? 12.146 -56.398 34.422 1.00 159.78 343 ASP A CA 1
ATOM 2663 C C . ASP A 1 343 ? 11.086 -55.766 35.381 1.00 160.69 343 ASP A C 1
ATOM 2664 O O . ASP A 1 343 ? 11.205 -54.574 35.721 1.00 150.31 343 ASP A O 1
ATOM 2669 N N . GLU A 1 344 ? 10.100 -56.542 35.853 1.00 151.09 344 GLU A N 1
ATOM 2670 C CA . GLU A 1 344 ? 9.097 -55.994 36.801 1.00 143.12 344 GLU A CA 1
ATOM 2671 C C . GLU A 1 344 ? 8.038 -56.928 37.416 1.00 136.68 344 GLU A C 1
ATOM 2672 O O . GLU A 1 344 ? 6.921 -56.485 37.693 1.00 128.04 344 GLU A O 1
ATOM 2678 N N . ARG A 1 345 ? 8.374 -58.193 37.660 1.00 133.90 345 ARG A N 1
ATOM 2679 C CA . ARG A 1 345 ? 7.406 -59.116 38.282 1.00 137.68 345 ARG A CA 1
ATOM 2680 C C . ARG A 1 345 ? 7.637 -59.321 39.789 1.00 139.90 345 ARG A C 1
ATOM 2681 O O . ARG A 1 345 ? 8.768 -59.203 40.261 1.00 137.41 345 ARG A O 1
ATOM 2689 N N . GLU A 1 346 ? 6.562 -59.624 40.532 1.00 145.80 346 GLU A N 1
ATOM 2690 C CA . GLU A 1 346 ? 6.615 -59.778 42.005 1.00 136.27 346 GLU A CA 1
ATOM 2691 C C . GLU A 1 346 ? 7.355 -61.047 42.463 1.00 132.97 346 GLU A C 1
ATOM 2692 O O . GLU A 1 346 ? 7.515 -61.998 41.692 1.00 137.65 346 GLU A O 1
ATOM 2694 N N . HIS A 1 347 ? 7.803 -61.043 43.718 1.00 121.10 347 HIS A N 1
ATOM 2695 C CA . HIS A 1 347 ? 8.660 -62.091 44.270 1.00 111.37 347 HIS A CA 1
ATOM 2696 C C . HIS A 1 347 ? 8.781 -61.896 45.761 1.00 108.98 347 HIS A C 1
ATOM 2697 O O . HIS A 1 347 ? 8.325 -60.879 46.291 1.00 100.39 347 HIS A O 1
ATOM 2704 N N . THR A 1 348 ? 9.411 -62.852 46.451 1.00 107.76 348 THR A N 1
ATOM 2705 C CA . THR A 1 348 ? 9.599 -62.767 47.908 1.00 114.03 348 THR A CA 1
ATOM 2706 C C . THR A 1 348 ? 11.056 -62.761 48.369 1.00 107.68 348 THR A C 1
ATOM 2707 O O . THR A 1 348 ? 11.906 -63.419 47.775 1.00 107.69 348 THR A O 1
ATOM 2711 N N . ILE A 1 349 ? 11.314 -62.024 49.447 1.00 103.99 349 ILE A N 1
ATOM 2712 C CA . ILE A 1 349 ? 12.589 -62.062 50.164 1.00 105.20 349 ILE A CA 1
ATOM 2713 C C . ILE A 1 349 ? 13.436 -63.268 49.788 1.00 110.98 349 ILE A C 1
ATOM 2714 O O . ILE A 1 349 ? 14.592 -63.117 49.392 1.00 119.59 349 ILE A O 1
ATOM 2719 N N . GLU A 1 350 ? 12.851 -64.460 49.888 1.00 110.59 350 GLU A N 1
ATOM 2720 C CA . GLU A 1 350 ? 13.595 -65.679 49.632 1.00 113.76 350 GLU A CA 1
ATOM 2721 C C . GLU A 1 350 ? 13.999 -65.804 48.172 1.00 115.02 350 GLU A C 1
ATOM 2722 O O . GLU A 1 350 ? 15.194 -65.858 47.857 1.00 106.12 350 GLU A O 1
ATOM 2728 N N . GLU A 1 351 ? 13.000 -65.816 47.292 1.00 117.58 351 GLU A N 1
ATOM 2729 C CA . GLU A 1 351 ? 13.230 -65.958 45.858 1.00 120.30 351 GLU A CA 1
ATOM 2730 C C . GLU A 1 351 ? 14.101 -64.818 45.350 1.00 118.84 351 GLU A C 1
ATOM 2731 O O . GLU A 1 351 ? 14.808 -64.957 44.352 1.00 130.55 351 GLU A O 1
ATOM 2737 N N . TRP A 1 352 ? 14.039 -63.688 46.043 1.00 110.43 352 TRP A N 1
ATOM 2738 C CA . TRP A 1 352 ? 14.867 -62.544 45.705 1.00 107.30 352 TRP A CA 1
ATOM 2739 C C . TRP A 1 352 ? 16.296 -62.802 46.080 1.00 96.12 352 TRP A C 1
ATOM 2740 O O . TRP A 1 352 ? 17.179 -62.775 45.217 1.00 83.51 352 TRP A O 1
ATOM 2751 N N . LYS A 1 353 ? 16.519 -63.091 47.364 1.00 89.50 353 LYS A N 1
ATOM 2752 C CA . LYS A 1 353 ? 17.843 -63.430 47.883 1.00 89.64 353 LYS A CA 1
ATOM 2753 C C . LYS A 1 353 ? 18.567 -64.455 47.021 1.00 92.84 353 LYS A C 1
ATOM 2754 O O . LYS A 1 353 ? 19.787 -64.376 46.855 1.00 89.67 353 LYS A O 1
ATOM 2760 N N . GLU A 1 354 ? 17.810 -65.409 46.478 1.00 95.87 354 GLU A N 1
ATOM 2761 C CA . GLU A 1 354 ? 18.404 -66.521 45.747 1.00 102.61 354 GLU A CA 1
ATOM 2762 C C . GLU A 1 354 ? 18.735 -66.146 44.311 1.00 98.12 354 GLU A C 1
ATOM 2763 O O . GLU A 1 354 ? 19.755 -66.571 43.760 1.00 92.63 354 GLU A O 1
ATOM 2769 N N . LEU A 1 355 ? 17.868 -65.351 43.706 1.00 97.63 355 LEU A N 1
ATOM 2770 C CA . LEU A 1 355 ? 18.137 -64.836 42.376 1.00 98.74 355 LEU A CA 1
ATOM 2771 C C . LEU A 1 355 ? 19.441 -64.066 42.325 1.00 103.12 355 LEU A C 1
ATOM 2772 O O . LEU A 1 355 ? 20.320 -64.352 41.502 1.00 97.78 355 LEU A O 1
ATOM 2777 N N . ILE A 1 356 ? 19.549 -63.089 43.222 1.00 105.46 356 ILE A N 1
ATOM 2778 C CA . ILE A 1 356 ? 20.753 -62.292 43.365 1.00 98.90 356 ILE A CA 1
ATOM 2779 C C . ILE A 1 356 ? 21.938 -63.246 43.485 1.00 94.54 356 ILE A C 1
ATOM 2780 O O . ILE A 1 356 ? 22.801 -63.275 42.616 1.00 84.32 356 ILE A O 1
ATOM 2785 N N . TYR A 1 357 ? 21.951 -64.055 44.542 1.00 104.75 357 TYR A N 1
ATOM 2786 C CA . TYR A 1 357 ? 23.087 -64.941 44.817 1.00 107.24 357 TYR A CA 1
ATOM 2787 C C . TYR A 1 357 ? 23.464 -65.775 43.592 1.00 105.04 357 TYR A C 1
ATOM 2788 O O . TYR A 1 357 ? 24.647 -65.876 43.248 1.00 91.85 357 TYR A O 1
ATOM 2797 N N . LYS A 1 358 ? 22.452 -66.356 42.937 1.00 106.50 358 LYS A N 1
ATOM 2798 C CA . LYS A 1 358 ? 22.674 -67.128 41.715 1.00 104.39 358 LYS A CA 1
ATOM 2799 C C . LYS A 1 358 ? 23.434 -66.212 40.774 1.00 97.01 358 LYS A C 1
ATOM 2800 O O . LYS A 1 358 ? 24.613 -66.431 40.491 1.00 92.86 358 LYS A O 1
ATOM 2802 N N . GLU A 1 359 ? 22.764 -65.136 40.383 1.00 96.27 359 GLU A N 1
ATOM 2803 C CA . GLU A 1 359 ? 23.299 -64.142 39.471 1.00 88.08 359 GLU A CA 1
ATOM 2804 C C . GLU A 1 359 ? 24.697 -63.632 39.859 1.00 79.65 359 GLU A C 1
ATOM 2805 O O . GLU A 1 359 ? 25.515 -63.372 38.980 1.00 74.46 359 GLU A O 1
ATOM 2811 N N . VAL A 1 360 ? 24.968 -63.512 41.161 1.00 76.88 360 VAL A N 1
ATOM 2812 C CA . VAL A 1 360 ? 26.274 -63.043 41.654 1.00 82.24 360 VAL A CA 1
ATOM 2813 C C . VAL A 1 360 ? 27.347 -64.104 41.503 1.00 90.01 360 VAL A C 1
ATOM 2814 O O . VAL A 1 360 ? 28.509 -63.789 41.136 1.00 72.03 360 VAL A O 1
ATOM 2818 N N . MET A 1 361 ? 26.934 -65.342 41.836 1.00 103.56 361 MET A N 1
ATOM 2819 C CA . MET A 1 361 ? 27.799 -66.534 41.871 1.00 102.20 361 MET A CA 1
ATOM 2820 C C . MET A 1 361 ? 28.047 -66.962 40.452 1.00 92.43 361 MET A C 1
ATOM 2821 O O . MET A 1 361 ? 29.135 -67.431 40.109 1.00 87.34 361 MET A O 1
ATOM 2826 N N . ASP A 1 362 ? 27.024 -66.752 39.635 1.00 87.99 362 ASP A N 1
ATOM 2827 C CA . ASP A 1 362 ? 27.137 -66.822 38.195 1.00 102.53 362 ASP A CA 1
ATOM 2828 C C . ASP A 1 362 ? 28.265 -65.909 37.693 1.00 104.36 362 ASP A C 1
ATOM 2829 O O . ASP A 1 362 ? 29.011 -66.275 36.777 1.00 101.97 362 ASP A O 1
ATOM 2834 N N . LEU A 1 363 ? 28.407 -64.743 38.325 1.00 101.11 363 LEU A N 1
ATOM 2835 C CA . LEU A 1 363 ? 29.374 -63.734 37.889 1.00 94.20 363 LEU A CA 1
ATOM 2836 C C . LEU A 1 363 ? 30.803 -63.761 38.513 1.00 98.40 363 LEU A C 1
ATOM 2837 O O . LEU A 1 363 ? 31.732 -63.177 37.941 1.00 89.27 363 LEU A O 1
ATOM 2842 N N . GLU A 1 364 ? 30.990 -64.428 39.653 1.00 94.87 364 GLU A N 1
ATOM 2843 C CA . GLU A 1 364 ? 32.332 -64.577 40.212 1.00 98.43 364 GLU A CA 1
ATOM 2844 C C . GLU A 1 364 ? 33.208 -65.497 39.349 1.00 97.35 364 GLU A C 1
ATOM 2845 O O . GLU A 1 364 ? 34.384 -65.196 39.081 1.00 100.87 364 GLU A O 1
ATOM 2851 N N . PRO B 2 2 ? 35.797 -31.641 10.826 1.00 93.90 554 PRO F N 1
ATOM 2852 C CA . PRO B 2 2 ? 35.700 -31.255 12.255 1.00 90.11 554 PRO F CA 1
ATOM 2853 C C . PRO B 2 2 ? 36.269 -32.352 13.156 1.00 87.73 554 PRO F C 1
ATOM 2854 O O . PRO B 2 2 ? 35.581 -33.326 13.438 1.00 92.29 554 PRO F O 1
ATOM 2858 N N . LYS B 2 3 ? 37.518 -32.221 13.585 1.00 87.67 555 LYS F N 1
ATOM 2859 C CA . LYS B 2 3 ? 38.174 -33.324 14.293 1.00 90.35 555 LYS F CA 1
ATOM 2860 C C . LYS B 2 3 ? 37.512 -33.545 15.650 1.00 83.27 555 LYS F C 1
ATOM 2861 O O . LYS B 2 3 ? 37.232 -32.581 16.367 1.00 71.27 555 LYS F O 1
ATOM 2867 N N . ARG B 2 4 ? 37.248 -34.808 15.995 1.00 78.76 556 ARG F N 1
ATOM 2868 C CA . ARG B 2 4 ? 36.847 -35.143 17.370 1.00 71.09 556 ARG F CA 1
ATOM 2869 C C . ARG B 2 4 ? 37.866 -34.613 18.372 1.00 73.06 556 ARG F C 1
ATOM 2870 O O . ARG B 2 4 ? 39.065 -34.571 18.089 1.00 76.25 556 ARG F O 1
ATOM 2878 N N . PRO B 2 5 ? 37.391 -34.183 19.544 1.00 79.46 557 PRO F N 1
ATOM 2879 C CA . PRO B 2 5 ? 38.333 -33.741 20.570 1.00 78.54 557 PRO F CA 1
ATOM 2880 C C . PRO B 2 5 ? 38.940 -34.901 21.374 1.00 83.10 557 PRO F C 1
ATOM 2881 O O . PRO B 2 5 ? 38.440 -36.041 21.308 1.00 93.43 557 PRO F O 1
ATOM 2885 N N . THR B 2 6 ? 40.008 -34.596 22.115 1.00 74.44 558 THR F N 1
ATOM 2886 C CA . THR B 2 6 ? 40.834 -35.582 22.813 1.00 69.34 558 THR F CA 1
ATOM 2887 C C . THR B 2 6 ? 41.307 -35.012 24.155 1.00 73.57 558 THR F C 1
ATOM 2888 O O . THR B 2 6 ? 42.074 -35.638 24.895 1.00 76.74 558 THR F O 1
ATOM 2892 N N . THR B 2 7 ? 40.886 -33.796 24.453 1.00 70.20 559 THR F N 1
ATOM 2893 C CA . THR B 2 7 ? 41.256 -33.179 25.703 1.00 66.20 559 THR F CA 1
ATOM 2894 C C . THR B 2 7 ? 40.016 -32.503 26.252 1.00 68.07 559 THR F C 1
ATOM 2895 O O . THR B 2 7 ? 39.192 -31.995 25.495 1.00 69.44 559 THR F O 1
ATOM 2899 N N . LEU B 2 8 ? 39.878 -32.512 27.568 1.00 64.06 560 LEU F N 1
ATOM 2900 C CA . LEU B 2 8 ? 38.788 -31.833 28.216 1.00 59.43 560 LEU F CA 1
ATOM 2901 C C . LEU B 2 8 ? 39.261 -31.395 29.585 1.00 64.91 560 LEU F C 1
ATOM 2902 O O . LEU B 2 8 ? 39.835 -32.184 30.340 1.00 73.76 560 LEU F O 1
ATOM 2907 N N . ASN B 2 9 ? 39.022 -30.123 29.892 1.00 67.67 561 ASN F N 1
ATOM 2908 C CA . ASN B 2 9 ? 39.728 -29.460 30.966 1.00 65.82 561 ASN F CA 1
ATOM 2909 C C . ASN B 2 9 ? 39.026 -29.452 32.337 1.00 66.27 561 ASN F C 1
ATOM 2910 O O . ASN B 2 9 ? 38.390 -28.490 32.729 1.00 69.90 561 ASN F O 1
ATOM 2915 N N . LEU B 2 10 ? 39.170 -30.539 33.078 1.00 72.44 562 LEU F N 1
ATOM 2916 C CA . LEU B 2 10 ? 38.647 -30.623 34.444 1.00 70.70 562 LEU F CA 1
ATOM 2917 C C . LEU B 2 10 ? 39.614 -29.963 35.445 1.00 78.02 562 LEU F C 1
ATOM 2918 O O . LEU B 2 10 ? 39.711 -30.394 36.577 1.00 65.63 562 LEU F O 1
ATOM 2923 N N . PHE B 2 11 ? 40.310 -28.908 34.997 1.00 101.44 563 PHE F N 1
ATOM 2924 C CA . PHE B 2 11 ? 41.337 -28.174 35.771 1.00 109.10 563 PHE F CA 1
ATOM 2925 C C . PHE B 2 11 ? 40.925 -27.822 37.198 1.00 110.14 563 PHE F C 1
ATOM 2926 O O . PHE B 2 11 ? 39.971 -27.095 37.495 1.00 100.68 563 PHE F O 1
#

Radius of gyration: 21.45 Å; Cα contacts (8 Å, |Δi|>4): 654; chains: 2; bounding box: 56×55×50 Å

Foldseek 3Di:
DDQWAWDQDPPDIDIGGPQWDDWDWDQAFLAFTKTWTQRNPVRDIKMKGKGWQQLPDQQSLLLLLQCLQCQPLDDAQAAWHWDAKAFRDPDLVRDTIIMTITHDADFFCLPLLQDADALVL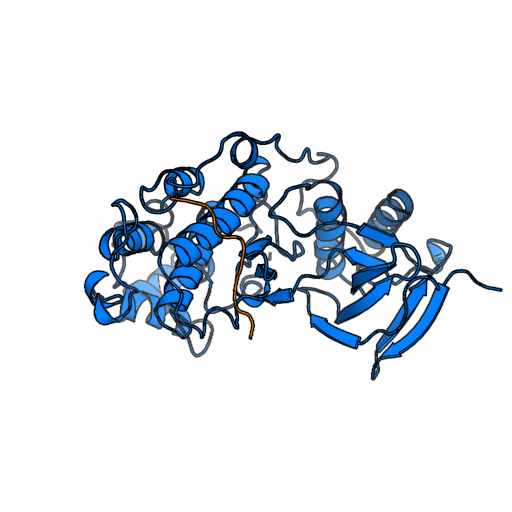LLAQLLSVLLQLLQCVLAQKAQQADDRRQKGAHPVSGIYGHHRSVIAHKDDPDQCSHDQLQFALCRLQVLIDHRLRVLSNSLQRSLSSLVNHGQQDAPDSNSSVCSLCQACWQDDPVQLVSGDVVSSVVSVVPDTDPHDQLCVSHPPVSHDDADPDPLSGSVLSSVLSVQRSDRRSVSHAGSVRSCPRSSRVVVPDCCRNVDDHRDGDVVDRSDDDDHSVVSSVSSVCSRVVRD/DDDDDDDDPD

Secondary structure (DSSP, 8-state):
--S--EEEETTEEEE--TTEEEEEEEEE-SSSEEEEEEETTTTEEEEEEEE-SGGGSHHHHHHHHHHHHHHHH---TTBPPEEEEE-S-SSTTT---EEEEEE--SEESTTTTTS---HHHHHHHHHHHHHHHHHHHTTT-B----STTTEEE-TTS-EEE---TT-BSSS---GGGS-GGG--HHHHTT----TTHHHHHHHHHHHHHHHSS-SS--SSTTHHHHHHHHHH----HHHHTTS-HHHHHHHHHSPP-----HHHHS-GGGSPSPPSSSS--HHHHHHHHHHHS-S-GGG---HHHHHHSHHHHTT--HHHHT-------TT--S-----HHHHHHHHHHHHHHH-/-PPP------

Nearest PDB structures (foldseek):
  3vuk-assembly1_A  TM=1.003E+00  e=7.082E-68  Homo sapiens
  3vuh-assembly1_A  TM=1.001E+00  e=8.242E-62  Homo sapiens
  3vug-assembly1_A  TM=1.000E+00  e=8.691E-62  Homo sapiens
  3vui-assembly1_A  TM=1.001E+00  e=3.845E-61  Homo sapiens
  3vud-assembly1_A  TM=9.980E-01  e=3.904E-59  Homo sapiens

Organism: Homo sapiens (NCBI:txid9606)

InterPro domains:
  IPR000719 Protein kinase domain [PF00069] (26-321)
  IPR000719 Protein kinase domain [PS50011] (26-321)
  IPR000719 Protein kinase domain [SM00220] (26-321)
  IPR003527 Mitogen-activated protein (MAP) kinase, conserved site [PS01351] (61-163)
  IPR008271 Serine/threonine-protein kinase, active site [PS00108] (147-159)
  IPR008351 Mitogen-activated protein (MAP) kinase, JNK [PR01772] (76-85)
  IPR008351 Mitogen-activated protein (MAP) kinase, JNK [PR01772] (112-127)
  IPR008351 Mitogen-activated protein (MAP) kinase, JNK [PR01772] (135-146)
  IPR008351 Mitogen-activated protein (MAP) kinase, JNK [PR01772] (173-183)
  IPR008351 Mitogen-activated protein (MAP) kinase, JNK [PR01772] (198-208)
  IPR008351 Mitogen-activated protein (MAP) kinase, JNK [PR01772] (233-245)
  IPR008351 Mitogen-activated protein (MAP) kinase, JNK [PR01772] (261-277)
  IPR008351 Mitogen-activated protein (MAP) kinase, JNK [PR01772] (280-304)
  IPR008351 Mitogen-activated protein (MAP) kinase, JNK [PR01772] (324-335)
  IPR011009 Protein kinase-like domain superfamily [SSF56112] (12-357)
  IPR050117 Mitogen-activated protein (MAP) kinase [PTHR24055] (24-347)